Protein AF-0000000078828250 (afdb_homodimer)

Structure (mmCIF, N/CA/C/O backbone):
data_AF-0000000078828250-model_v1
#
loop_
_entity.id
_entity.type
_entity.pdbx_description
1 polymer 'non-specific serine/threonine protein kinase'
#
loop_
_atom_site.group_PDB
_atom_site.id
_atom_site.type_symbol
_atom_site.label_atom_id
_atom_site.label_alt_id
_atom_site.label_comp_id
_atom_site.label_asym_id
_atom_site.label_entity_id
_atom_site.label_seq_id
_atom_site.pdbx_PDB_ins_code
_atom_site.Cartn_x
_atom_site.Cartn_y
_atom_site.Cartn_z
_atom_site.occupancy
_atom_site.B_iso_or_equiv
_atom_site.auth_seq_id
_atom_site.auth_comp_id
_atom_site.auth_asym_id
_atom_site.auth_atom_id
_atom_site.pdbx_PDB_model_num
ATOM 1 N N . MET A 1 1 ? -16.688 -77.312 -31.391 1 23.36 1 MET A N 1
ATOM 2 C CA . MET A 1 1 ? -16.016 -76.312 -32.25 1 23.36 1 MET A CA 1
ATOM 3 C C . MET A 1 1 ? -16.297 -74.875 -31.797 1 23.36 1 MET A C 1
ATOM 5 O O . MET A 1 1 ? -17.266 -74.25 -32.219 1 23.36 1 MET A O 1
ATOM 9 N N . LEU A 1 2 ? -16.297 -74.688 -30.516 1 27.14 2 LEU A N 1
ATOM 10 C CA . LEU A 1 2 ? -16.844 -73.688 -29.594 1 27.14 2 LEU A CA 1
ATOM 11 C C . LEU A 1 2 ? -16.172 -72.312 -29.797 1 27.14 2 LEU A C 1
ATOM 13 O O . LEU A 1 2 ? -14.938 -72.25 -29.781 1 27.14 2 LEU A O 1
ATOM 17 N N . GLY A 1 3 ? -16.812 -71.438 -30.656 1 26.59 3 GLY A N 1
ATOM 18 C CA . GLY A 1 3 ? -16.312 -70.25 -31.328 1 26.59 3 GLY A CA 1
ATOM 19 C C . GLY A 1 3 ? -15.773 -69.188 -30.391 1 26.59 3 GLY A C 1
ATOM 20 O O . GLY A 1 3 ? -16.109 -69.188 -29.203 1 26.59 3 GLY A O 1
ATOM 21 N N . PRO A 1 4 ? -14.547 -68.625 -30.703 1 29.23 4 PRO A N 1
ATOM 22 C CA . PRO A 1 4 ? -13.641 -67.812 -29.922 1 29.23 4 PRO A CA 1
ATOM 23 C C . PRO A 1 4 ? -14.297 -66.5 -29.438 1 29.23 4 PRO A C 1
ATOM 25 O O . PRO A 1 4 ? -15.195 -66 -30.109 1 29.23 4 PRO A O 1
ATOM 28 N N . GLY A 1 5 ? -14.711 -66.375 -28.172 1 27.12 5 GLY A N 1
ATOM 29 C CA . GLY A 1 5 ? -15.477 -65.312 -27.516 1 27.12 5 GLY A CA 1
ATOM 30 C C . GLY A 1 5 ? -14.883 -63.969 -27.734 1 27.12 5 GLY A C 1
ATOM 31 O O . GLY A 1 5 ? -13.672 -63.812 -27.922 1 27.12 5 GLY A O 1
ATOM 32 N N . PRO A 1 6 ? -15.648 -63 -28.344 1 26.14 6 PRO A N 1
ATOM 33 C CA . PRO A 1 6 ? -15.219 -61.719 -28.906 1 26.14 6 PRO A CA 1
ATOM 34 C C . PRO A 1 6 ? -14.453 -60.844 -27.891 1 26.14 6 PRO A C 1
ATOM 36 O O . PRO A 1 6 ? -14.617 -61.031 -26.688 1 26.14 6 PRO A O 1
ATOM 39 N N . GLU A 1 7 ? -13.234 -60.375 -28.203 1 20.42 7 GLU A N 1
ATOM 40 C CA . GLU A 1 7 ? -12.195 -59.531 -27.578 1 20.42 7 GLU A CA 1
ATOM 41 C C . GLU A 1 7 ? -12.742 -58.188 -27.156 1 20.42 7 GLU A C 1
ATOM 43 O O . GLU A 1 7 ? -13.273 -57.438 -27.984 1 20.42 7 GLU A O 1
ATOM 48 N N . ALA A 1 8 ? -13.352 -58.094 -25.906 1 23.89 8 ALA A N 1
ATOM 49 C CA . ALA A 1 8 ? -13.953 -56.875 -25.344 1 23.89 8 ALA A CA 1
ATOM 50 C C . ALA A 1 8 ? -13.008 -55.688 -25.484 1 23.89 8 ALA A C 1
ATOM 52 O O . ALA A 1 8 ? -11.914 -55.688 -24.922 1 23.89 8 ALA A O 1
ATOM 53 N N . ARG A 1 9 ? -13.031 -54.875 -26.625 1 21.64 9 ARG A N 1
ATOM 54 C CA . ARG A 1 9 ? -12.273 -53.688 -26.969 1 21.64 9 ARG A CA 1
ATOM 55 C C . ARG A 1 9 ? -12.414 -52.625 -25.891 1 21.64 9 ARG A C 1
ATOM 57 O O . ARG A 1 9 ? -13.523 -52.281 -25.5 1 21.64 9 ARG A O 1
ATOM 64 N N . GLY A 1 10 ? -11.523 -52.625 -24.875 1 23.08 10 GLY A N 1
ATOM 65 C CA . GLY A 1 10 ? -11.438 -51.719 -23.766 1 23.08 10 GLY A CA 1
ATOM 66 C C . GLY A 1 10 ? -11.43 -50.25 -24.203 1 23.08 10 GLY A C 1
ATOM 67 O O . GLY A 1 10 ? -10.562 -49.844 -24.969 1 23.08 10 GLY A O 1
ATOM 68 N N . HIS A 1 11 ? -12.609 -49.625 -24.516 1 22.98 11 HIS A N 1
ATOM 69 C CA . HIS A 1 11 ? -12.789 -48.25 -24.953 1 22.98 11 HIS A CA 1
ATOM 70 C C . HIS A 1 11 ? -12.094 -47.281 -24 1 22.98 11 HIS A C 1
ATOM 72 O O . HIS A 1 11 ? -12.289 -47.375 -22.781 1 22.98 11 HIS A O 1
ATOM 78 N N . ILE A 1 12 ? -10.859 -46.812 -24.297 1 23.03 12 ILE A N 1
ATOM 79 C CA . ILE A 1 12 ? -9.969 -45.812 -23.719 1 23.03 12 ILE A CA 1
ATOM 80 C C . ILE A 1 12 ? -10.727 -44.5 -23.516 1 23.03 12 ILE A C 1
ATOM 82 O O . ILE A 1 12 ? -11.242 -43.906 -24.484 1 23.03 12 ILE A O 1
ATOM 86 N N . LEU A 1 13 ? -11.453 -44.344 -22.438 1 24.62 13 LEU A N 1
ATOM 87 C CA . LEU A 1 13 ? -12.211 -43.156 -22.141 1 24.62 13 LEU A CA 1
ATOM 88 C C . LEU A 1 13 ? -11.328 -41.906 -22.266 1 24.62 13 LEU A C 1
ATOM 90 O O . LEU A 1 13 ? -10.195 -41.875 -21.781 1 24.62 13 LEU A O 1
ATOM 94 N N . PRO A 1 14 ? -11.555 -41.031 -23.312 1 23.23 14 PRO A N 1
ATOM 95 C CA . PRO A 1 14 ? -10.82 -39.812 -23.641 1 23.23 14 PRO A CA 1
ATOM 96 C C . PRO A 1 14 ? -10.68 -38.844 -22.453 1 23.23 14 PRO A C 1
ATOM 98 O O . PRO A 1 14 ? -11.547 -38.844 -21.578 1 23.23 14 PRO A O 1
ATOM 101 N N . SER A 1 15 ? -9.438 -38.594 -21.984 1 23.83 15 SER A N 1
ATOM 102 C CA . SER A 1 15 ? -8.812 -37.75 -21 1 23.83 15 SER A CA 1
ATOM 103 C C . SER A 1 15 ? -9.211 -36.281 -21.188 1 23.83 15 SER A C 1
ATOM 105 O O . SER A 1 15 ? -8.445 -35.375 -20.859 1 23.83 15 SER A O 1
ATOM 107 N N . THR A 1 16 ? -10.43 -35.938 -21.719 1 23.61 16 THR A N 1
ATOM 108 C CA . THR A 1 16 ? -10.711 -34.562 -22.203 1 23.61 16 THR A CA 1
ATOM 109 C C . THR A 1 16 ? -10.758 -33.594 -21.047 1 23.61 16 THR A C 1
ATOM 111 O O . THR A 1 16 ? -10.891 -32.375 -21.25 1 23.61 16 THR A O 1
ATOM 114 N N . LEU A 1 17 ? -10.93 -34.031 -19.797 1 22.94 17 LEU A N 1
ATOM 115 C CA . LEU A 1 17 ? -11.555 -33.031 -18.938 1 22.94 17 LEU A CA 1
ATOM 116 C C . LEU A 1 17 ? -10.531 -31.984 -18.5 1 22.94 17 LEU A C 1
ATOM 118 O O . LEU A 1 17 ? -10.812 -31.172 -17.609 1 22.94 17 LEU A O 1
ATOM 122 N N . CYS A 1 18 ? -9.211 -32.125 -18.891 1 24.09 18 CYS A N 1
ATOM 123 C CA . CYS A 1 18 ? -8.219 -31.312 -18.219 1 24.09 18 CYS A CA 1
ATOM 124 C C . CYS A 1 18 ? -8.43 -29.828 -18.547 1 24.09 18 CYS A C 1
ATOM 126 O O . CYS A 1 18 ? -7.656 -28.984 -18.109 1 24.09 18 CYS A O 1
ATOM 128 N N . ALA A 1 19 ? -9.234 -29.469 -19.641 1 24.69 19 ALA A N 1
ATOM 129 C CA . ALA A 1 19 ? -9.086 -28.203 -20.344 1 24.69 19 ALA A CA 1
ATOM 130 C C . ALA A 1 19 ? -9.617 -27.047 -19.516 1 24.69 19 ALA A C 1
ATOM 132 O O . ALA A 1 19 ? -9.75 -25.922 -20.016 1 24.69 19 ALA A O 1
ATOM 133 N N . CYS A 1 20 ? -10.148 -27.344 -18.359 1 25.12 20 CYS A N 1
ATOM 134 C CA . CYS A 1 20 ? -11.148 -26.312 -18.094 1 25.12 20 CYS A CA 1
ATOM 135 C C . CYS A 1 20 ? -10.492 -24.953 -17.891 1 25.12 20 CYS A C 1
ATOM 137 O O . CYS A 1 20 ? -11.117 -23.906 -18.094 1 25.12 20 CYS A O 1
ATOM 139 N N . PHE A 1 21 ? -9.492 -24.953 -16.969 1 27.05 21 PHE A N 1
ATOM 140 C CA . PHE A 1 21 ? -9.266 -23.625 -16.453 1 27.05 21 PHE A CA 1
ATOM 141 C C . PHE A 1 21 ? -8.43 -22.797 -17.422 1 27.05 21 PHE A C 1
ATOM 143 O O . PHE A 1 21 ? -7.836 -21.781 -17.031 1 27.05 21 PHE A O 1
ATOM 150 N N . ASP A 1 22 ? -8.039 -23.391 -18.656 1 25.72 22 ASP A N 1
ATOM 151 C CA . ASP A 1 22 ? -7 -22.766 -19.469 1 25.72 22 ASP A CA 1
ATOM 152 C C . ASP A 1 22 ? -7.285 -21.281 -19.672 1 25.72 22 ASP A C 1
ATOM 154 O O . ASP A 1 22 ? -6.43 -20.438 -19.406 1 25.72 22 ASP A O 1
ATOM 158 N N . SER A 1 23 ? -7.801 -20.938 -21.031 1 27.33 23 SER A N 1
ATOM 159 C CA . SER A 1 23 ? -7.664 -19.812 -21.953 1 27.33 23 SER A CA 1
ATOM 160 C C . SER A 1 23 ? -8.609 -18.672 -21.578 1 27.33 23 SER A C 1
ATOM 162 O O . SER A 1 23 ? -9.812 -18.766 -21.812 1 27.33 23 SER A O 1
ATOM 164 N N . LEU A 1 24 ? -8.445 -18.031 -20.516 1 32.84 24 LEU A N 1
ATOM 165 C CA . LEU A 1 24 ? -9.156 -16.766 -20.562 1 32.84 24 LEU A CA 1
ATOM 166 C C . LEU A 1 24 ? -8.906 -16.062 -21.891 1 32.84 24 LEU A C 1
ATOM 168 O O . LEU A 1 24 ? -7.895 -15.375 -22.062 1 32.84 24 LEU A O 1
ATOM 172 N N . ARG A 1 25 ? -9.086 -16.719 -23.062 1 29 25 ARG A N 1
ATOM 173 C CA . ARG A 1 25 ? -9.016 -16.078 -24.359 1 29 25 ARG A CA 1
ATOM 174 C C . ARG A 1 25 ? -9.75 -14.742 -24.344 1 29 25 ARG A C 1
ATOM 176 O O . ARG A 1 25 ? -10.852 -14.633 -23.812 1 29 25 ARG A O 1
ATOM 183 N N . ALA A 1 26 ? -9 -13.625 -24.688 1 32 26 ALA A N 1
ATOM 184 C CA . ALA A 1 26 ? -9.586 -12.328 -25 1 32 26 ALA A CA 1
ATOM 185 C C . ALA A 1 26 ? -10.727 -12.469 -26 1 32 26 ALA A C 1
ATOM 187 O O . ALA A 1 26 ? -10.492 -12.68 -27.203 1 32 26 ALA A O 1
ATOM 188 N N . VAL A 1 27 ? -11.797 -13.203 -25.812 1 32.09 27 VAL A N 1
ATOM 189 C CA . VAL A 1 27 ? -12.906 -13.164 -26.75 1 32.09 27 VAL A CA 1
ATOM 190 C C . VAL A 1 27 ? -13.266 -11.711 -27.062 1 32.09 27 VAL A C 1
ATOM 192 O O . VAL A 1 27 ? -13.242 -10.852 -26.188 1 32.09 27 VAL A O 1
ATOM 195 N N . PRO A 1 28 ? -13.195 -11.344 -28.297 1 35.62 28 PRO A N 1
ATOM 196 C CA . PRO A 1 28 ? -13.703 -10 -28.625 1 35.62 28 PRO A CA 1
ATOM 197 C C . PRO A 1 28 ? -15 -9.672 -27.891 1 35.62 28 PRO A C 1
ATOM 199 O O . PRO A 1 28 ? -15.789 -10.562 -27.578 1 35.62 28 PRO A O 1
ATOM 202 N N . PRO A 1 29 ? -15.102 -8.578 -27.125 1 37.91 29 PRO A N 1
ATOM 203 C CA . PRO A 1 29 ? -16.266 -8.266 -26.297 1 37.91 29 PRO A CA 1
ATOM 204 C C . PRO A 1 29 ? -17.594 -8.547 -27.016 1 37.91 29 PRO A C 1
ATOM 206 O O . PRO A 1 29 ? -18.062 -7.719 -27.812 1 37.91 29 PRO A O 1
ATOM 209 N N . ALA A 1 30 ? -17.719 -9.539 -27.781 1 35.72 30 ALA A N 1
ATOM 210 C CA . ALA A 1 30 ? -19.156 -9.633 -28.031 1 35.72 30 ALA A CA 1
ATOM 211 C C . ALA A 1 30 ? -19.938 -9.516 -26.719 1 35.72 30 ALA A C 1
ATOM 213 O O . ALA A 1 30 ? -19.594 -10.156 -25.734 1 35.72 30 ALA A O 1
ATOM 214 N N . ALA A 1 31 ? -20.625 -8.414 -26.453 1 41.91 31 ALA A N 1
ATOM 215 C CA . ALA A 1 31 ? -21.391 -7.988 -25.297 1 41.91 31 ALA A CA 1
ATOM 216 C C . ALA A 1 31 ? -22.281 -9.117 -24.781 1 41.91 31 ALA A C 1
ATOM 218 O O . ALA A 1 31 ? -23.359 -9.359 -25.344 1 41.91 31 ALA A O 1
ATOM 219 N N . LYS A 1 32 ? -21.797 -10.266 -24.5 1 48.12 32 LYS A N 1
ATOM 220 C CA . LYS A 1 32 ? -22.75 -11.188 -23.875 1 48.12 32 LYS A CA 1
ATOM 221 C C . LYS A 1 32 ? -23.531 -10.492 -22.766 1 48.12 32 LYS A C 1
ATOM 223 O O . LYS A 1 32 ? -23.016 -9.594 -22.094 1 48.12 32 LYS A O 1
ATOM 228 N N . PRO A 1 33 ? -24.781 -10.562 -22.75 1 53.72 33 PRO A N 1
ATOM 229 C CA . PRO A 1 33 ? -25.672 -9.875 -21.812 1 53.72 33 PRO A CA 1
ATOM 230 C C . PRO A 1 33 ? -25.219 -10.008 -20.359 1 53.72 33 PRO A C 1
ATOM 232 O O . PRO A 1 33 ? -24.891 -11.109 -19.906 1 53.72 33 PRO A O 1
ATOM 235 N N . VAL A 1 34 ? -24.578 -8.984 -19.812 1 62.59 34 VAL A N 1
ATOM 236 C CA . VAL A 1 34 ? -24.141 -8.891 -18.422 1 62.59 34 VAL A CA 1
ATOM 237 C C . VAL A 1 34 ? -25.297 -9.266 -17.5 1 62.59 34 VAL A C 1
ATOM 239 O O . VAL A 1 34 ? -26.406 -8.727 -17.625 1 62.59 34 VAL A O 1
ATOM 242 N N . ARG A 1 35 ? -25.203 -10.422 -16.906 1 75.88 35 ARG A N 1
ATOM 243 C CA . ARG A 1 35 ? -26.219 -10.938 -15.977 1 75.88 35 ARG A CA 1
ATOM 244 C C . ARG A 1 35 ? -26.656 -9.859 -15 1 75.88 35 ARG A C 1
ATOM 246 O O . ARG A 1 35 ? -27.828 -9.812 -14.609 1 75.88 35 ARG A O 1
ATOM 253 N N . HIS A 1 36 ? -25.672 -8.914 -14.68 1 85.88 36 HIS A N 1
ATOM 254 C CA . HIS A 1 36 ? -25.984 -7.859 -13.727 1 85.88 36 HIS A CA 1
ATOM 255 C C . HIS A 1 36 ? -25.672 -6.48 -14.305 1 85.88 36 HIS A C 1
ATOM 257 O O . HIS A 1 36 ? -24.594 -6.277 -14.891 1 85.88 36 HIS A O 1
ATOM 263 N N . ARG A 1 37 ? -26.594 -5.645 -14.188 1 87.19 37 ARG A N 1
ATOM 264 C CA . ARG A 1 37 ? -26.328 -4.27 -14.609 1 87.19 37 ARG A CA 1
ATOM 265 C C . ARG A 1 37 ? -25.656 -3.479 -13.5 1 87.19 37 ARG A C 1
ATOM 267 O O . ARG A 1 37 ? -24.766 -2.668 -13.758 1 87.19 37 ARG A O 1
ATOM 274 N N . LYS A 1 38 ? -26.109 -3.762 -12.312 1 93.69 38 LYS A N 1
ATOM 275 C CA . LYS A 1 38 ? -25.578 -3.053 -11.148 1 93.69 38 LYS A CA 1
ATOM 276 C C . LYS A 1 38 ? -25.422 -3.992 -9.953 1 93.69 38 LYS A C 1
ATOM 278 O O . LYS A 1 38 ? -26.281 -4.848 -9.719 1 93.69 38 LYS A O 1
ATOM 283 N N . ILE A 1 39 ? -24.344 -3.836 -9.211 1 93.19 39 ILE A N 1
ATOM 284 C CA . ILE A 1 39 ? -24.062 -4.57 -7.98 1 93.19 39 ILE A CA 1
ATOM 285 C C . ILE A 1 39 ? -23.672 -3.59 -6.871 1 93.19 39 ILE A C 1
ATOM 287 O O . ILE A 1 39 ? -22.562 -3.055 -6.863 1 93.19 39 ILE A O 1
ATOM 291 N N . GLY A 1 40 ? -24.625 -3.375 -5.949 1 91.94 40 GLY A N 1
ATOM 292 C CA . GLY A 1 40 ? -24.344 -2.348 -4.953 1 91.94 40 GLY A CA 1
ATOM 293 C C . GLY A 1 40 ? -24.125 -0.975 -5.559 1 91.94 40 GLY A C 1
ATOM 294 O O . GLY A 1 40 ? -24.953 -0.497 -6.344 1 91.94 40 GLY A O 1
ATOM 295 N N . ALA A 1 41 ? -23.031 -0.367 -5.238 1 92.56 41 ALA A N 1
ATOM 296 C CA . ALA A 1 41 ? -22.688 0.965 -5.73 1 92.56 41 ALA A CA 1
ATOM 297 C C . ALA A 1 41 ? -21.953 0.885 -7.062 1 92.56 41 ALA A C 1
ATOM 299 O O . ALA A 1 41 ? -21.469 1.897 -7.574 1 92.56 41 ALA A O 1
ATOM 300 N N . TYR A 1 42 ? -21.938 -0.287 -7.707 1 96.06 42 TYR A N 1
ATOM 301 C CA . TYR A 1 42 ? -21.062 -0.507 -8.844 1 96.06 42 TYR A CA 1
ATOM 302 C C . TYR A 1 42 ? -21.859 -0.835 -10.102 1 96.06 42 TYR A C 1
ATOM 304 O O . TYR A 1 42 ? -22.641 -1.787 -10.117 1 96.06 42 TYR A O 1
ATOM 312 N N . ARG A 1 43 ? -21.609 -0.087 -11.109 1 97 43 ARG A N 1
ATOM 313 C CA . ARG A 1 43 ? -22.125 -0.419 -12.43 1 97 43 ARG A CA 1
ATOM 314 C C . ARG A 1 43 ? -21.25 -1.454 -13.125 1 97 43 ARG A C 1
ATOM 316 O O . ARG A 1 43 ? -20.031 -1.319 -13.148 1 97 43 ARG A O 1
ATOM 323 N N . VAL A 1 44 ? -21.859 -2.463 -13.664 1 96.44 44 VAL A N 1
ATOM 324 C CA . VAL A 1 44 ? -21.094 -3.516 -14.328 1 96.44 44 VAL A CA 1
ATOM 325 C C . VAL A 1 44 ? -20.781 -3.102 -15.766 1 96.44 44 VAL A C 1
ATOM 327 O O . VAL A 1 44 ? -21.688 -2.762 -16.531 1 96.44 44 VAL A O 1
ATOM 330 N N . LEU A 1 45 ? -19.562 -3.066 -16.047 1 95.19 45 LEU A N 1
ATOM 331 C CA . LEU A 1 45 ? -19.141 -2.623 -17.375 1 95.19 45 LEU A CA 1
ATOM 332 C C . LEU A 1 45 ? -18.953 -3.812 -18.312 1 95.19 45 LEU A C 1
ATOM 334 O O . LEU A 1 45 ? -19.062 -3.674 -19.531 1 95.19 45 LEU A O 1
ATOM 338 N N . GLY A 1 46 ? -18.578 -5.012 -17.75 1 93.81 46 GLY A N 1
ATOM 339 C CA . GLY A 1 46 ? -18.359 -6.211 -18.531 1 93.81 46 GLY A CA 1
ATOM 340 C C . GLY A 1 46 ? -17.688 -7.324 -17.766 1 93.81 46 GLY A C 1
ATOM 341 O O . GLY A 1 46 ? -17.406 -7.176 -16.578 1 93.81 46 GLY A O 1
ATOM 342 N N . GLU A 1 47 ? -17.438 -8.438 -18.531 1 92.25 47 GLU A N 1
ATOM 343 C CA . GLU A 1 47 ? -16.781 -9.594 -17.938 1 92.25 47 GLU A CA 1
ATOM 344 C C . GLU A 1 47 ? -15.273 -9.523 -18.125 1 92.25 47 GLU A C 1
ATOM 346 O O . GLU A 1 47 ? -14.789 -9.156 -19.203 1 92.25 47 GLU A O 1
ATOM 351 N N . LEU A 1 48 ? -14.555 -9.773 -17.062 1 89.88 48 LEU A N 1
ATOM 352 C CA . LEU A 1 48 ? -13.102 -9.805 -17.109 1 89.88 48 LEU A CA 1
ATOM 353 C C . LEU A 1 48 ? -12.594 -11.227 -17.281 1 89.88 48 LEU A C 1
ATOM 355 O O . LEU A 1 48 ? -11.562 -11.445 -17.922 1 89.88 48 LEU A O 1
ATOM 359 N N . GLY A 1 49 ? -13.211 -12.117 -16.641 1 85.94 49 GLY A N 1
ATOM 360 C CA . GLY A 1 49 ? -12.789 -13.5 -16.703 1 85.94 49 GLY A CA 1
ATOM 361 C C . GLY A 1 49 ? -13.766 -14.453 -16.047 1 85.94 49 GLY A C 1
ATOM 362 O O . GLY A 1 49 ? -14.594 -14.039 -15.234 1 85.94 49 GLY A O 1
ATOM 363 N N . ARG A 1 50 ? -13.594 -15.734 -16.484 1 81.94 50 ARG A N 1
ATOM 364 C CA . ARG A 1 50 ? -14.477 -16.766 -15.969 1 81.94 50 ARG A CA 1
ATOM 365 C C . ARG A 1 50 ? -13.695 -18.016 -15.594 1 81.94 50 ARG A C 1
ATOM 367 O O . ARG A 1 50 ? -12.812 -18.453 -16.344 1 81.94 50 ARG A O 1
ATOM 374 N N . GLY A 1 51 ? -13.883 -18.375 -14.398 1 73.94 51 GLY A N 1
ATOM 375 C CA . GLY A 1 51 ? -13.352 -19.672 -13.977 1 73.94 51 GLY A CA 1
ATOM 376 C C . GLY A 1 51 ? -14.438 -20.672 -13.625 1 73.94 51 GLY A C 1
ATOM 377 O O . GLY A 1 51 ? -15.617 -20.422 -13.852 1 73.94 51 GLY A O 1
ATOM 378 N N . GLY A 1 52 ? -14.016 -21.891 -13.18 1 66.12 52 GLY A N 1
ATOM 379 C CA . GLY A 1 52 ? -14.953 -22.953 -12.836 1 66.12 52 GLY A CA 1
ATOM 380 C C . GLY A 1 52 ? -15.852 -22.578 -11.664 1 66.12 52 GLY A C 1
ATOM 381 O O . GLY A 1 52 ? -17 -23.031 -11.594 1 66.12 52 GLY A O 1
ATOM 382 N N . MET A 1 53 ? -15.406 -21.734 -10.82 1 74.38 53 MET A N 1
ATOM 383 C CA . MET A 1 53 ? -16.156 -21.5 -9.586 1 74.38 53 MET A CA 1
ATOM 384 C C . MET A 1 53 ? -16.562 -20.047 -9.453 1 74.38 53 MET A C 1
ATOM 386 O O . MET A 1 53 ? -17.422 -19.703 -8.641 1 74.38 53 MET A O 1
ATOM 390 N N . ALA A 1 54 ? -15.992 -19.203 -10.297 1 84.06 54 ALA A N 1
ATOM 391 C CA . ALA A 1 54 ? -16.25 -17.781 -10.086 1 84.06 54 ALA A CA 1
ATOM 392 C C . ALA A 1 54 ? -16.203 -17.016 -11.398 1 84.06 54 ALA A C 1
ATOM 394 O O . ALA A 1 54 ? -15.57 -17.453 -12.359 1 84.06 54 ALA A O 1
ATOM 395 N N . LEU A 1 55 ? -16.906 -16.016 -11.406 1 89.56 55 LEU A N 1
ATOM 396 C CA . LEU A 1 55 ? -16.922 -15.031 -12.492 1 89.56 55 LEU A CA 1
ATOM 397 C C . LEU A 1 55 ? -16.453 -13.672 -12.008 1 89.56 55 LEU A C 1
ATOM 399 O O . LEU A 1 55 ? -16.812 -13.242 -10.906 1 89.56 55 LEU A O 1
ATOM 403 N N . VAL A 1 56 ? -15.617 -13.016 -12.836 1 93.19 56 VAL A N 1
ATOM 404 C CA . VAL A 1 56 ? -15.125 -11.703 -12.445 1 93.19 56 VAL A CA 1
ATOM 405 C C . VAL A 1 56 ? -15.594 -10.656 -13.453 1 93.19 56 VAL A C 1
ATOM 407 O O . VAL A 1 56 ? -15.453 -10.844 -14.664 1 93.19 56 VAL A O 1
ATOM 410 N N . TYR A 1 57 ? -16.156 -9.539 -12.914 1 95.19 57 TYR A N 1
ATOM 411 C CA . TYR A 1 57 ? -16.625 -8.422 -13.719 1 95.19 57 TYR A CA 1
ATOM 412 C C . TYR A 1 57 ? -15.734 -7.199 -13.539 1 95.19 57 TYR A C 1
ATOM 414 O O . TYR A 1 57 ? -15.109 -7.027 -12.492 1 95.19 57 TYR A O 1
ATOM 422 N N . ARG A 1 58 ? -15.703 -6.461 -14.617 1 96.62 58 ARG A N 1
ATOM 423 C CA . ARG A 1 58 ? -15.258 -5.078 -14.477 1 96.62 58 ARG A CA 1
ATOM 424 C C . ARG A 1 58 ? -16.391 -4.18 -14.016 1 96.62 58 ARG A C 1
ATOM 426 O O . ARG A 1 58 ? -17.5 -4.223 -14.57 1 96.62 58 ARG A O 1
ATOM 433 N N . GLY A 1 59 ? -16.203 -3.461 -12.977 1 96.81 59 GLY A N 1
ATOM 434 C CA . GLY A 1 59 ? -17.219 -2.561 -12.453 1 96.81 59 GLY A CA 1
ATOM 435 C C . GLY A 1 59 ? -16.719 -1.141 -12.266 1 96.81 59 GLY A C 1
ATOM 436 O O . GLY A 1 59 ? -15.508 -0.89 -12.32 1 96.81 59 GLY A O 1
ATOM 437 N N . LEU A 1 60 ? -17.641 -0.212 -12.188 1 96.44 60 LEU A N 1
ATOM 438 C CA . LEU A 1 60 ? -17.344 1.195 -11.938 1 96.44 60 LEU A CA 1
ATOM 439 C C . LEU A 1 60 ? -18.125 1.707 -10.727 1 96.44 60 LEU A C 1
ATOM 441 O O . LEU A 1 60 ? -19.344 1.632 -10.703 1 96.44 60 LEU A O 1
ATOM 445 N N . HIS A 1 61 ? -17.406 2.133 -9.711 1 95.06 61 HIS A N 1
ATOM 446 C CA . HIS A 1 61 ? -18.062 2.852 -8.633 1 95.06 61 HIS A CA 1
ATOM 447 C C . HIS A 1 61 ? -18.656 4.172 -9.133 1 95.06 61 HIS A C 1
ATOM 449 O O . HIS A 1 61 ? -17.906 5.102 -9.445 1 95.06 61 HIS A O 1
ATOM 455 N N . GLU A 1 62 ? -19.812 4.32 -9.078 1 92.06 62 GLU A N 1
ATOM 456 C CA . GLU A 1 62 ? -20.484 5.402 -9.789 1 92.06 62 GLU A CA 1
ATOM 457 C C . GLU A 1 62 ? -20.125 6.762 -9.188 1 92.06 62 GLU A C 1
ATOM 459 O O . GLU A 1 62 ? -19.922 7.734 -9.922 1 92.06 62 GLU A O 1
ATOM 464 N N . MET A 1 63 ? -20.031 6.879 -7.918 1 90.25 63 MET A N 1
ATOM 465 C CA . MET A 1 63 ? -19.75 8.164 -7.293 1 90.25 63 MET A CA 1
ATOM 466 C C . MET A 1 63 ? -18.25 8.477 -7.355 1 90.25 63 MET A C 1
ATOM 468 O O . MET A 1 63 ? -17.859 9.633 -7.547 1 90.25 63 MET A O 1
ATOM 472 N N . LEU A 1 64 ? -17.453 7.43 -7.211 1 92.62 64 LEU A N 1
ATOM 473 C CA . LEU A 1 64 ? -16 7.633 -7.121 1 92.62 64 LEU A CA 1
ATOM 474 C C . LEU A 1 64 ? -15.359 7.547 -8.492 1 92.62 64 LEU A C 1
ATOM 476 O O . LEU A 1 64 ? -14.18 7.887 -8.656 1 92.62 64 LEU A O 1
ATOM 480 N N . GLN A 1 65 ? -16.078 7.055 -9.461 1 92.38 65 GLN A N 1
ATOM 481 C CA . GLN A 1 65 ? -15.562 6.859 -10.805 1 92.38 65 GLN A CA 1
ATOM 482 C C . GLN A 1 65 ? -14.281 6.027 -10.789 1 92.38 65 GLN A C 1
ATOM 484 O O . GLN A 1 65 ? -13.312 6.363 -11.469 1 92.38 65 GLN A O 1
ATOM 489 N N . ARG A 1 66 ? -14.281 5.07 -9.922 1 93.56 66 ARG A N 1
ATOM 490 C CA . ARG A 1 66 ? -13.164 4.137 -9.805 1 93.56 66 ARG A CA 1
ATOM 491 C C . ARG A 1 66 ? -13.531 2.773 -10.375 1 93.56 66 ARG A C 1
ATOM 493 O O . ARG A 1 66 ? -14.555 2.189 -10 1 93.56 66 ARG A O 1
ATOM 500 N N . GLU A 1 67 ? -12.695 2.336 -11.258 1 95 67 GLU A N 1
ATOM 501 C CA . GLU A 1 67 ? -12.914 0.989 -11.773 1 95 67 GLU A CA 1
ATOM 502 C C . GLU A 1 67 ? -12.492 -0.068 -10.766 1 95 67 GLU A C 1
ATOM 504 O O . GLU A 1 67 ? -11.523 0.131 -10.023 1 95 67 GLU A O 1
ATOM 509 N N . VAL A 1 68 ? -13.297 -1.176 -10.742 1 96.62 68 VAL A N 1
ATOM 510 C CA . VAL A 1 68 ? -13.062 -2.246 -9.773 1 96.62 68 VAL A CA 1
ATOM 511 C C . VAL A 1 68 ? -13.25 -3.602 -10.453 1 96.62 68 VAL A C 1
ATOM 513 O O . VAL A 1 68 ? -13.773 -3.678 -11.57 1 96.62 68 VAL A O 1
ATOM 516 N N . ALA A 1 69 ? -12.688 -4.609 -9.836 1 96.5 69 ALA A N 1
ATOM 517 C CA . ALA A 1 69 ? -12.984 -5.996 -10.18 1 96.5 69 ALA A CA 1
ATOM 518 C C . ALA A 1 69 ? -14.008 -6.598 -9.219 1 96.5 69 ALA A C 1
ATOM 520 O O . ALA A 1 69 ? -13.867 -6.488 -8 1 96.5 69 ALA A O 1
ATOM 521 N N . ILE A 1 70 ? -15.039 -7.227 -9.797 1 96.69 70 ILE A N 1
ATOM 522 C CA . ILE A 1 70 ? -16.094 -7.824 -8.992 1 96.69 70 ILE A CA 1
ATOM 523 C C . ILE A 1 70 ? -16.125 -9.336 -9.227 1 96.69 70 ILE A C 1
ATOM 525 O O . ILE A 1 70 ? -16.469 -9.797 -10.312 1 96.69 70 ILE A O 1
ATOM 529 N N . LYS A 1 71 ? -15.805 -10.117 -8.148 1 93.5 71 LYS A N 1
ATOM 530 C CA . LYS A 1 71 ? -15.797 -11.578 -8.211 1 93.5 71 LYS A CA 1
ATOM 531 C C . LYS A 1 71 ? -17.109 -12.148 -7.691 1 93.5 71 LYS A C 1
ATOM 533 O O . LYS A 1 71 ? -17.531 -11.852 -6.566 1 93.5 71 LYS A O 1
ATOM 538 N N . GLU A 1 72 ? -17.734 -12.906 -8.531 1 92.5 72 GLU A N 1
ATOM 539 C CA . GLU A 1 72 ? -19 -13.547 -8.18 1 92.5 72 GLU A CA 1
ATOM 540 C C . GLU A 1 72 ? -18.828 -15.055 -8.039 1 92.5 72 GLU A C 1
ATOM 542 O O . GLU A 1 72 ? -18.25 -15.703 -8.906 1 92.5 72 GLU A O 1
ATOM 547 N N . LEU A 1 73 ? -19.312 -15.531 -6.914 1 85.25 73 LEU A N 1
ATOM 548 C CA . LEU A 1 73 ? -19.391 -16.984 -6.793 1 85.25 73 LEU A CA 1
ATOM 549 C C . LEU A 1 73 ? -20.562 -17.531 -7.605 1 85.25 73 LEU A C 1
ATOM 551 O O . LEU A 1 73 ? -21.703 -17.094 -7.426 1 85.25 73 LEU A O 1
ATOM 555 N N . LEU A 1 74 ? -20.328 -18.406 -8.508 1 78.94 74 LEU A N 1
ATOM 556 C CA . LEU A 1 74 ? -21.344 -18.984 -9.383 1 78.94 74 LEU A CA 1
ATOM 557 C C . LEU A 1 74 ? -22.297 -19.875 -8.594 1 78.94 74 LEU A C 1
ATOM 559 O O . LEU A 1 74 ? -21.953 -20.359 -7.512 1 78.94 74 LEU A O 1
ATOM 563 N N . PRO A 1 75 ? -23.469 -20 -9.141 1 74.69 75 PRO A N 1
ATOM 564 C CA . PRO A 1 75 ? -24.547 -20.688 -8.422 1 74.69 75 PRO A CA 1
ATOM 565 C C . PRO A 1 75 ? -24.125 -22.062 -7.895 1 74.69 75 PRO A C 1
ATOM 567 O O . PRO A 1 75 ? -24.484 -22.438 -6.777 1 74.69 75 PRO A O 1
ATOM 570 N N . ASP A 1 76 ? -23.453 -22.812 -8.711 1 72.06 76 ASP A N 1
ATOM 571 C CA . ASP A 1 76 ? -23.016 -24.125 -8.242 1 72.06 76 ASP A CA 1
ATOM 572 C C . ASP A 1 76 ? -22.125 -24 -7.012 1 72.06 76 ASP A C 1
ATOM 574 O O . ASP A 1 76 ? -22.203 -24.844 -6.105 1 72.06 76 ASP A O 1
ATOM 578 N N . GLY A 1 77 ? -21.438 -23 -6.949 1 67.25 77 GLY A N 1
ATOM 579 C CA . GLY A 1 77 ? -20.578 -22.734 -5.801 1 67.25 77 GLY A CA 1
ATOM 580 C C . GLY A 1 77 ? -21.344 -22.219 -4.598 1 67.25 77 GLY A C 1
ATOM 581 O O . GLY A 1 77 ? -20.984 -22.516 -3.455 1 67.25 77 GLY A O 1
ATOM 582 N N . GLN A 1 78 ? -22.469 -21.641 -4.879 1 74.88 78 GLN A N 1
ATOM 583 C CA . GLN A 1 78 ? -23.266 -21.047 -3.818 1 74.88 78 GLN A CA 1
ATOM 584 C C . GLN A 1 78 ? -24.047 -22.109 -3.053 1 74.88 78 GLN A C 1
ATOM 586 O O . GLN A 1 78 ? -24.375 -21.922 -1.878 1 74.88 78 GLN A O 1
ATOM 591 N N . ARG A 1 79 ? -24.203 -23.109 -3.791 1 75.5 79 ARG A N 1
ATOM 592 C CA . ARG A 1 79 ? -24.984 -24.188 -3.188 1 75.5 79 ARG A CA 1
ATOM 593 C C . ARG A 1 79 ? -24.109 -25.078 -2.318 1 75.5 79 ARG A C 1
ATOM 595 O O . ARG A 1 79 ? -24.609 -25.766 -1.431 1 75.5 79 ARG A O 1
ATOM 602 N N . ASP A 1 80 ? -22.875 -24.953 -2.641 1 78.38 80 ASP A N 1
ATOM 603 C CA . ASP A 1 80 ? -21.922 -25.719 -1.847 1 78.38 80 ASP A CA 1
ATOM 604 C C . ASP A 1 80 ? -21.453 -24.922 -0.625 1 78.38 80 ASP A C 1
ATOM 606 O O . ASP A 1 80 ? -20.766 -23.906 -0.761 1 78.38 80 ASP A O 1
ATOM 610 N N . ARG A 1 81 ? -21.859 -25.344 0.541 1 80.5 81 ARG A N 1
ATOM 611 C CA . ARG A 1 81 ? -21.578 -24.656 1.795 1 80.5 81 ARG A CA 1
ATOM 612 C C . ARG A 1 81 ? -20.078 -24.438 1.982 1 80.5 81 ARG A C 1
ATOM 614 O O . ARG A 1 81 ? -19.656 -23.391 2.479 1 80.5 81 ARG A O 1
ATOM 621 N N . GLU A 1 82 ? -19.359 -25.391 1.544 1 80.69 82 GLU A N 1
ATOM 622 C CA . GLU A 1 82 ? -17.922 -25.281 1.715 1 80.69 82 GLU A CA 1
ATOM 623 C C . GLU A 1 82 ? -17.328 -24.188 0.832 1 80.69 82 GLU A C 1
ATOM 625 O O . GLU A 1 82 ? -16.484 -23.422 1.275 1 80.69 82 GLU A O 1
ATOM 630 N N . THR A 1 83 ? -17.859 -24.172 -0.346 1 81.5 83 THR A N 1
ATOM 631 C CA . THR A 1 83 ? -17.375 -23.156 -1.283 1 81.5 83 THR A CA 1
ATOM 632 C C . THR A 1 83 ? -17.734 -21.75 -0.798 1 81.5 83 THR A C 1
ATOM 634 O O . THR A 1 83 ? -16.922 -20.828 -0.871 1 81.5 83 THR A O 1
ATOM 637 N N .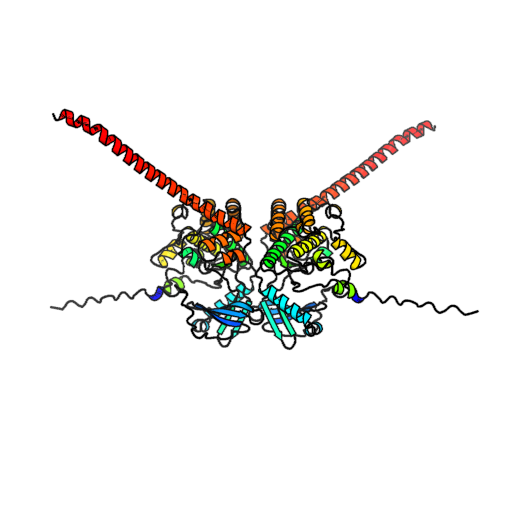 LEU A 1 84 ? -18.859 -21.641 -0.288 1 83.44 84 LEU A N 1
ATOM 638 C CA . LEU A 1 84 ? -19.312 -20.359 0.232 1 83.44 84 LEU A CA 1
ATOM 639 C C . LEU A 1 84 ? -18.484 -19.938 1.44 1 83.44 84 LEU A C 1
ATOM 641 O O . LEU A 1 84 ? -18.109 -18.781 1.56 1 83.44 84 LEU A O 1
ATOM 645 N N . SER A 1 85 ? -18.281 -20.859 2.23 1 85.75 85 SER A N 1
ATOM 646 C CA . SER A 1 85 ? -17.484 -20.594 3.416 1 85.75 85 SER A CA 1
ATOM 647 C C . SER A 1 85 ? -16.062 -20.141 3.039 1 85.75 85 SER A C 1
ATOM 649 O O . SER A 1 85 ? -15.523 -19.219 3.643 1 85.75 85 SER A O 1
ATOM 651 N N . ARG A 1 86 ? -15.523 -20.766 2.033 1 83.62 86 ARG A N 1
ATOM 652 C CA . ARG A 1 86 ? -14.195 -20.391 1.558 1 83.62 86 ARG A CA 1
ATOM 653 C C . ARG A 1 86 ? -14.188 -18.984 0.966 1 83.62 86 ARG A C 1
ATOM 655 O O . ARG A 1 86 ? -13.234 -18.234 1.169 1 83.62 86 ARG A O 1
ATOM 662 N N . PHE A 1 87 ? -15.234 -18.766 0.291 1 87.44 87 PHE A N 1
ATOM 663 C CA . PHE A 1 87 ? -15.375 -17.453 -0.325 1 87.44 87 PHE A CA 1
ATOM 664 C C . PHE A 1 87 ? -15.43 -16.359 0.736 1 87.44 87 PHE A C 1
ATOM 666 O O . PHE A 1 87 ? -14.766 -15.328 0.607 1 87.44 87 PHE A O 1
ATOM 673 N N . ARG A 1 88 ? -16.062 -16.625 1.784 1 87.94 88 ARG A N 1
ATOM 674 C CA . ARG A 1 88 ? -16.188 -15.672 2.887 1 87.94 88 ARG A CA 1
ATOM 675 C C . ARG A 1 88 ? -14.859 -15.531 3.631 1 87.94 88 ARG A C 1
ATOM 677 O O . ARG A 1 88 ? -14.453 -14.414 3.979 1 87.94 88 ARG A O 1
ATOM 684 N N . ARG A 1 89 ? -14.227 -16.562 3.793 1 87.06 89 ARG A N 1
ATOM 685 C CA . ARG A 1 89 ? -12.945 -16.531 4.496 1 87.06 89 ARG A CA 1
ATOM 686 C C . ARG A 1 89 ? -11.898 -15.773 3.695 1 87.06 89 ARG A C 1
ATOM 688 O O . ARG A 1 89 ? -11.07 -15.055 4.266 1 87.06 89 ARG A O 1
ATOM 695 N N . GLU A 1 90 ? -11.961 -15.992 2.449 1 88.38 90 GLU A N 1
ATOM 696 C CA . GLU A 1 90 ? -11.07 -15.227 1.583 1 88.38 90 GLU A CA 1
ATOM 697 C C . GLU A 1 90 ? -11.312 -13.727 1.726 1 88.38 90 GLU A C 1
ATOM 699 O O . GLU A 1 90 ? -10.359 -12.953 1.856 1 88.38 90 GLU A O 1
ATOM 704 N N . ALA A 1 91 ? -12.531 -13.352 1.717 1 90.62 91 ALA A N 1
ATOM 705 C CA . ALA A 1 91 ? -12.883 -11.938 1.848 1 90.62 91 ALA A CA 1
ATOM 706 C C . ALA A 1 91 ? -12.406 -11.383 3.186 1 90.62 91 ALA A C 1
ATOM 708 O O . ALA A 1 91 ? -11.859 -10.281 3.244 1 90.62 91 ALA A O 1
ATOM 709 N N . LEU A 1 92 ? -12.57 -12.164 4.156 1 88.62 92 LEU A N 1
ATOM 710 C CA . LEU A 1 92 ? -12.172 -11.727 5.488 1 88.62 92 LEU A CA 1
ATOM 711 C C . LEU A 1 92 ? -10.656 -11.578 5.582 1 88.62 92 LEU A C 1
ATOM 713 O O . LEU A 1 92 ? -10.164 -10.617 6.184 1 88.62 92 LEU A O 1
ATOM 717 N N . ALA A 1 93 ? -9.984 -12.492 5 1 87.06 93 ALA A N 1
ATOM 718 C CA . ALA A 1 93 ? -8.531 -12.398 4.969 1 87.06 93 ALA A CA 1
ATOM 719 C C . ALA A 1 93 ? -8.07 -11.141 4.238 1 87.06 93 ALA A C 1
ATOM 721 O O . ALA A 1 93 ? -7.27 -10.367 4.77 1 87.06 93 ALA A O 1
ATOM 722 N N . LEU A 1 94 ? -8.625 -10.906 3.121 1 89.81 94 LEU A N 1
ATOM 723 C CA . LEU A 1 94 ? -8.258 -9.742 2.318 1 89.81 94 LEU A CA 1
ATOM 724 C C . LEU A 1 94 ? -8.586 -8.445 3.051 1 89.81 94 LEU A C 1
ATOM 726 O O . LEU A 1 94 ? -7.844 -7.469 2.961 1 89.81 94 LEU A O 1
ATOM 730 N N . ALA A 1 95 ? -9.688 -8.5 3.721 1 89.69 95 ALA A N 1
ATOM 731 C CA . ALA A 1 95 ? -10.133 -7.312 4.445 1 89.69 95 ALA A CA 1
ATOM 732 C C . ALA A 1 95 ? -9.156 -6.941 5.551 1 89.69 95 ALA A C 1
ATOM 734 O O . ALA A 1 95 ? -9.094 -5.781 5.973 1 89.69 95 ALA A O 1
ATOM 735 N N . ALA A 1 96 ? -8.43 -7.914 5.918 1 84.69 96 ALA A N 1
ATOM 736 C CA . ALA A 1 96 ? -7.496 -7.703 7.027 1 84.69 96 ALA A CA 1
ATOM 737 C C . ALA A 1 96 ? -6.176 -7.125 6.527 1 84.69 96 ALA A C 1
ATOM 739 O O . ALA A 1 96 ? -5.367 -6.637 7.324 1 84.69 96 ALA A O 1
ATOM 740 N N . PHE A 1 97 ? -5.992 -7.148 5.246 1 84.88 97 PHE A N 1
ATOM 741 C CA . PHE A 1 97 ? -4.691 -6.766 4.711 1 84.88 97 PHE A CA 1
ATOM 742 C C . PHE A 1 97 ? -4.715 -5.328 4.207 1 84.88 97 PHE A C 1
ATOM 744 O O . PHE A 1 97 ? -5.699 -4.895 3.602 1 84.88 97 PHE A O 1
ATOM 751 N N . ARG A 1 98 ? -3.682 -4.613 4.574 1 83.19 98 ARG A N 1
ATOM 752 C CA . ARG A 1 98 ? -3.311 -3.354 3.941 1 83.19 98 ARG A CA 1
ATOM 753 C C . ARG A 1 98 ? -1.848 -3.363 3.516 1 83.19 98 ARG A C 1
ATOM 755 O O . ARG A 1 98 ? -0.963 -3.021 4.305 1 83.19 98 ARG A O 1
ATOM 762 N N . HIS A 1 99 ? -1.653 -3.82 2.406 1 87.88 99 HIS A N 1
ATOM 763 C CA . HIS A 1 99 ? -0.294 -3.984 1.903 1 87.88 99 HIS A CA 1
ATOM 764 C C . HIS A 1 99 ? -0.217 -3.672 0.413 1 87.88 99 HIS A C 1
ATOM 766 O O . HIS A 1 99 ? -1.116 -4.035 -0.349 1 87.88 99 HIS A O 1
ATOM 772 N N . GLN A 1 100 ? 0.806 -3.061 0.038 1 87.44 100 GLN A N 1
ATOM 773 C CA . GLN A 1 100 ? 0.962 -2.584 -1.332 1 87.44 100 GLN A CA 1
ATOM 774 C C . GLN A 1 100 ? 0.988 -3.748 -2.32 1 87.44 100 GLN A C 1
ATOM 776 O O . GLN A 1 100 ? 0.619 -3.588 -3.484 1 87.44 100 GLN A O 1
ATOM 781 N N . ASN A 1 101 ? 1.433 -4.914 -1.883 1 94.62 101 ASN A N 1
ATOM 782 C CA . ASN A 1 101 ? 1.607 -6.035 -2.799 1 94.62 101 ASN A CA 1
ATOM 783 C C . ASN A 1 101 ? 0.481 -7.055 -2.658 1 94.62 101 ASN A C 1
ATOM 785 O O . ASN A 1 101 ? 0.605 -8.188 -3.121 1 94.62 101 ASN A O 1
ATOM 789 N N . ILE A 1 102 ? -0.554 -6.703 -1.996 1 94.62 102 ILE A N 1
ATOM 790 C CA . ILE A 1 102 ? -1.762 -7.516 -1.902 1 94.62 102 ILE A CA 1
ATOM 791 C C . ILE A 1 102 ? -2.955 -6.73 -2.441 1 94.62 102 ILE A C 1
ATOM 793 O O . ILE A 1 102 ? -3.121 -5.551 -2.131 1 94.62 102 ILE A O 1
ATOM 797 N N . VAL A 1 103 ? -3.73 -7.348 -3.207 1 95.06 103 VAL A N 1
ATOM 798 C CA . VAL A 1 103 ? -4.891 -6.691 -3.801 1 95.06 103 VAL A CA 1
ATOM 799 C C . VAL A 1 103 ? -5.805 -6.164 -2.699 1 95.06 103 VAL A C 1
ATOM 801 O O . VAL A 1 103 ? -6.023 -6.836 -1.689 1 95.06 103 VAL A O 1
ATOM 804 N N . THR A 1 104 ? -6.363 -5.012 -2.951 1 93.12 104 THR A N 1
ATOM 805 C CA . THR A 1 104 ? -7.215 -4.371 -1.953 1 93.12 104 THR A CA 1
ATOM 806 C C . THR A 1 104 ? -8.664 -4.801 -2.125 1 93.12 104 THR A C 1
ATOM 808 O O . THR A 1 104 ? -9.18 -4.832 -3.246 1 93.12 104 THR A O 1
ATOM 811 N N . LEU A 1 105 ? -9.297 -5.188 -1.053 1 94.88 105 LEU A N 1
ATOM 812 C CA . LEU A 1 105 ? -10.734 -5.445 -1.03 1 94.88 105 LEU A CA 1
ATOM 813 C C . LEU A 1 105 ? -11.5 -4.191 -0.633 1 94.88 105 LEU A C 1
ATOM 815 O O . LEU A 1 105 ? -11.234 -3.598 0.415 1 94.88 105 LEU A O 1
ATOM 819 N N . TYR A 1 106 ? -12.422 -3.799 -1.437 1 93.81 106 TYR A N 1
ATOM 820 C CA . TYR A 1 106 ? -13.172 -2.582 -1.144 1 93.81 106 TYR A CA 1
ATOM 821 C C . TYR A 1 106 ? -14.477 -2.904 -0.423 1 93.81 106 TYR A C 1
ATOM 823 O O . TYR A 1 106 ? -14.883 -2.182 0.49 1 93.81 106 TYR A O 1
ATOM 831 N N . ASP A 1 107 ? -15.117 -4.035 -0.915 1 93.88 107 ASP A N 1
ATOM 832 C CA . ASP A 1 107 ? -16.484 -4.266 -0.452 1 93.88 107 ASP A CA 1
ATOM 833 C C . ASP A 1 107 ? -16.891 -5.727 -0.638 1 93.88 107 ASP A C 1
ATOM 835 O O . ASP A 1 107 ? -16.188 -6.48 -1.323 1 93.88 107 ASP A O 1
ATOM 839 N N . MET A 1 108 ? -17.812 -6.117 0.122 1 93.56 108 MET A N 1
ATOM 840 C CA . MET A 1 108 ? -18.547 -7.363 -0.078 1 93.56 108 MET A CA 1
ATOM 841 C C . MET A 1 108 ? -20.062 -7.102 -0.144 1 93.56 108 MET A C 1
ATOM 843 O O . MET A 1 108 ? -20.625 -6.469 0.749 1 93.56 108 MET A O 1
ATOM 847 N N . VAL A 1 109 ? -20.672 -7.559 -1.227 1 93.31 109 VAL A N 1
ATOM 848 C CA . VAL A 1 109 ? -22.062 -7.227 -1.489 1 93.31 109 VAL A CA 1
ATOM 849 C C . VAL A 1 109 ? -22.875 -8.508 -1.662 1 93.31 109 VAL A C 1
ATOM 851 O O . VAL A 1 109 ? -22.422 -9.445 -2.324 1 93.31 109 VAL A O 1
ATOM 854 N N . GLU A 1 110 ? -23.953 -8.547 -0.986 1 89.88 110 GLU A N 1
ATOM 855 C CA . GLU A 1 110 ? -24.938 -9.617 -1.205 1 89.88 110 GLU A CA 1
ATOM 856 C C . GLU A 1 110 ? -26.094 -9.141 -2.08 1 89.88 110 GLU A C 1
ATOM 858 O O . GLU A 1 110 ? -26.672 -8.078 -1.83 1 89.88 110 GLU A O 1
ATOM 863 N N . LYS A 1 111 ? -26.391 -9.797 -3.105 1 87.25 111 LYS A N 1
ATOM 864 C CA . LYS A 1 111 ? -27.516 -9.516 -3.994 1 87.25 111 LYS A CA 1
ATOM 865 C C . LYS A 1 111 ? -28.25 -10.797 -4.383 1 87.25 111 LYS A C 1
ATOM 867 O O . LYS A 1 111 ? -27.703 -11.625 -5.117 1 87.25 111 LYS A O 1
ATOM 872 N N . GLY A 1 112 ? -29.484 -10.844 -3.879 1 82.25 112 GLY A N 1
ATOM 873 C CA . GLY A 1 112 ? -30.188 -12.109 -4.082 1 82.25 112 GLY A CA 1
ATOM 874 C C . GLY A 1 112 ? -29.484 -13.281 -3.416 1 82.25 112 GLY A C 1
ATOM 875 O O . GLY A 1 112 ? -29.219 -13.25 -2.215 1 82.25 112 GLY A O 1
ATOM 876 N N . GLU A 1 113 ? -29.125 -14.273 -4.242 1 79.88 113 GLU A N 1
ATOM 877 C CA . GLU A 1 113 ? -28.469 -15.461 -3.711 1 79.88 113 GLU A CA 1
ATOM 878 C C . GLU A 1 113 ? -26.969 -15.445 -3.99 1 79.88 113 GLU A C 1
ATOM 880 O O . GLU A 1 113 ? -26.25 -16.391 -3.648 1 79.88 113 GLU A O 1
ATOM 885 N N . SER A 1 114 ? -26.656 -14.305 -4.461 1 86.25 114 SER A N 1
ATOM 886 C CA . SER A 1 114 ? -25.25 -14.266 -4.875 1 86.25 114 SER A CA 1
ATOM 887 C C . SER A 1 114 ? -24.422 -13.367 -3.953 1 86.25 114 SER A C 1
ATOM 889 O O . SER A 1 114 ? -24.953 -12.398 -3.398 1 86.25 114 SER A O 1
ATOM 891 N N . LEU A 1 115 ? -23.219 -13.805 -3.758 1 89.25 115 LEU A N 1
ATOM 892 C CA . LEU A 1 115 ? -22.234 -13.039 -2.998 1 89.25 115 LEU A CA 1
ATOM 893 C C . LEU A 1 115 ? -21.125 -12.523 -3.91 1 89.25 115 LEU A C 1
ATOM 895 O O . LEU A 1 115 ? -20.641 -13.25 -4.777 1 89.25 115 LEU A O 1
ATOM 899 N N . PHE A 1 116 ? -20.766 -11.227 -3.689 1 93.88 116 PHE A N 1
ATOM 900 C CA . PHE A 1 116 ? -19.797 -10.57 -4.551 1 93.88 116 PHE A CA 1
ATOM 901 C C . PHE A 1 116 ? -18.656 -9.969 -3.727 1 93.88 116 PHE A C 1
ATOM 903 O O . PHE A 1 116 ? -18.906 -9.344 -2.691 1 93.88 116 PHE A O 1
ATOM 910 N N . MET A 1 117 ? -17.469 -10.203 -4.152 1 94.88 117 MET A N 1
ATOM 911 C CA . MET A 1 117 ? -16.312 -9.477 -3.627 1 94.88 117 MET A CA 1
ATOM 912 C C . MET A 1 117 ? -15.906 -8.352 -4.57 1 94.88 117 MET A C 1
ATOM 914 O O . MET A 1 117 ? -15.68 -8.586 -5.758 1 94.88 117 MET A O 1
ATOM 918 N N . VAL A 1 118 ? -15.844 -7.133 -4.051 1 96.25 118 VAL A N 1
ATOM 919 C CA . VAL A 1 118 ? -15.406 -5.984 -4.836 1 96.25 118 VAL A CA 1
ATOM 920 C C . VAL A 1 118 ? -13.961 -5.633 -4.477 1 96.25 118 VAL A C 1
ATOM 922 O O . VAL A 1 118 ? -13.672 -5.262 -3.336 1 96.25 118 VAL A O 1
ATOM 925 N N . MET A 1 119 ? -13.078 -5.723 -5.484 1 95.75 119 MET A N 1
ATOM 926 C CA . MET A 1 119 ? -11.664 -5.547 -5.188 1 95.75 119 MET A CA 1
ATOM 927 C C . MET A 1 119 ? -11.008 -4.625 -6.211 1 95.75 119 MET A C 1
ATOM 929 O O . MET A 1 119 ? -11.633 -4.242 -7.199 1 95.75 119 MET A O 1
ATOM 933 N N . GLU A 1 120 ? -9.828 -4.273 -5.918 1 93.94 120 GLU A N 1
ATOM 934 C CA . GLU A 1 120 ? -9 -3.469 -6.805 1 93.94 120 GLU A CA 1
ATOM 935 C C . GLU A 1 120 ? -8.875 -4.117 -8.18 1 93.94 120 GLU A C 1
ATOM 937 O O . GLU A 1 120 ? -8.688 -5.332 -8.289 1 93.94 120 GLU A O 1
ATOM 942 N N . LEU A 1 121 ? -9.07 -3.297 -9.195 1 95.06 121 LEU A N 1
ATOM 943 C CA . LEU A 1 121 ? -8.781 -3.771 -10.547 1 95.06 121 LEU A CA 1
ATOM 944 C C . LEU A 1 121 ? -7.293 -3.646 -10.859 1 95.06 121 LEU A C 1
ATOM 946 O O . LEU A 1 121 ? -6.77 -2.535 -10.969 1 95.06 121 LEU A O 1
ATOM 950 N N . VAL A 1 122 ? -6.641 -4.73 -10.938 1 93.31 122 VAL A N 1
ATOM 951 C CA . VAL A 1 122 ? -5.219 -4.727 -11.266 1 93.31 122 VAL A CA 1
ATOM 952 C C . VAL A 1 122 ? -5.035 -4.66 -12.781 1 93.31 122 VAL A C 1
ATOM 954 O O . VAL A 1 122 ? -5.52 -5.527 -13.508 1 93.31 122 VAL A O 1
ATOM 957 N N . ASP A 1 123 ? -4.379 -3.58 -13.172 1 89.75 123 ASP A N 1
ATOM 958 C CA . ASP A 1 123 ? -4.188 -3.342 -14.602 1 89.75 123 ASP A CA 1
ATOM 959 C C . ASP A 1 123 ? -2.875 -3.953 -15.086 1 89.75 123 ASP A C 1
ATOM 961 O O . ASP A 1 123 ? -1.84 -3.285 -15.102 1 89.75 123 ASP A O 1
ATOM 965 N N . GLY A 1 124 ? -2.875 -5.164 -15.57 1 93 124 GLY A N 1
ATOM 966 C CA . GLY A 1 124 ? -1.676 -5.805 -16.078 1 93 124 GLY A CA 1
ATOM 967 C C . GLY A 1 124 ? -1.812 -7.309 -16.219 1 93 124 GLY A C 1
ATOM 968 O O . GLY A 1 124 ? -2.873 -7.867 -15.93 1 93 124 GLY A O 1
ATOM 969 N N . PRO A 1 125 ? -0.738 -7.914 -16.672 1 95.19 125 PRO A N 1
ATOM 970 C CA . PRO A 1 125 ? -0.766 -9.359 -16.906 1 95.19 125 PRO A CA 1
ATOM 971 C C . PRO A 1 125 ? -0.473 -10.164 -15.641 1 95.19 125 PRO A C 1
ATOM 973 O O . PRO A 1 125 ? 0.12 -9.648 -14.688 1 95.19 125 PRO A O 1
ATOM 976 N N . THR A 1 126 ? -0.926 -11.414 -15.664 1 95.38 126 THR A N 1
ATOM 977 C CA . THR A 1 126 ? -0.494 -12.359 -14.641 1 95.38 126 THR A CA 1
ATOM 978 C C . THR A 1 126 ? 0.923 -12.852 -14.922 1 95.38 126 THR A C 1
ATOM 980 O O . THR A 1 126 ? 1.39 -12.797 -16.062 1 95.38 126 THR A O 1
ATOM 983 N N . LEU A 1 127 ? 1.558 -13.273 -13.906 1 97 127 LEU A N 1
ATOM 984 C CA . LEU A 1 127 ? 2.861 -13.898 -14.102 1 97 127 LEU A CA 1
ATOM 985 C C . LEU A 1 127 ? 2.744 -15.141 -14.969 1 97 127 LEU A C 1
ATOM 987 O O . LEU A 1 127 ? 3.674 -15.477 -15.711 1 97 127 LEU A O 1
ATOM 991 N N . HIS A 1 128 ? 1.622 -15.82 -14.898 1 95.44 128 HIS A N 1
ATOM 992 C CA . HIS A 1 128 ? 1.387 -16.984 -15.742 1 95.44 128 HIS A CA 1
ATOM 993 C C . HIS A 1 128 ? 1.51 -16.625 -17.219 1 95.44 128 HIS A C 1
ATOM 995 O O . HIS A 1 128 ? 2.203 -17.312 -17.984 1 95.44 128 HIS A O 1
ATOM 1001 N N . THR A 1 129 ? 0.872 -15.531 -17.609 1 95.25 129 THR A N 1
ATOM 1002 C CA . THR A 1 129 ? 0.909 -15.062 -19 1 95.25 129 THR A CA 1
ATOM 1003 C C . THR A 1 129 ? 2.332 -14.695 -19.406 1 95.25 129 THR A C 1
ATOM 1005 O O . THR A 1 129 ? 2.777 -15.039 -20.5 1 95.25 129 THR A O 1
ATOM 1008 N N . LEU A 1 130 ? 3.041 -14.078 -18.547 1 96.94 130 LEU A N 1
ATOM 1009 C CA . LEU A 1 130 ? 4.395 -13.617 -18.844 1 96.94 130 LEU A CA 1
ATOM 1010 C C . LEU A 1 130 ? 5.352 -14.797 -18.984 1 96.94 130 LEU A C 1
ATOM 1012 O O . LEU A 1 130 ? 6.211 -14.812 -19.859 1 96.94 130 LEU A O 1
ATOM 1016 N N . ILE A 1 131 ? 5.215 -15.773 -18.125 1 96.62 131 ILE A N 1
ATOM 1017 C CA . ILE A 1 131 ? 6.086 -16.953 -18.141 1 96.62 131 ILE A CA 1
ATOM 1018 C C . ILE A 1 131 ? 5.828 -17.766 -19.391 1 96.62 131 ILE A C 1
ATOM 1020 O O . ILE A 1 131 ? 6.758 -18.328 -19.984 1 96.62 131 ILE A O 1
ATOM 1024 N N . LYS A 1 132 ? 4.559 -17.859 -19.766 1 95 132 LYS A N 1
ATOM 1025 C CA . LYS A 1 132 ? 4.191 -18.594 -20.969 1 95 132 LYS A CA 1
ATOM 1026 C C . LYS A 1 132 ? 4.895 -18.016 -22.203 1 95 132 LYS A C 1
ATOM 1028 O O . LYS A 1 132 ? 5.207 -18.75 -23.141 1 95 132 LYS A O 1
ATOM 1033 N N . GLU A 1 133 ? 5.184 -16.766 -22.141 1 95.44 133 GLU A N 1
ATOM 1034 C CA . GLU A 1 133 ? 5.863 -16.109 -23.25 1 95.44 133 GLU A CA 1
ATOM 1035 C C . GLU A 1 133 ? 7.367 -16.359 -23.203 1 95.44 133 GLU A C 1
ATOM 1037 O O . GLU A 1 133 ? 8.07 -16.141 -24.188 1 95.44 133 GLU A O 1
ATOM 1042 N N . GLY A 1 134 ? 7.844 -16.734 -22.062 1 95.25 134 GLY A N 1
ATOM 1043 C CA . GLY A 1 134 ? 9.25 -17.047 -21.891 1 95.25 134 GLY A CA 1
ATOM 1044 C C . GLY A 1 134 ? 9.75 -16.797 -20.484 1 95.25 134 GLY A C 1
ATOM 1045 O O . GLY A 1 134 ? 9.078 -16.141 -19.688 1 95.25 134 GLY A O 1
ATOM 1046 N N . PRO A 1 135 ? 10.906 -17.375 -20.266 1 96.44 135 PRO A N 1
ATOM 1047 C CA . PRO A 1 135 ? 11.484 -17.156 -18.938 1 96.44 135 PRO A CA 1
ATOM 1048 C C . PRO A 1 135 ? 11.734 -15.68 -18.641 1 96.44 135 PRO A C 1
ATOM 1050 O O . PRO A 1 135 ? 11.922 -14.883 -19.562 1 96.44 135 PRO A O 1
ATOM 1053 N N . LEU A 1 136 ? 11.711 -15.32 -17.406 1 97.31 136 LEU A N 1
ATOM 1054 C CA . LEU A 1 136 ? 11.953 -13.945 -16.984 1 97.31 136 LEU A CA 1
ATOM 1055 C C . LEU A 1 136 ? 13.422 -13.727 -16.656 1 97.31 136 LEU A C 1
ATOM 1057 O O . LEU A 1 136 ? 14.102 -14.648 -16.188 1 97.31 136 LEU A O 1
ATOM 1061 N N . PRO A 1 137 ? 13.875 -12.469 -16.859 1 95.94 137 PRO A N 1
ATOM 1062 C CA . PRO A 1 137 ? 15.234 -12.148 -16.422 1 95.94 137 PRO A CA 1
ATOM 1063 C C . PRO A 1 137 ? 15.422 -12.258 -14.914 1 95.94 137 PRO A C 1
ATOM 1065 O O . PRO A 1 137 ? 14.477 -12.008 -14.156 1 95.94 137 PRO A O 1
ATOM 1068 N N . ALA A 1 138 ? 16.641 -12.531 -14.547 1 96.69 138 ALA A N 1
ATOM 1069 C CA . ALA A 1 138 ? 16.953 -12.789 -13.141 1 96.69 138 ALA A CA 1
ATOM 1070 C C . ALA A 1 138 ? 16.656 -11.562 -12.281 1 96.69 138 ALA A C 1
ATOM 1072 O O . ALA A 1 138 ? 16.156 -11.695 -11.156 1 96.69 138 ALA A O 1
ATOM 1073 N N . ASP A 1 139 ? 16.984 -10.406 -12.758 1 95.12 139 ASP A N 1
ATOM 1074 C CA . ASP A 1 139 ? 16.766 -9.188 -11.992 1 95.12 139 ASP A CA 1
ATOM 1075 C C . ASP A 1 139 ? 15.281 -8.906 -11.805 1 95.12 139 ASP A C 1
ATOM 1077 O O . ASP A 1 139 ? 14.836 -8.617 -10.688 1 95.12 139 ASP A O 1
ATOM 1081 N N . VAL A 1 140 ? 14.531 -9.109 -12.859 1 96.38 140 VAL A N 1
ATOM 1082 C CA . VAL A 1 140 ? 13.078 -8.961 -12.805 1 96.38 140 VAL A CA 1
ATOM 1083 C C . VAL A 1 140 ? 12.484 -9.977 -11.828 1 96.38 140 VAL A C 1
ATOM 1085 O O . VAL A 1 140 ? 11.688 -9.617 -10.961 1 96.38 140 VAL A O 1
ATOM 1088 N N . THR A 1 141 ? 12.938 -11.172 -11.969 1 98.31 141 THR A N 1
ATOM 1089 C CA . THR A 1 141 ? 12.469 -12.242 -11.102 1 98.31 141 THR A CA 1
ATOM 1090 C C . THR A 1 141 ? 12.789 -11.945 -9.641 1 98.31 141 THR A C 1
ATOM 1092 O O . THR A 1 141 ? 11.961 -12.188 -8.758 1 98.31 141 THR A O 1
ATOM 1095 N N . GLY A 1 142 ? 13.977 -11.469 -9.43 1 97.75 142 GLY A N 1
ATOM 1096 C CA . GLY A 1 142 ? 14.375 -11.094 -8.078 1 97.75 142 GLY A CA 1
ATOM 1097 C C . GLY A 1 142 ? 13.477 -10.031 -7.465 1 97.75 142 GLY A C 1
ATOM 1098 O O . GLY A 1 142 ? 13.094 -10.133 -6.301 1 97.75 142 GLY A O 1
ATOM 1099 N N . VAL A 1 143 ? 13.125 -9.031 -8.242 1 95.88 143 VAL A N 1
ATOM 1100 C CA . VAL A 1 143 ? 12.266 -7.953 -7.77 1 95.88 143 VAL A CA 1
ATOM 1101 C C . VAL A 1 143 ? 10.883 -8.508 -7.434 1 95.88 143 VAL A C 1
ATOM 1103 O O . VAL A 1 143 ? 10.336 -8.219 -6.367 1 95.88 143 VAL A O 1
ATOM 1106 N N . ILE A 1 144 ? 10.367 -9.305 -8.297 1 98.25 144 ILE A N 1
ATOM 1107 C CA . ILE A 1 144 ? 9.062 -9.914 -8.086 1 98.25 144 ILE A CA 1
ATOM 1108 C C . ILE A 1 144 ? 9.078 -10.766 -6.824 1 98.25 144 ILE A C 1
ATOM 1110 O O . ILE A 1 144 ? 8.172 -10.672 -5.992 1 98.25 144 ILE A O 1
ATOM 1114 N N . ALA A 1 145 ? 10.109 -11.508 -6.656 1 98.56 145 ALA A N 1
ATOM 1115 C CA . ALA A 1 145 ? 10.266 -12.391 -5.508 1 98.56 145 ALA A CA 1
ATOM 1116 C C . ALA A 1 145 ? 10.258 -11.602 -4.203 1 98.56 145 ALA A C 1
ATOM 1118 O O . ALA A 1 145 ? 9.57 -11.977 -3.248 1 98.56 145 ALA A O 1
ATOM 1119 N N . ALA A 1 146 ? 11 -10.555 -4.223 1 96.62 146 ALA A N 1
ATOM 1120 C CA . ALA A 1 146 ? 11.102 -9.734 -3.02 1 96.62 146 ALA A CA 1
ATOM 1121 C C . ALA A 1 146 ? 9.75 -9.141 -2.646 1 96.62 146 ALA A C 1
ATOM 1123 O O . ALA A 1 146 ? 9.398 -9.07 -1.466 1 96.62 146 ALA A O 1
ATOM 1124 N N . ARG A 1 147 ? 9.016 -8.734 -3.623 1 96.12 147 ARG A N 1
ATOM 1125 C CA . ARG A 1 147 ? 7.699 -8.141 -3.379 1 96.12 147 ARG A CA 1
ATOM 1126 C C . ARG A 1 147 ? 6.715 -9.188 -2.875 1 96.12 147 ARG A C 1
ATOM 1128 O O . ARG A 1 147 ? 5.938 -8.922 -1.955 1 96.12 147 ARG A O 1
ATOM 1135 N N . ILE A 1 148 ? 6.785 -10.352 -3.424 1 98.19 148 ILE A N 1
ATOM 1136 C CA . ILE A 1 148 ? 5.922 -11.43 -2.957 1 98.19 148 ILE A CA 1
ATOM 1137 C C . ILE A 1 148 ? 6.293 -11.805 -1.525 1 98.19 148 ILE A C 1
ATOM 1139 O O . ILE A 1 148 ? 5.418 -11.984 -0.676 1 98.19 148 ILE A O 1
ATOM 1143 N N . ALA A 1 149 ? 7.578 -11.906 -1.287 1 97.62 149 ALA A N 1
ATOM 1144 C CA . ALA A 1 149 ? 8.039 -12.25 0.058 1 97.62 149 ALA A CA 1
ATOM 1145 C C . ALA A 1 149 ? 7.562 -11.211 1.076 1 97.62 149 ALA A C 1
ATOM 1147 O O . ALA A 1 149 ? 7.203 -11.562 2.201 1 97.62 149 ALA A O 1
ATOM 1148 N N . SER A 1 150 ? 7.535 -10.016 0.651 1 93.31 150 SER A N 1
ATOM 1149 C CA . SER A 1 150 ? 7.031 -8.953 1.516 1 93.31 150 SER A CA 1
ATOM 1150 C C . SER A 1 150 ? 5.547 -9.148 1.821 1 93.31 150 SER A C 1
ATOM 1152 O O . SER A 1 150 ? 5.125 -9.008 2.971 1 93.31 150 SER A O 1
ATOM 1154 N N . ALA A 1 151 ? 4.816 -9.422 0.878 1 95.31 151 ALA A N 1
ATOM 1155 C CA . ALA A 1 151 ? 3.389 -9.672 1.041 1 95.31 151 ALA A CA 1
ATOM 1156 C C . ALA A 1 151 ? 3.146 -10.883 1.944 1 95.31 151 ALA A C 1
ATOM 1158 O O . ALA A 1 151 ? 2.293 -10.836 2.834 1 95.31 151 ALA A O 1
ATOM 1159 N N . LEU A 1 152 ? 3.922 -11.922 1.714 1 96.25 152 LEU A N 1
ATOM 1160 C CA . LEU A 1 152 ? 3.775 -13.133 2.518 1 96.25 152 LEU A CA 1
ATOM 1161 C C . LEU A 1 152 ? 4.125 -12.859 3.977 1 96.25 152 LEU A C 1
ATOM 1163 O O . LEU A 1 152 ? 3.453 -13.352 4.883 1 96.25 152 LEU A O 1
ATOM 1167 N N . ASP A 1 153 ? 5.168 -12.148 4.152 1 92.38 153 ASP A N 1
ATOM 1168 C CA . ASP A 1 153 ? 5.555 -11.789 5.516 1 92.38 153 ASP A CA 1
ATOM 1169 C C . ASP A 1 153 ? 4.41 -11.086 6.242 1 92.38 153 ASP A C 1
ATOM 1171 O O . ASP A 1 153 ? 4.109 -11.406 7.391 1 92.38 153 ASP A O 1
ATOM 1175 N N . HIS A 1 154 ? 3.795 -10.18 5.543 1 88.56 154 HIS A N 1
ATOM 1176 C CA . HIS A 1 154 ? 2.658 -9.438 6.082 1 88.56 154 HIS A CA 1
ATOM 1177 C C . HIS A 1 154 ? 1.507 -10.383 6.426 1 88.56 154 HIS A C 1
ATOM 1179 O O . HIS A 1 154 ? 0.919 -10.281 7.504 1 88.56 154 HIS A O 1
ATOM 1185 N N . ALA A 1 155 ? 1.205 -11.258 5.621 1 92.62 155 ALA A N 1
ATOM 1186 C CA . ALA A 1 155 ? 0.117 -12.211 5.82 1 92.62 155 ALA A CA 1
ATOM 1187 C C . ALA A 1 155 ? 0.427 -13.156 6.977 1 92.62 155 ALA A C 1
ATOM 1189 O O . ALA A 1 155 ? -0.419 -13.391 7.844 1 92.62 155 ALA A O 1
ATOM 1190 N N . HIS A 1 156 ? 1.672 -13.656 6.992 1 92.38 156 HIS A N 1
ATOM 1191 C CA . HIS A 1 156 ? 2.072 -14.633 8 1 92.38 156 HIS A CA 1
ATOM 1192 C C . HIS A 1 156 ? 2.08 -14.016 9.391 1 92.38 156 HIS A C 1
ATOM 1194 O O . HIS A 1 156 ? 1.78 -14.695 10.383 1 92.38 156 HIS A O 1
ATOM 1200 N N . PHE A 1 157 ? 2.432 -12.867 9.422 1 82.94 157 PHE A N 1
ATOM 1201 C CA . PHE A 1 157 ? 2.422 -12.156 10.695 1 82.94 157 PHE A CA 1
ATOM 1202 C C . PHE A 1 157 ? 1.016 -12.117 11.281 1 82.94 157 PHE A C 1
ATOM 1204 O O . PHE A 1 157 ? 0.846 -12.109 12.508 1 82.94 157 PHE A O 1
ATOM 1211 N N . ARG A 1 158 ? 0.047 -12.117 10.445 1 83.38 158 ARG A N 1
ATOM 1212 C CA . ARG A 1 158 ? -1.352 -12.109 10.867 1 83.38 158 ARG A CA 1
ATOM 1213 C C . ARG A 1 158 ? -1.92 -13.523 10.906 1 83.38 158 ARG A C 1
ATOM 1215 O O . ARG A 1 158 ? -3.139 -13.703 10.938 1 83.38 158 ARG A O 1
ATOM 1222 N N . HIS A 1 159 ? -1.085 -14.438 10.727 1 88 159 HIS A N 1
ATOM 1223 C CA . HIS A 1 159 ? -1.385 -15.859 10.844 1 88 159 HIS A CA 1
ATOM 1224 C C . HIS A 1 159 ? -2.27 -16.328 9.695 1 88 159 HIS A C 1
ATOM 1226 O O . HIS A 1 159 ? -3.131 -17.203 9.891 1 88 159 HIS A O 1
ATOM 1232 N N . ILE A 1 160 ? -2.1 -15.773 8.633 1 90.5 160 ILE A N 1
ATOM 1233 C CA . ILE A 1 160 ? -2.789 -16.203 7.422 1 90.5 160 ILE A CA 1
ATOM 1234 C C . ILE A 1 160 ? -1.779 -16.781 6.43 1 90.5 160 ILE A C 1
ATOM 1236 O O . ILE A 1 160 ? -0.838 -16.094 6.027 1 90.5 160 ILE A O 1
ATOM 1240 N N . ILE A 1 161 ? -1.948 -18 6.129 1 93 161 ILE A N 1
ATOM 1241 C CA . ILE A 1 161 ? -1.105 -18.688 5.145 1 93 161 ILE A CA 1
ATOM 1242 C C . ILE A 1 161 ? -1.793 -18.672 3.781 1 93 161 ILE A C 1
ATOM 1244 O O . ILE A 1 161 ? -2.992 -18.938 3.682 1 93 161 ILE A O 1
ATOM 1248 N N . HIS A 1 162 ? -1.121 -18.266 2.721 1 92.88 162 HIS A N 1
ATOM 1249 C CA . HIS A 1 162 ? -1.71 -18.156 1.392 1 92.88 162 HIS A CA 1
ATOM 1250 C C . HIS A 1 162 ? -2.174 -19.5 0.868 1 92.88 162 HIS A C 1
ATOM 1252 O O . HIS A 1 162 ? -3.332 -19.656 0.475 1 92.88 162 HIS A O 1
ATOM 1258 N N . ARG A 1 163 ? -1.243 -20.547 0.796 1 90.19 163 ARG A N 1
ATOM 1259 C CA . ARG A 1 163 ? -1.458 -21.969 0.532 1 90.19 163 ARG A CA 1
ATOM 1260 C C . ARG A 1 163 ? -1.667 -22.219 -0.957 1 90.19 163 ARG A C 1
ATOM 1262 O O . ARG A 1 163 ? -1.714 -23.375 -1.395 1 90.19 163 ARG A O 1
ATOM 1269 N N . ASP A 1 164 ? -1.769 -21.203 -1.778 1 89.44 164 ASP A N 1
ATOM 1270 C CA . ASP A 1 164 ? -2.008 -21.391 -3.207 1 89.44 164 ASP A CA 1
ATOM 1271 C C . ASP A 1 164 ? -1.182 -20.406 -4.031 1 89.44 164 ASP A C 1
ATOM 1273 O O . ASP A 1 164 ? -1.695 -19.797 -4.965 1 89.44 164 ASP A O 1
ATOM 1277 N N . LEU A 1 165 ? 0.006 -20.219 -3.672 1 94.94 165 LEU A N 1
ATOM 1278 C CA . LEU A 1 165 ? 0.899 -19.328 -4.418 1 94.94 165 LEU A CA 1
ATOM 1279 C C . LEU A 1 165 ? 1.316 -19.969 -5.734 1 94.94 165 LEU A C 1
ATOM 1281 O O . LEU A 1 165 ? 1.876 -21.078 -5.746 1 94.94 165 LEU A O 1
ATOM 1285 N N . LYS A 1 166 ? 0.943 -19.359 -6.844 1 94.06 166 LYS A N 1
ATOM 1286 C CA . LYS A 1 166 ? 1.251 -19.766 -8.211 1 94.06 166 LYS A CA 1
ATOM 1287 C C . LYS A 1 166 ? 1.232 -18.578 -9.156 1 94.06 166 LYS A C 1
ATOM 1289 O O . LYS A 1 166 ? 0.705 -17.516 -8.82 1 94.06 166 LYS A O 1
ATOM 1294 N N . PRO A 1 167 ? 1.821 -18.688 -10.281 1 96.12 167 PRO A N 1
ATOM 1295 C CA . PRO A 1 167 ? 1.945 -17.547 -11.203 1 96.12 167 PRO A CA 1
ATOM 1296 C C . PRO A 1 167 ? 0.596 -16.938 -11.57 1 96.12 167 PRO A C 1
ATOM 1298 O O . PRO A 1 167 ? 0.497 -15.719 -11.766 1 96.12 167 PRO A O 1
ATOM 1301 N N . ALA A 1 168 ? -0.491 -17.734 -11.594 1 92.25 168 ALA A N 1
ATOM 1302 C CA . ALA A 1 168 ? -1.816 -17.25 -11.977 1 92.25 168 ALA A CA 1
ATOM 1303 C C . ALA A 1 168 ? -2.387 -16.312 -10.922 1 92.25 168 ALA A C 1
ATOM 1305 O O . ALA A 1 168 ? -3.326 -15.562 -11.188 1 92.25 168 ALA A O 1
ATOM 1306 N N . ASN A 1 169 ? -1.791 -16.328 -9.719 1 93.38 169 ASN A N 1
ATOM 1307 C CA . ASN A 1 169 ? -2.299 -15.523 -8.609 1 93.38 169 ASN A CA 1
ATOM 1308 C C . ASN A 1 169 ? -1.4 -14.32 -8.336 1 93.38 169 ASN A C 1
ATOM 1310 O O . ASN A 1 169 ? -1.481 -13.719 -7.262 1 93.38 169 ASN A O 1
ATOM 1314 N N . VAL A 1 170 ? -0.491 -14.039 -9.281 1 97.25 170 VAL A N 1
ATOM 1315 C CA . VAL A 1 170 ? 0.401 -12.891 -9.18 1 97.25 170 VAL A CA 1
ATOM 1316 C C . VAL A 1 170 ? 0.276 -12.039 -10.445 1 97.25 170 VAL A C 1
ATOM 1318 O O . VAL A 1 170 ? 0.382 -12.547 -11.562 1 97.25 170 VAL A O 1
ATOM 1321 N N . MET A 1 171 ? 0.061 -10.758 -10.234 1 97 171 MET A N 1
ATOM 1322 C CA . MET A 1 171 ? -0.069 -9.852 -11.375 1 97 171 MET A CA 1
ATOM 1323 C C . MET A 1 171 ? 0.94 -8.711 -11.281 1 97 171 MET A C 1
ATOM 1325 O O . MET A 1 171 ? 1.341 -8.32 -10.188 1 97 171 MET A O 1
ATOM 1329 N N . LEU A 1 172 ? 1.387 -8.25 -12.414 1 96.19 172 LEU A N 1
ATOM 1330 C CA . LEU A 1 172 ? 2.209 -7.051 -12.523 1 96.19 172 LEU A CA 1
ATOM 1331 C C . LEU A 1 172 ? 1.4 -5.891 -13.086 1 96.19 172 LEU A C 1
ATOM 1333 O O . LEU A 1 172 ? 0.86 -5.98 -14.188 1 96.19 172 LEU A O 1
ATOM 1337 N N . THR A 1 173 ? 1.346 -4.824 -12.328 1 93.62 173 THR A N 1
ATOM 1338 C CA . THR A 1 173 ? 0.62 -3.66 -12.82 1 93.62 173 THR A CA 1
ATOM 1339 C C . THR A 1 173 ? 1.441 -2.91 -13.859 1 93.62 173 THR A C 1
ATOM 1341 O O . THR A 1 173 ? 2.664 -3.053 -13.914 1 93.62 173 THR A O 1
ATOM 1344 N N . LYS A 1 174 ? 0.772 -2.102 -14.602 1 90.19 174 LYS A N 1
ATOM 1345 C CA . LYS A 1 174 ? 1.442 -1.292 -15.617 1 90.19 174 LYS A CA 1
ATOM 1346 C C . LYS A 1 174 ? 2.402 -0.294 -14.977 1 90.19 174 LYS A C 1
ATOM 1348 O O . LYS A 1 174 ? 3.375 0.131 -15.609 1 90.19 174 LYS A O 1
ATOM 1353 N N . SER A 1 175 ? 2.176 0.005 -13.758 1 86.19 175 SER A N 1
ATOM 1354 C CA . SER A 1 175 ? 3.027 0.964 -13.062 1 86.19 175 SER A CA 1
ATOM 1355 C C . SER A 1 175 ? 4.211 0.272 -12.398 1 86.19 175 SER A C 1
ATOM 1357 O O . SER A 1 175 ? 5 0.913 -11.703 1 86.19 175 SER A O 1
ATOM 1359 N N . GLY A 1 176 ? 4.27 -1.028 -12.531 1 89.06 176 GLY A N 1
ATOM 1360 C CA . GLY A 1 176 ? 5.434 -1.736 -12.023 1 89.06 176 GLY A CA 1
ATOM 1361 C C . GLY A 1 176 ? 5.258 -2.232 -10.602 1 89.06 176 GLY A C 1
ATOM 1362 O O . GLY A 1 176 ? 6.227 -2.303 -9.844 1 89.06 176 GLY A O 1
ATOM 1363 N N . GLU A 1 177 ? 4.105 -2.475 -10.203 1 91.31 177 GLU A N 1
ATOM 1364 C CA . GLU A 1 177 ? 3.826 -3.082 -8.906 1 91.31 177 GLU A CA 1
ATOM 1365 C C . GLU A 1 177 ? 3.486 -4.562 -9.055 1 91.31 177 GLU A C 1
ATOM 1367 O O . GLU A 1 177 ? 3.004 -4.996 -10.102 1 91.31 177 GLU A O 1
ATOM 1372 N N . VAL A 1 178 ? 3.793 -5.277 -7.988 1 96.56 178 VAL A N 1
ATOM 1373 C CA . VAL A 1 178 ? 3.445 -6.691 -7.922 1 96.56 178 VAL A CA 1
ATOM 1374 C C . VAL A 1 178 ? 2.248 -6.887 -6.992 1 96.56 178 VAL A C 1
ATOM 1376 O O . VAL A 1 178 ? 2.234 -6.375 -5.871 1 96.56 178 VAL A O 1
ATOM 1379 N N . LYS A 1 179 ? 1.246 -7.574 -7.457 1 96.69 179 LYS A N 1
ATOM 1380 C CA . LYS A 1 179 ? 0.039 -7.781 -6.66 1 96.69 179 LYS A CA 1
ATOM 1381 C C . LYS A 1 179 ? -0.267 -9.266 -6.496 1 96.69 179 LYS A C 1
ATOM 1383 O O . LYS A 1 179 ? -0.377 -9.992 -7.484 1 96.69 179 LYS A O 1
ATOM 1388 N N . LEU A 1 180 ? -0.363 -9.656 -5.258 1 95.94 180 LEU A N 1
ATOM 1389 C CA . LEU A 1 180 ? -0.814 -11.008 -4.93 1 95.94 180 LEU A CA 1
ATOM 1390 C C . LEU A 1 180 ? -2.334 -11.062 -4.828 1 95.94 180 LEU A C 1
ATOM 1392 O O . LEU A 1 180 ? -2.955 -10.172 -4.238 1 95.94 180 LEU A O 1
ATOM 1396 N N . MET A 1 181 ? -2.898 -12.062 -5.422 1 90.62 181 MET A N 1
ATOM 1397 C CA . MET A 1 181 ? -4.348 -12.25 -5.457 1 90.62 181 MET A CA 1
ATOM 1398 C C . MET A 1 181 ? -4.73 -13.625 -4.918 1 90.62 181 MET A C 1
ATOM 1400 O O . MET A 1 181 ? -3.869 -14.484 -4.73 1 90.62 181 MET A O 1
ATOM 1404 N N . ASP A 1 182 ? -6.027 -13.82 -4.633 1 85.56 182 ASP A N 1
ATOM 1405 C CA . ASP A 1 182 ? -6.703 -15.102 -4.41 1 85.56 182 ASP A CA 1
ATOM 1406 C C . ASP A 1 182 ? -6.07 -15.859 -3.252 1 85.56 182 ASP A C 1
ATOM 1408 O O . ASP A 1 182 ? -5.559 -16.969 -3.436 1 85.56 182 ASP A O 1
ATOM 1412 N N . PHE A 1 183 ? -6.184 -15.453 -2.139 1 83.06 183 PHE A N 1
ATOM 1413 C CA . PHE A 1 183 ? -5.723 -16.156 -0.947 1 83.06 183 PHE A CA 1
ATOM 1414 C C . PHE A 1 183 ? -6.559 -17.406 -0.701 1 83.06 183 PHE A C 1
ATOM 1416 O O . PHE A 1 183 ? -7.785 -17.328 -0.612 1 83.06 183 PHE A O 1
ATOM 1423 N N . GLY A 1 184 ? -6.098 -18.562 -0.997 1 71.19 184 GLY A N 1
ATOM 1424 C CA . GLY A 1 184 ? -6.699 -19.875 -0.924 1 71.19 184 GLY A CA 1
ATOM 1425 C C . GLY A 1 184 ? -6.996 -20.328 0.497 1 71.19 184 GLY A C 1
ATOM 1426 O O . GLY A 1 184 ? -6.527 -21.375 0.935 1 71.19 184 GLY A O 1
ATOM 1427 N N . ILE A 1 185 ? -7.809 -19.5 1.201 1 59.81 185 ILE A N 1
ATOM 1428 C CA . ILE A 1 185 ? -8.031 -19.75 2.623 1 59.81 185 ILE A CA 1
ATOM 1429 C C . ILE A 1 185 ? -8.82 -21.047 2.807 1 59.81 185 ILE A C 1
ATOM 1431 O O . ILE A 1 185 ? -9.836 -21.266 2.141 1 59.81 185 ILE A O 1
ATOM 1435 N N . ALA A 1 186 ? -8.258 -22.172 3.357 1 55.75 186 ALA A N 1
ATOM 1436 C CA . ALA A 1 186 ? -8.906 -23.391 3.83 1 55.75 186 ALA A CA 1
ATOM 1437 C C . ALA A 1 186 ? -8.625 -24.562 2.895 1 55.75 186 ALA A C 1
ATOM 1439 O O . ALA A 1 186 ? -9.375 -25.547 2.873 1 55.75 186 ALA A O 1
ATOM 1440 N N . LYS A 1 187 ? -7.738 -24.469 2.014 1 53.94 187 LYS A N 1
ATOM 1441 C CA . LYS A 1 187 ? -7.496 -25.672 1.236 1 53.94 187 LYS A CA 1
ATOM 1442 C C . LYS A 1 187 ? -6.91 -26.781 2.107 1 53.94 187 LYS A C 1
ATOM 1444 O O . LYS A 1 187 ? -5.762 -26.688 2.545 1 53.94 187 LYS A O 1
ATOM 1449 N N . ASP A 1 188 ? -7.648 -27.141 3.213 1 48.09 188 ASP A N 1
ATOM 1450 C CA . ASP A 1 188 ? -7.219 -28.391 3.855 1 48.09 188 ASP A CA 1
ATOM 1451 C C . ASP A 1 188 ? -7.262 -29.547 2.875 1 48.09 188 ASP A C 1
ATOM 1453 O O . ASP A 1 188 ? -8.32 -29.891 2.34 1 48.09 188 ASP A O 1
ATOM 1457 N N . VAL A 1 189 ? -6.289 -29.641 2.084 1 44.81 189 VAL A N 1
ATOM 1458 C CA . VAL A 1 189 ? -6.305 -30.766 1.14 1 44.81 189 VAL A CA 1
ATOM 1459 C C . VAL A 1 189 ? -6.207 -32.094 1.897 1 44.81 189 VAL A C 1
ATOM 1461 O O . VAL A 1 189 ? -5.203 -32.344 2.559 1 44.81 189 VAL A O 1
ATOM 1464 N N . GLY A 1 190 ? -7.168 -32.594 2.465 1 44.06 190 GLY A N 1
ATOM 1465 C CA . GLY A 1 190 ? -6.965 -34 2.75 1 44.06 190 GLY A CA 1
ATOM 1466 C C . GLY A 1 190 ? -6.441 -34.781 1.56 1 44.06 190 GLY A C 1
ATOM 1467 O O . GLY A 1 190 ? -6.855 -34.562 0.424 1 44.06 190 GLY A O 1
ATOM 1468 N N . MET A 1 191 ? -5.215 -35.375 1.707 1 44.25 191 MET A N 1
ATOM 1469 C CA . MET A 1 191 ? -4.504 -36.156 0.705 1 44.25 191 MET A CA 1
ATOM 1470 C C . MET A 1 191 ? -5.477 -37 -0.134 1 44.25 191 MET A C 1
ATOM 1472 O O . MET A 1 191 ? -5.309 -37.125 -1.349 1 44.25 191 MET A O 1
ATOM 1476 N N . GLU A 1 192 ? -6.223 -37.688 0.586 1 45.16 192 GLU A N 1
ATOM 1477 C CA . GLU A 1 192 ? -7.09 -38.688 -0.046 1 45.16 192 GLU A CA 1
ATOM 1478 C C . GLU A 1 192 ? -8 -38.031 -1.086 1 45.16 192 GLU A C 1
ATOM 1480 O O . GLU A 1 192 ? -8.258 -38.625 -2.141 1 45.16 192 GLU A O 1
ATOM 1485 N N . ALA A 1 193 ? -8.445 -36.969 -0.79 1 45.72 193 ALA A N 1
ATOM 1486 C CA . ALA A 1 193 ? -9.422 -36.344 -1.667 1 45.72 193 ALA A CA 1
ATOM 1487 C C . ALA A 1 193 ? -8.758 -35.812 -2.936 1 45.72 193 ALA A C 1
ATOM 1489 O O . ALA A 1 193 ? -9.352 -35.844 -4.016 1 45.72 193 ALA A O 1
ATOM 1490 N N . LEU A 1 194 ? -7.527 -35.406 -2.812 1 48.19 194 LEU A N 1
ATOM 1491 C CA . LEU A 1 194 ? -6.785 -34.875 -3.951 1 48.19 194 LEU A CA 1
ATOM 1492 C C . LEU A 1 194 ? -6.508 -35.969 -4.973 1 48.19 194 LEU A C 1
ATOM 1494 O O . LEU A 1 194 ? -6.59 -35.75 -6.184 1 48.19 194 LEU A O 1
ATOM 1498 N N . THR A 1 195 ? -6.125 -37.188 -4.441 1 46.19 195 THR A N 1
ATOM 1499 C CA . THR A 1 195 ? -5.816 -38.312 -5.324 1 46.19 195 THR A CA 1
ATOM 1500 C C . THR A 1 195 ? -7.09 -38.906 -5.922 1 46.19 195 THR A C 1
ATOM 1502 O O . THR A 1 195 ? -7.082 -39.406 -7.051 1 46.19 195 THR A O 1
ATOM 1505 N N . GLN A 1 196 ? -8.086 -38.969 -5.137 1 44.06 196 GLN A N 1
ATOM 1506 C CA . GLN A 1 196 ? -9.289 -39.656 -5.578 1 44.06 196 GLN A CA 1
ATOM 1507 C C . GLN A 1 196 ? -10.039 -38.844 -6.625 1 44.06 196 GLN A C 1
ATOM 1509 O O . GLN A 1 196 ? -10.703 -39.406 -7.504 1 44.06 196 GLN A O 1
ATOM 1514 N N . GLN A 1 197 ? -10.047 -37.5 -6.344 1 45.19 197 GLN A N 1
ATOM 1515 C CA . GLN A 1 197 ? -10.984 -36.812 -7.223 1 45.19 197 GLN A CA 1
ATOM 1516 C C . GLN A 1 197 ? -10.352 -36.531 -8.586 1 45.19 197 GLN A C 1
ATOM 1518 O O . GLN A 1 197 ? -11 -35.969 -9.469 1 45.19 197 GLN A O 1
ATOM 1523 N N . GLY A 1 198 ? -9.312 -37.25 -8.984 1 43.16 198 GLY A N 1
ATOM 1524 C CA . GLY A 1 198 ? -8.812 -37.031 -10.336 1 43.16 198 GLY A CA 1
ATOM 1525 C C . GLY A 1 198 ? -8.242 -35.625 -10.547 1 43.16 198 GLY A C 1
ATOM 1526 O O . GLY A 1 198 ? -8.438 -35.031 -11.602 1 43.16 198 GLY A O 1
ATOM 1527 N N . MET A 1 199 ? -7.715 -35.062 -9.5 1 47.38 199 MET A N 1
ATOM 1528 C CA . MET A 1 199 ? -7.23 -33.719 -9.711 1 47.38 199 MET A CA 1
ATOM 1529 C C . MET A 1 199 ? -6.258 -33.656 -10.883 1 47.38 199 MET A C 1
ATOM 1531 O O . MET A 1 199 ? -5.406 -34.531 -11.031 1 47.38 199 MET A O 1
ATOM 1535 N N . ALA A 1 200 ? -6.59 -32.875 -11.844 1 44.81 200 ALA A N 1
ATOM 1536 C CA . ALA A 1 200 ? -5.723 -32.625 -12.992 1 44.81 200 ALA A CA 1
ATOM 1537 C C . ALA A 1 200 ? -4.285 -32.344 -12.547 1 44.81 200 ALA A C 1
ATOM 1539 O O . ALA A 1 200 ? -4.055 -31.797 -11.469 1 44.81 200 ALA A O 1
ATOM 1540 N N . VAL A 1 201 ? -3.285 -33.125 -13.078 1 42.03 201 VAL A N 1
ATOM 1541 C CA . VAL A 1 201 ? -1.837 -33.094 -12.898 1 42.03 201 VAL A CA 1
ATOM 1542 C C . VAL A 1 201 ? -1.394 -31.672 -12.594 1 42.03 201 VAL A C 1
ATOM 1544 O O . VAL A 1 201 ? -0.443 -31.453 -11.844 1 42.03 201 VAL A O 1
ATOM 1547 N N . GLY A 1 202 ? -1.98 -30.562 -13.039 1 50.66 202 GLY A N 1
ATOM 1548 C CA . GLY A 1 202 ? -1.449 -29.203 -12.992 1 50.66 202 GLY A CA 1
ATOM 1549 C C . GLY A 1 202 ? -1.645 -28.531 -11.641 1 50.66 202 GLY A C 1
ATOM 1550 O O . GLY A 1 202 ? -0.906 -27.609 -11.281 1 50.66 202 GLY A O 1
ATOM 1551 N N . THR A 1 203 ? -2.539 -29.047 -10.812 1 57.88 203 THR A N 1
ATOM 1552 C CA . THR A 1 203 ? -2.994 -28.312 -9.641 1 57.88 203 THR A CA 1
ATOM 1553 C C . THR A 1 203 ? -1.988 -28.422 -8.5 1 57.88 203 THR A C 1
ATOM 1555 O O . THR A 1 203 ? -1.625 -27.438 -7.875 1 57.88 203 THR A O 1
ATOM 1558 N N . PRO A 1 204 ? -1.271 -29.531 -8.445 1 69.31 204 PRO A N 1
ATOM 1559 C CA . PRO A 1 204 ? -0.475 -29.719 -7.234 1 69.31 204 PRO A CA 1
ATOM 1560 C C . PRO A 1 204 ? 0.962 -29.234 -7.387 1 69.31 204 PRO A C 1
ATOM 1562 O O . PRO A 1 204 ? 1.729 -29.25 -6.422 1 69.31 204 PRO A O 1
ATOM 1565 N N . SER A 1 205 ? 1.25 -28.594 -8.492 1 87.06 205 SER A N 1
ATOM 1566 C CA . SER A 1 205 ? 2.66 -28.453 -8.852 1 87.06 205 SER A CA 1
ATOM 1567 C C . SER A 1 205 ? 3.357 -27.422 -7.969 1 87.06 205 SER A C 1
ATOM 1569 O O . SER A 1 205 ? 4.586 -27.391 -7.895 1 87.06 205 SER A O 1
ATOM 1571 N N . TYR A 1 206 ? 2.592 -26.688 -7.27 1 93.31 206 TYR A N 1
ATOM 1572 C CA . TYR A 1 206 ? 3.219 -25.641 -6.469 1 93.31 206 TYR A CA 1
ATOM 1573 C C . TYR A 1 206 ? 3.088 -25.953 -4.98 1 93.31 206 TYR A C 1
ATOM 1575 O O . TYR A 1 206 ? 3.588 -25.188 -4.145 1 93.31 206 TYR A O 1
ATOM 1583 N N . MET A 1 207 ? 2.469 -27.047 -4.691 1 92.75 207 MET A N 1
ATOM 1584 C CA . MET A 1 207 ? 2.244 -27.406 -3.295 1 92.75 207 MET A CA 1
ATOM 1585 C C . MET A 1 207 ? 3.551 -27.828 -2.623 1 92.75 207 MET A C 1
ATOM 1587 O O . MET A 1 207 ? 4.43 -28.406 -3.264 1 92.75 207 MET A O 1
ATOM 1591 N N . SER A 1 208 ? 3.559 -27.609 -1.35 1 95.31 208 SER A N 1
ATOM 1592 C CA . SER A 1 208 ? 4.723 -28.016 -0.568 1 95.31 208 SER A CA 1
ATOM 1593 C C . SER A 1 208 ? 4.652 -29.484 -0.179 1 95.31 208 SER A C 1
ATOM 1595 O O . SER A 1 208 ? 3.592 -30.109 -0.269 1 95.31 208 SER A O 1
ATOM 1597 N N . PRO A 1 209 ? 5.824 -30.031 0.182 1 95.75 209 PRO A N 1
ATOM 1598 C CA . PRO A 1 209 ? 5.828 -31.406 0.651 1 95.75 209 PRO A CA 1
ATOM 1599 C C . PRO A 1 209 ? 4.871 -31.641 1.818 1 95.75 209 PRO A C 1
ATOM 1601 O O . PRO A 1 209 ? 4.18 -32.656 1.862 1 95.75 209 PRO A O 1
ATOM 1604 N N . GLU A 1 210 ? 4.824 -30.719 2.801 1 94.81 210 GLU A N 1
ATOM 1605 C CA . GLU A 1 210 ? 3.91 -30.875 3.928 1 94.81 210 GLU A CA 1
ATOM 1606 C C . GLU A 1 210 ? 2.455 -30.797 3.473 1 94.81 210 GLU A C 1
ATOM 1608 O O . GLU A 1 210 ? 1.579 -31.438 4.062 1 94.81 210 GLU A O 1
ATOM 1613 N N . GLN A 1 211 ? 2.146 -30.047 2.463 1 91.56 211 GLN A N 1
ATOM 1614 C CA . GLN A 1 211 ? 0.797 -30 1.908 1 91.56 211 GLN A CA 1
ATOM 1615 C C . GLN A 1 211 ? 0.43 -31.328 1.249 1 91.56 211 GLN A C 1
ATOM 1617 O O . GLN A 1 211 ? -0.662 -31.859 1.47 1 91.56 211 GLN A O 1
ATOM 1622 N N . VAL A 1 212 ? 1.319 -31.875 0.458 1 89.25 212 VAL A N 1
ATOM 1623 C CA . VAL A 1 212 ? 1.026 -33.094 -0.304 1 89.25 212 VAL A CA 1
ATOM 1624 C C . VAL A 1 212 ? 0.923 -34.281 0.642 1 89.25 212 VAL A C 1
ATOM 1626 O O . VAL A 1 212 ? 0.203 -35.25 0.361 1 89.25 212 VAL A O 1
ATOM 1629 N N . THR A 1 213 ? 1.631 -34.188 1.76 1 90.12 213 THR A N 1
ATOM 1630 C CA . THR A 1 213 ? 1.626 -35.312 2.707 1 90.12 213 THR A CA 1
ATOM 1631 C C . THR A 1 213 ? 0.558 -35.094 3.777 1 90.12 213 THR A C 1
ATOM 1633 O O . THR A 1 213 ? 0.308 -36 4.594 1 90.12 213 THR A O 1
ATOM 1636 N N . GLY A 1 214 ? -0.027 -33.938 3.865 1 87.88 214 GLY A N 1
ATOM 1637 C CA . GLY A 1 214 ? -1.135 -33.656 4.77 1 87.88 214 GLY A CA 1
ATOM 1638 C C . GLY A 1 214 ? -0.688 -33.344 6.18 1 87.88 214 GLY A C 1
ATOM 1639 O O . GLY A 1 214 ? -1.447 -33.531 7.137 1 87.88 214 GLY A O 1
ATOM 1640 N N . VAL A 1 215 ? 0.498 -33 6.305 1 88.69 215 VAL A N 1
ATOM 1641 C CA . VAL A 1 215 ? 0.978 -32.594 7.625 1 88.69 215 VAL A CA 1
ATOM 1642 C C . VAL A 1 215 ? 0.685 -31.109 7.859 1 88.69 215 VAL A C 1
ATOM 1644 O O . VAL A 1 215 ? 0.484 -30.359 6.906 1 88.69 215 VAL A O 1
ATOM 1647 N N . PRO A 1 216 ? 0.551 -30.719 9.086 1 90 216 PRO A N 1
ATOM 1648 C CA . PRO A 1 216 ? 0.243 -29.312 9.383 1 90 216 PRO A CA 1
ATOM 1649 C C . PRO A 1 216 ? 1.197 -28.344 8.695 1 90 216 PRO A C 1
ATOM 1651 O O . PRO A 1 216 ? 2.395 -28.609 8.578 1 90 216 PRO A O 1
ATOM 1654 N N . VAL A 1 217 ? 0.629 -27.266 8.289 1 92.56 217 VAL A N 1
ATOM 1655 C CA . VAL A 1 217 ? 1.405 -26.312 7.508 1 92.56 217 VAL A CA 1
ATOM 1656 C C . VAL A 1 217 ? 1.586 -25.016 8.305 1 92.56 217 VAL A C 1
ATOM 1658 O O . VAL A 1 217 ? 0.777 -24.703 9.18 1 92.56 217 VAL A O 1
ATOM 1661 N N . ASP A 1 218 ? 2.688 -24.344 8.062 1 94.62 218 ASP A N 1
ATOM 1662 C CA . ASP A 1 218 ? 2.908 -22.984 8.516 1 94.62 218 ASP A CA 1
ATOM 1663 C C . ASP A 1 218 ? 3.414 -22.094 7.379 1 94.62 218 ASP A C 1
ATOM 1665 O O . ASP A 1 218 ? 3.344 -22.484 6.211 1 94.62 218 ASP A O 1
ATOM 1669 N N . GLY A 1 219 ? 3.814 -20.906 7.641 1 95.75 219 GLY A N 1
ATOM 1670 C CA . GLY A 1 219 ? 4.184 -19.938 6.621 1 95.75 219 GLY A CA 1
ATOM 1671 C C . GLY A 1 219 ? 5.25 -20.453 5.672 1 95.75 219 GLY A C 1
ATOM 1672 O O . GLY A 1 219 ? 5.348 -19.984 4.535 1 95.75 219 GLY A O 1
ATOM 1673 N N . ARG A 1 220 ? 6.051 -21.438 6.121 1 97.75 220 ARG A N 1
ATOM 1674 C CA . ARG A 1 220 ? 7.148 -21.969 5.316 1 97.75 220 ARG A CA 1
ATOM 1675 C C . ARG A 1 220 ? 6.621 -22.75 4.121 1 97.75 220 ARG A C 1
ATOM 1677 O O . ARG A 1 220 ? 7.355 -23 3.158 1 97.75 220 ARG A O 1
ATOM 1684 N N . THR A 1 221 ? 5.371 -23.125 4.137 1 96.5 221 THR A N 1
ATOM 1685 C CA . THR A 1 221 ? 4.723 -23.734 2.98 1 96.5 221 THR A CA 1
ATOM 1686 C C . THR A 1 221 ? 4.684 -22.766 1.805 1 96.5 221 THR A C 1
ATOM 1688 O O . THR A 1 221 ? 4.949 -23.141 0.664 1 96.5 221 THR A O 1
ATOM 1691 N N . ASP A 1 222 ? 4.383 -21.531 2.129 1 97.19 222 ASP A N 1
ATOM 1692 C CA . ASP A 1 222 ? 4.332 -20.516 1.092 1 97.19 222 ASP A CA 1
ATOM 1693 C C . ASP A 1 222 ? 5.73 -20.203 0.554 1 97.19 222 ASP A C 1
ATOM 1695 O O . ASP A 1 222 ? 5.887 -19.875 -0.624 1 97.19 222 ASP A O 1
ATOM 1699 N N . ILE A 1 223 ? 6.707 -20.328 1.377 1 98.56 223 ILE A N 1
ATOM 1700 C CA . ILE A 1 223 ? 8.086 -20.109 0.964 1 98.56 223 ILE A CA 1
ATOM 1701 C C . ILE A 1 223 ? 8.5 -21.156 -0.065 1 98.56 223 ILE A C 1
ATOM 1703 O O . ILE A 1 223 ? 9.133 -20.844 -1.072 1 98.56 223 ILE A O 1
ATOM 1707 N N . PHE A 1 224 ? 8.102 -22.359 0.197 1 98.31 224 PHE A N 1
ATOM 1708 C CA . PHE A 1 224 ? 8.352 -23.438 -0.766 1 98.31 224 PHE A CA 1
ATOM 1709 C C . PHE A 1 224 ? 7.688 -23.125 -2.104 1 98.31 224 PHE A C 1
ATOM 1711 O O . PHE A 1 224 ? 8.336 -23.172 -3.15 1 98.31 224 PHE A O 1
ATOM 1718 N N . SER A 1 225 ? 6.406 -22.766 -2.043 1 97.5 225 SER A N 1
ATOM 1719 C CA . SER A 1 225 ? 5.66 -22.469 -3.26 1 97.5 225 SER A CA 1
ATOM 1720 C C . SER A 1 225 ? 6.289 -21.297 -4.016 1 97.5 225 SER A C 1
ATOM 1722 O O . SER A 1 225 ? 6.297 -21.281 -5.25 1 97.5 225 SER A O 1
ATOM 1724 N N . LEU A 1 226 ? 6.789 -20.344 -3.275 1 98.56 226 LEU A N 1
ATOM 1725 C CA . LEU A 1 226 ? 7.477 -19.219 -3.906 1 98.56 226 LEU A CA 1
ATOM 1726 C C . LEU A 1 226 ? 8.734 -19.688 -4.633 1 98.56 226 LEU A C 1
ATOM 1728 O O . LEU A 1 226 ? 9.008 -19.234 -5.75 1 98.56 226 LEU A O 1
ATOM 1732 N N . GLY A 1 227 ? 9.469 -20.594 -3.992 1 98.69 227 GLY A N 1
ATOM 1733 C CA . GLY A 1 227 ? 10.617 -21.172 -4.664 1 98.69 227 GLY A CA 1
ATOM 1734 C C . GLY A 1 227 ? 10.266 -21.844 -5.98 1 98.69 227 GLY A C 1
ATOM 1735 O O . GLY A 1 227 ? 10.938 -21.625 -6.992 1 98.69 227 GLY A O 1
ATOM 1736 N N . VAL A 1 228 ? 9.227 -22.609 -5.965 1 98.31 228 VAL A N 1
ATOM 1737 C CA . VAL A 1 228 ? 8.773 -23.312 -7.16 1 98.31 228 VAL A CA 1
ATOM 1738 C C . VAL A 1 228 ? 8.383 -22.312 -8.234 1 98.31 228 VAL A C 1
ATOM 1740 O O . VAL A 1 228 ? 8.758 -22.453 -9.406 1 98.31 228 VAL A O 1
ATOM 1743 N N . LEU A 1 229 ? 7.641 -21.312 -7.836 1 98 229 LEU A N 1
ATOM 1744 C CA . LEU A 1 229 ? 7.215 -20.266 -8.75 1 98 229 LEU A CA 1
ATOM 1745 C C . LEU A 1 229 ? 8.414 -19.578 -9.391 1 98 229 LEU A C 1
ATOM 1747 O O . LEU A 1 229 ? 8.43 -19.375 -10.609 1 98 229 LEU A O 1
ATOM 1751 N N . LEU A 1 230 ? 9.406 -19.281 -8.625 1 98.62 230 LEU A N 1
ATOM 1752 C CA . LEU A 1 230 ? 10.578 -18.578 -9.125 1 98.62 230 LEU A CA 1
ATOM 1753 C C . LEU A 1 230 ? 11.406 -19.484 -10.031 1 98.62 230 LEU A C 1
ATOM 1755 O O . LEU A 1 230 ? 11.969 -19.031 -11.031 1 98.62 230 LEU A O 1
ATOM 1759 N N . TYR A 1 231 ? 11.484 -20.766 -9.664 1 98.5 231 TYR A N 1
ATOM 1760 C CA . TYR A 1 231 ? 12.109 -21.75 -10.531 1 98.5 231 TYR A CA 1
ATOM 1761 C C . TYR A 1 231 ? 11.477 -21.719 -11.922 1 98.5 231 TYR A C 1
ATOM 1763 O O . TYR A 1 231 ? 12.18 -21.656 -12.93 1 98.5 231 TYR A O 1
ATOM 1771 N N . GLU A 1 232 ? 10.234 -21.734 -11.945 1 97.88 232 GLU A N 1
ATOM 1772 C CA . GLU A 1 232 ? 9.5 -21.734 -13.211 1 97.88 232 GLU A CA 1
ATOM 1773 C C . GLU A 1 232 ? 9.719 -20.422 -13.961 1 97.88 232 GLU A C 1
ATOM 1775 O O . GLU A 1 232 ? 9.891 -20.422 -15.18 1 97.88 232 GLU A O 1
ATOM 1780 N N . ALA A 1 233 ? 9.688 -19.328 -13.273 1 98.31 233 ALA A N 1
ATOM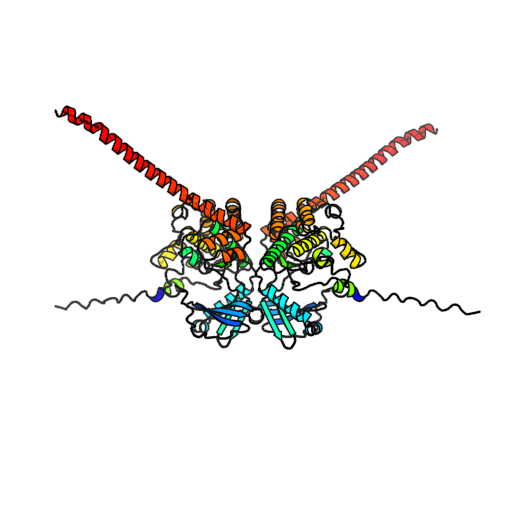 1781 C CA . ALA A 1 233 ? 9.844 -18.016 -13.891 1 98.31 233 ALA A CA 1
ATOM 1782 C C . ALA A 1 233 ? 11.188 -17.906 -14.602 1 98.31 233 ALA A C 1
ATOM 1784 O O . ALA A 1 233 ? 11.289 -17.297 -15.672 1 98.31 233 ALA A O 1
ATOM 1785 N N . LEU A 1 234 ? 12.188 -18.5 -14.008 1 98.31 234 LEU A N 1
ATOM 1786 C CA . LEU A 1 234 ? 13.555 -18.359 -14.5 1 98.31 234 LEU A CA 1
ATOM 1787 C C . LEU A 1 234 ? 13.852 -19.391 -15.578 1 98.31 234 LEU A C 1
ATOM 1789 O O . LEU A 1 234 ? 14.664 -19.141 -16.484 1 98.31 234 LEU A O 1
ATOM 1793 N N . SER A 1 235 ? 13.203 -20.547 -15.508 1 97.38 235 SER A N 1
ATOM 1794 C CA . SER A 1 235 ? 13.555 -21.641 -16.406 1 97.38 235 SER A CA 1
ATOM 1795 C C . SER A 1 235 ? 12.492 -21.828 -17.484 1 97.38 235 SER A C 1
ATOM 1797 O O . SER A 1 235 ? 12.758 -22.453 -18.516 1 97.38 235 SER A O 1
ATOM 1799 N N . GLY A 1 236 ? 11.305 -21.391 -17.172 1 95.62 236 GLY A N 1
ATOM 1800 C CA . GLY A 1 236 ? 10.203 -21.578 -18.094 1 95.62 236 GLY A CA 1
ATOM 1801 C C . GLY A 1 236 ? 9.461 -22.891 -17.875 1 95.62 236 GLY A C 1
ATOM 1802 O O . GLY A 1 236 ? 8.453 -23.156 -18.531 1 95.62 236 GLY A O 1
ATOM 1803 N N . ALA A 1 237 ? 9.938 -23.641 -16.922 1 94.38 237 ALA A N 1
ATOM 1804 C CA . ALA A 1 237 ? 9.297 -24.922 -16.641 1 94.38 237 ALA A CA 1
ATOM 1805 C C . ALA A 1 237 ? 9.227 -25.188 -15.141 1 94.38 237 ALA A C 1
ATOM 1807 O O . ALA A 1 237 ? 10.125 -24.812 -14.391 1 94.38 237 ALA A O 1
ATOM 1808 N N . ARG A 1 238 ? 8.234 -25.922 -14.789 1 95.38 238 ARG A N 1
ATOM 1809 C CA . ARG A 1 238 ? 8.102 -26.312 -13.391 1 95.38 238 ARG A CA 1
ATOM 1810 C C . ARG A 1 238 ? 9.148 -27.344 -13.016 1 95.38 238 ARG A C 1
ATOM 1812 O O . ARG A 1 238 ? 9.547 -28.172 -13.844 1 95.38 238 ARG A O 1
ATOM 1819 N N . PRO A 1 239 ? 9.555 -27.344 -11.773 1 96.88 239 PRO A N 1
ATOM 1820 C CA . PRO A 1 239 ? 10.586 -28.297 -11.367 1 96.88 239 PRO A CA 1
ATOM 1821 C C . PRO A 1 239 ? 10.047 -29.719 -11.234 1 96.88 239 PRO A C 1
ATOM 1823 O O . PRO A 1 239 ? 10.773 -30.688 -11.508 1 96.88 239 PRO A O 1
ATOM 1826 N N . PHE A 1 240 ? 8.812 -29.828 -10.828 1 95.75 240 PHE A N 1
ATOM 1827 C CA . PHE A 1 240 ? 8.25 -31.156 -10.594 1 95.75 240 PHE A CA 1
ATOM 1828 C C . PHE A 1 240 ? 7.277 -31.531 -11.703 1 95.75 240 PHE A C 1
ATOM 1830 O O . PHE A 1 240 ? 6.203 -30.938 -11.82 1 95.75 240 PHE A O 1
ATOM 1837 N N . HIS A 1 241 ? 7.711 -32.469 -12.484 1 88.5 241 HIS A N 1
ATOM 1838 C CA . HIS A 1 241 ? 6.914 -32.938 -13.609 1 88.5 241 HIS A CA 1
ATOM 1839 C C . HIS A 1 241 ? 6.598 -34.438 -13.477 1 88.5 241 HIS A C 1
ATOM 1841 O O . HIS A 1 241 ? 7.352 -35.188 -12.844 1 88.5 241 HIS A O 1
ATOM 1847 N N . GLY A 1 242 ? 5.426 -34.688 -13.977 1 86.75 242 GLY A N 1
ATOM 1848 C CA . GLY A 1 242 ? 5.039 -36.094 -14.016 1 86.75 242 GLY A CA 1
ATOM 1849 C C . GLY A 1 242 ? 3.871 -36.375 -14.938 1 86.75 242 GLY A C 1
ATOM 1850 O O . GLY A 1 242 ? 3.178 -35.438 -15.359 1 86.75 242 GLY A O 1
ATOM 1851 N N . LYS A 1 243 ? 3.688 -37.625 -15.273 1 84.94 243 LYS A N 1
ATOM 1852 C CA . LYS A 1 243 ? 2.6 -38.031 -16.156 1 84.94 243 LYS A CA 1
ATOM 1853 C C . LYS A 1 243 ? 1.272 -38.094 -15.406 1 84.94 243 LYS A C 1
ATOM 1855 O O . LYS A 1 243 ? 0.208 -37.906 -16 1 84.94 243 LYS A O 1
ATOM 1860 N N . THR A 1 244 ? 1.416 -38.344 -14.117 1 84.19 244 THR A N 1
ATOM 1861 C CA . THR A 1 244 ? 0.238 -38.406 -13.258 1 84.19 244 THR A CA 1
ATOM 1862 C C . THR A 1 244 ? 0.415 -37.5 -12.031 1 84.19 244 THR A C 1
ATOM 1864 O O . THR A 1 244 ? 1.536 -37.125 -11.688 1 84.19 244 THR A O 1
ATOM 1867 N N . ALA A 1 245 ? -0.683 -37.188 -11.391 1 83.31 245 ALA A N 1
ATOM 1868 C CA . ALA A 1 245 ? -0.642 -36.406 -10.156 1 83.31 245 ALA A CA 1
ATOM 1869 C C . ALA A 1 245 ? 0.184 -37.125 -9.094 1 83.31 245 ALA A C 1
ATOM 1871 O O . ALA A 1 245 ? 0.929 -36.469 -8.344 1 83.31 245 ALA A O 1
ATOM 1872 N N . GLY A 1 246 ? -0.01 -38.406 -9.086 1 84.38 246 GLY A N 1
ATOM 1873 C CA . GLY A 1 246 ? 0.731 -39.188 -8.109 1 84.38 246 GLY A CA 1
ATOM 1874 C C . GLY A 1 246 ? 2.234 -39.094 -8.266 1 84.38 246 GLY A C 1
ATOM 1875 O O . GLY A 1 246 ? 2.963 -39 -7.281 1 84.38 246 GLY A O 1
ATOM 1876 N N . GLU A 1 247 ? 2.639 -39.094 -9.523 1 88.5 247 GLU A N 1
ATOM 1877 C CA . GLU A 1 247 ? 4.066 -38.969 -9.797 1 88.5 247 GLU A CA 1
ATOM 1878 C C . GLU A 1 247 ? 4.586 -37.594 -9.359 1 88.5 247 GLU A C 1
ATOM 1880 O O . GLU A 1 247 ? 5.676 -37.5 -8.797 1 88.5 247 GLU A O 1
ATOM 1885 N N . VAL A 1 248 ? 3.812 -36.594 -9.609 1 91.75 248 VAL A N 1
ATOM 1886 C CA . VAL A 1 248 ? 4.195 -35.25 -9.227 1 91.75 248 VAL A CA 1
ATOM 1887 C C . VAL A 1 248 ? 4.273 -35.156 -7.703 1 91.75 248 VAL A C 1
ATOM 1889 O O . VAL A 1 248 ? 5.234 -34.594 -7.16 1 91.75 248 VAL A O 1
ATOM 1892 N N . PHE A 1 249 ? 3.375 -35.688 -6.977 1 90.62 249 PHE A N 1
ATOM 1893 C CA . PHE A 1 249 ? 3.361 -35.688 -5.516 1 90.62 249 PHE A CA 1
ATOM 1894 C C . PHE A 1 249 ? 4.613 -36.344 -4.961 1 90.62 249 PHE A C 1
ATOM 1896 O O . PHE A 1 249 ? 5.23 -35.844 -4.023 1 90.62 249 PHE A O 1
ATOM 1903 N N . ALA A 1 250 ? 4.895 -37.469 -5.605 1 92.5 250 ALA A N 1
ATOM 1904 C CA . ALA A 1 250 ? 6.062 -38.219 -5.145 1 92.5 250 ALA A CA 1
ATOM 1905 C C . ALA A 1 250 ? 7.34 -37.406 -5.316 1 92.5 250 ALA A C 1
ATOM 1907 O O . ALA A 1 250 ? 8.195 -37.375 -4.426 1 92.5 250 ALA A O 1
ATOM 1908 N N . LYS A 1 251 ? 7.418 -36.75 -6.434 1 95 251 LYS A N 1
ATOM 1909 C CA . LYS A 1 251 ? 8.602 -35.938 -6.707 1 95 251 LYS A CA 1
ATOM 1910 C C . LYS A 1 251 ? 8.695 -34.75 -5.738 1 95 251 LYS A C 1
ATOM 1912 O O . LYS A 1 251 ? 9.789 -34.406 -5.285 1 95 251 LYS A O 1
ATOM 1917 N N . ILE A 1 252 ? 7.586 -34.156 -5.41 1 96.12 252 ILE A N 1
ATOM 1918 C CA . ILE A 1 252 ? 7.551 -33.062 -4.453 1 96.12 252 ILE A CA 1
ATOM 1919 C C . ILE A 1 252 ? 7.961 -33.562 -3.07 1 96.12 252 ILE A C 1
ATOM 1921 O O . ILE A 1 252 ? 8.828 -32.969 -2.42 1 96.12 252 ILE A O 1
ATOM 1925 N N . ARG A 1 253 ? 7.379 -34.656 -2.65 1 94.31 253 ARG A N 1
ATOM 1926 C CA . ARG A 1 253 ? 7.641 -35.25 -1.346 1 94.31 253 ARG A CA 1
ATOM 1927 C C . ARG A 1 253 ? 9.125 -35.562 -1.183 1 94.31 253 ARG A C 1
ATOM 1929 O O . ARG A 1 253 ? 9.695 -35.344 -0.111 1 94.31 253 ARG A O 1
ATOM 1936 N N . ASP A 1 254 ? 9.688 -36.031 -2.312 1 95.88 254 ASP A N 1
ATOM 1937 C CA . ASP A 1 254 ? 11.047 -36.531 -2.238 1 95.88 254 ASP A CA 1
ATOM 1938 C C . ASP A 1 254 ? 12.07 -35.438 -2.602 1 95.88 254 ASP A C 1
ATOM 1940 O O . ASP A 1 254 ? 13.273 -35.656 -2.455 1 95.88 254 ASP A O 1
ATOM 1944 N N . GLY A 1 255 ? 11.602 -34.375 -3.057 1 95.94 255 GLY A N 1
ATOM 1945 C CA . GLY A 1 255 ? 12.492 -33.312 -3.471 1 95.94 255 GLY A CA 1
ATOM 1946 C C . GLY A 1 255 ? 13.281 -33.625 -4.723 1 95.94 255 GLY A C 1
ATOM 1947 O O . GLY A 1 255 ? 14.469 -33.312 -4.82 1 95.94 255 GLY A O 1
ATOM 1948 N N . LYS A 1 256 ? 12.648 -34.344 -5.637 1 96.44 256 LYS A N 1
ATOM 1949 C CA . LYS A 1 256 ? 13.328 -34.781 -6.855 1 96.44 256 LYS A CA 1
ATOM 1950 C C . LYS A 1 256 ? 13.016 -33.844 -8.023 1 96.44 256 LYS A C 1
ATOM 1952 O O . LYS A 1 256 ? 11.945 -33.938 -8.617 1 96.44 256 LYS A O 1
ATOM 1957 N N . TYR A 1 257 ? 13.914 -33.031 -8.367 1 97.12 257 TYR A N 1
ATOM 1958 C CA . TYR A 1 257 ? 13.82 -32.125 -9.508 1 97.12 257 TYR A CA 1
ATOM 1959 C C . TYR A 1 257 ? 15.203 -31.781 -10.055 1 97.12 257 TYR A C 1
ATOM 1961 O O . TYR A 1 257 ? 16.219 -32.031 -9.398 1 97.12 257 TYR A O 1
ATOM 1969 N N . THR A 1 258 ? 15.289 -31.281 -11.297 1 97.44 258 THR A N 1
ATOM 1970 C CA . THR A 1 258 ? 16.547 -30.844 -11.875 1 97.44 258 THR A CA 1
ATOM 1971 C C . THR A 1 258 ? 16.969 -29.5 -11.273 1 97.44 258 THR A C 1
ATOM 1973 O O . THR A 1 258 ? 16.188 -28.547 -11.234 1 97.44 258 THR A O 1
ATOM 1976 N N . PRO A 1 259 ? 18.188 -29.422 -10.797 1 97.5 259 PRO A N 1
ATOM 1977 C CA . PRO A 1 259 ? 18.641 -28.141 -10.219 1 97.5 259 PRO A CA 1
ATOM 1978 C C . PRO A 1 259 ? 18.547 -26.984 -11.203 1 97.5 259 PRO A C 1
ATOM 1980 O O . PRO A 1 259 ? 18.797 -27.156 -12.398 1 97.5 259 PRO A O 1
ATOM 1983 N N . LEU A 1 260 ? 18.203 -25.844 -10.672 1 98 260 LEU A N 1
ATOM 1984 C CA . LEU A 1 260 ? 17.984 -24.656 -11.492 1 98 260 LEU A CA 1
ATOM 1985 C C . LEU A 1 260 ? 19.25 -24.297 -12.266 1 98 260 LEU A C 1
ATOM 1987 O O . LEU A 1 260 ? 19.172 -23.875 -13.422 1 98 260 LEU A O 1
ATOM 1991 N N . SER A 1 261 ? 20.406 -24.453 -11.648 1 96.94 261 SER A N 1
ATOM 1992 C CA . SER A 1 261 ? 21.672 -24.109 -12.266 1 96.94 261 SER A CA 1
ATOM 1993 C C . SER A 1 261 ? 21.906 -24.922 -13.539 1 96.94 261 SER A C 1
ATOM 1995 O O . SER A 1 261 ? 22.656 -24.484 -14.43 1 96.94 261 SER A O 1
ATOM 1997 N N . LYS A 1 262 ? 21.297 -26.062 -13.641 1 96.75 262 LYS A N 1
ATOM 1998 C CA . LYS A 1 262 ? 21.453 -26.922 -14.812 1 96.75 262 LYS A CA 1
ATOM 1999 C C . LYS A 1 262 ? 20.484 -26.531 -15.922 1 96.75 262 LYS A C 1
ATOM 2001 O O . LYS A 1 262 ? 20.828 -26.562 -17.094 1 96.75 262 LYS A O 1
ATOM 2006 N N . VAL A 1 263 ? 19.328 -26.156 -15.547 1 96.44 263 VAL A N 1
ATOM 2007 C CA . VAL A 1 263 ? 18.281 -25.859 -16.531 1 96.44 263 VAL A CA 1
ATOM 2008 C C . VAL A 1 263 ? 18.422 -24.422 -17.016 1 96.44 263 VAL A C 1
ATOM 2010 O O . VAL A 1 263 ? 18.047 -24.094 -18.141 1 96.44 263 VAL A O 1
ATOM 2013 N N . ALA A 1 264 ? 18.891 -23.562 -16.188 1 96.25 264 ALA A N 1
ATOM 2014 C CA . ALA A 1 264 ? 19.094 -22.156 -16.484 1 96.25 264 ALA A CA 1
ATOM 2015 C C . ALA A 1 264 ? 20.453 -21.672 -15.992 1 96.25 264 ALA A C 1
ATOM 2017 O O . ALA A 1 264 ? 20.547 -20.922 -15.023 1 96.25 264 ALA A O 1
ATOM 2018 N N . PRO A 1 265 ? 21.469 -21.938 -16.734 1 94.56 265 PRO A N 1
ATOM 2019 C CA . PRO A 1 265 ? 22.828 -21.688 -16.266 1 94.56 265 PRO A CA 1
ATOM 2020 C C . PRO A 1 265 ? 23.156 -20.203 -16.188 1 94.56 265 PRO A C 1
ATOM 2022 O O . PRO A 1 265 ? 24.141 -19.828 -15.523 1 94.56 265 PRO A O 1
ATOM 2025 N N . ASN A 1 266 ? 22.422 -19.328 -16.781 1 93.69 266 ASN A N 1
ATOM 2026 C CA . ASN A 1 266 ? 22.703 -17.906 -16.797 1 93.69 266 ASN A CA 1
ATOM 2027 C C . ASN A 1 266 ? 22.172 -17.219 -15.539 1 93.69 266 ASN A C 1
ATOM 2029 O O . ASN A 1 266 ? 22.453 -16.031 -15.305 1 93.69 266 ASN A O 1
ATOM 2033 N N . VAL A 1 267 ? 21.484 -17.922 -14.758 1 96.81 267 VAL A N 1
ATOM 2034 C CA . VAL A 1 267 ? 20.969 -17.344 -13.523 1 96.81 267 VAL A CA 1
ATOM 2035 C C . VAL A 1 267 ? 22.094 -17.172 -12.516 1 96.81 267 VAL A C 1
ATOM 2037 O O . VAL A 1 267 ? 22.859 -18.109 -12.258 1 96.81 267 VAL A O 1
ATOM 2040 N N . PRO A 1 268 ? 22.234 -15.938 -11.992 1 97.06 268 PRO A N 1
ATOM 2041 C CA . PRO A 1 268 ? 23.297 -15.695 -11.008 1 97.06 268 PRO A CA 1
ATOM 2042 C C . PRO A 1 268 ? 23.234 -16.656 -9.82 1 97.06 268 PRO A C 1
ATOM 2044 O O . PRO A 1 268 ? 22.156 -16.938 -9.32 1 97.06 268 PRO A O 1
ATOM 2047 N N . ALA A 1 269 ? 24.328 -17.047 -9.289 1 97 269 ALA A N 1
ATOM 2048 C CA . ALA A 1 269 ? 24.469 -18.078 -8.266 1 97 269 ALA A CA 1
ATOM 2049 C C . ALA A 1 269 ? 23.734 -17.688 -6.992 1 97 269 ALA A C 1
ATOM 2051 O O . ALA A 1 269 ? 23.078 -18.531 -6.363 1 97 269 ALA A O 1
ATOM 2052 N N . PRO A 1 270 ? 23.812 -16.453 -6.582 1 97.12 270 PRO A N 1
ATOM 2053 C CA . PRO A 1 270 ? 23.109 -16.094 -5.352 1 97.12 270 PRO A CA 1
ATOM 2054 C C . PRO A 1 270 ? 21.609 -16.344 -5.441 1 97.12 270 PRO A C 1
ATOM 2056 O O . PRO A 1 270 ? 20.984 -16.797 -4.473 1 97.12 270 PRO A O 1
ATOM 2059 N N . LEU A 1 271 ? 21.047 -16.047 -6.586 1 98 271 LEU A N 1
ATOM 2060 C CA . LEU A 1 271 ? 19.609 -16.25 -6.762 1 98 271 LEU A CA 1
ATOM 2061 C C . LEU A 1 271 ? 19.281 -17.75 -6.809 1 98 271 LEU A C 1
ATOM 2063 O O . LEU A 1 271 ? 18.281 -18.172 -6.238 1 98 271 LEU A O 1
ATOM 2067 N N . VAL A 1 272 ? 20.141 -18.5 -7.402 1 98.44 272 VAL A N 1
ATOM 2068 C CA . VAL A 1 272 ? 19.984 -19.953 -7.441 1 98.44 272 VAL A CA 1
ATOM 2069 C C . VAL A 1 272 ? 19.969 -20.516 -6.02 1 98.44 272 VAL A C 1
ATOM 2071 O O . VAL A 1 272 ? 19.109 -21.328 -5.684 1 98.44 272 VAL A O 1
ATOM 2074 N N . ARG A 1 273 ? 20.844 -20.062 -5.199 1 98.31 273 ARG A N 1
ATOM 2075 C CA . ARG A 1 273 ? 20.953 -20.547 -3.83 1 98.31 273 ARG A CA 1
ATOM 2076 C C . ARG A 1 273 ? 19.703 -20.203 -3.021 1 98.31 273 ARG A C 1
ATOM 2078 O O . ARG A 1 273 ? 19.234 -21 -2.217 1 98.31 273 ARG A O 1
ATOM 2085 N N . ILE A 1 274 ? 19.219 -19.016 -3.252 1 98.62 274 ILE A N 1
ATOM 2086 C CA . ILE A 1 274 ? 18.016 -18.594 -2.547 1 98.62 274 ILE A CA 1
ATOM 2087 C C . ILE A 1 274 ? 16.844 -19.5 -2.908 1 98.62 274 ILE A C 1
ATOM 2089 O O . ILE A 1 274 ? 16.125 -19.969 -2.027 1 98.62 274 ILE A O 1
ATOM 2093 N N . ILE A 1 275 ? 16.672 -19.766 -4.16 1 98.81 275 ILE A N 1
ATOM 2094 C CA . ILE A 1 275 ? 15.562 -20.562 -4.648 1 98.81 275 ILE A CA 1
ATOM 2095 C C . ILE A 1 275 ? 15.719 -22.016 -4.164 1 98.81 275 ILE A C 1
ATOM 2097 O O . ILE A 1 275 ? 14.75 -22.625 -3.723 1 98.81 275 ILE A O 1
ATOM 2101 N N . GLN A 1 276 ? 16.922 -22.484 -4.18 1 98.5 276 GLN A N 1
ATOM 2102 C CA . GLN A 1 276 ? 17.188 -23.844 -3.705 1 98.5 276 GLN A CA 1
ATOM 2103 C C . GLN A 1 276 ? 16.844 -23.984 -2.225 1 98.5 276 GLN A C 1
ATOM 2105 O O . GLN A 1 276 ? 16.219 -24.969 -1.819 1 98.5 276 GLN A O 1
ATOM 2110 N N . ARG A 1 277 ? 17.188 -23 -1.479 1 98.69 277 ARG A N 1
ATOM 2111 C CA . ARG A 1 277 ? 16.891 -23.047 -0.051 1 98.69 277 ARG A CA 1
ATOM 2112 C C . ARG A 1 277 ? 15.391 -22.969 0.197 1 98.69 277 ARG A C 1
ATOM 2114 O O . ARG A 1 277 ? 14.875 -23.672 1.071 1 98.69 277 ARG A O 1
ATOM 2121 N N . ALA A 1 278 ? 14.719 -22.188 -0.526 1 98.81 278 ALA A N 1
ATOM 2122 C CA . ALA A 1 278 ? 13.273 -22.062 -0.394 1 98.81 278 ALA A CA 1
ATOM 2123 C C . ALA A 1 278 ? 12.578 -23.391 -0.691 1 98.81 278 ALA A C 1
ATOM 2125 O O . ALA A 1 278 ? 11.539 -23.703 -0.109 1 98.81 278 ALA A O 1
ATOM 2126 N N . MET A 1 279 ? 13.18 -24.234 -1.504 1 98.5 279 MET A N 1
ATOM 2127 C CA . MET A 1 279 ? 12.523 -25.453 -2 1 98.5 279 MET A CA 1
ATOM 2128 C C . MET A 1 279 ? 13.023 -26.672 -1.256 1 98.5 279 MET A C 1
ATOM 2130 O O . MET A 1 279 ? 12.844 -27.812 -1.72 1 98.5 279 MET A O 1
ATOM 2134 N N . GLU A 1 280 ? 13.641 -26.438 -0.181 1 98.56 280 GLU A N 1
ATOM 2135 C CA . GLU A 1 280 ? 14.023 -27.594 0.633 1 98.56 280 GLU A CA 1
ATOM 2136 C C . GLU A 1 280 ? 12.805 -28.375 1.095 1 98.56 280 GLU A C 1
ATOM 2138 O O . GLU A 1 280 ? 11.773 -27.797 1.441 1 98.56 280 GLU A O 1
ATOM 2143 N N . VAL A 1 281 ? 12.938 -29.656 1.174 1 98 281 VAL A N 1
ATOM 2144 C CA . VAL A 1 281 ? 11.82 -30.547 1.486 1 98 281 VAL A CA 1
ATOM 2145 C C . VAL A 1 281 ? 11.367 -30.312 2.926 1 98 281 VAL A C 1
ATOM 2147 O O . VAL A 1 281 ? 10.18 -30.125 3.184 1 98 281 VAL A O 1
ATOM 2150 N N . LYS A 1 282 ? 12.297 -30.312 3.852 1 97.62 282 LYS A N 1
ATOM 2151 C CA . LYS A 1 282 ? 11.977 -30.078 5.258 1 97.62 282 LYS A CA 1
ATOM 2152 C C . LYS A 1 282 ? 11.797 -28.594 5.547 1 97.62 282 LYS A C 1
ATOM 2154 O O . LYS A 1 282 ? 12.688 -27.781 5.254 1 97.62 282 LYS A O 1
ATOM 2159 N N . PRO A 1 283 ? 10.734 -28.234 6.125 1 97.69 283 PRO A N 1
ATOM 2160 C CA . PRO A 1 283 ? 10.5 -26.812 6.41 1 97.69 283 PRO A CA 1
ATOM 2161 C C . PRO A 1 283 ? 11.625 -26.188 7.234 1 97.69 283 PRO A C 1
ATOM 2163 O O . PRO A 1 283 ? 11.953 -25.016 7.035 1 97.69 283 PRO A O 1
ATOM 2166 N N . GLU A 1 284 ? 12.281 -26.953 8.133 1 96.88 284 GLU A N 1
ATOM 2167 C CA . GLU A 1 284 ? 13.32 -26.422 9.016 1 96.88 284 GLU A CA 1
ATOM 2168 C C . GLU A 1 284 ? 14.57 -26.047 8.234 1 96.88 284 GLU A C 1
ATOM 2170 O O . GLU A 1 284 ? 15.414 -25.281 8.734 1 96.88 284 GLU A O 1
ATOM 2175 N N . ASP A 1 285 ? 14.672 -26.578 7.027 1 98.06 285 ASP A N 1
ATOM 2176 C CA . ASP A 1 285 ? 15.852 -26.312 6.207 1 98.06 285 ASP A CA 1
ATOM 2177 C C . ASP A 1 285 ? 15.617 -25.109 5.285 1 98.06 285 ASP A C 1
ATOM 2179 O O . ASP A 1 285 ? 16.547 -24.656 4.605 1 98.06 285 ASP A O 1
ATOM 2183 N N . ARG A 1 286 ? 14.422 -24.594 5.312 1 98.5 286 ARG A N 1
ATOM 2184 C CA . ARG A 1 286 ? 14.094 -23.422 4.516 1 98.5 286 ARG A CA 1
ATOM 2185 C C . ARG A 1 286 ? 14.375 -22.141 5.293 1 98.5 286 ARG A C 1
ATOM 2187 O O . ARG A 1 286 ? 15.078 -22.172 6.309 1 98.5 286 ARG A O 1
ATOM 2194 N N . PHE A 1 287 ? 14.016 -21.031 4.695 1 97.5 287 PHE A N 1
ATOM 2195 C CA . PHE A 1 287 ? 14.047 -19.797 5.461 1 97.5 287 PHE A CA 1
ATOM 2196 C C . PHE A 1 287 ? 13.062 -19.859 6.621 1 97.5 287 PHE A C 1
ATOM 2198 O O . PHE A 1 287 ? 11.953 -20.375 6.477 1 97.5 287 PHE A O 1
ATOM 2205 N N . PRO A 1 288 ? 13.43 -19.406 7.766 1 94.5 288 PRO A N 1
ATOM 2206 C CA . PRO A 1 288 ? 12.516 -19.484 8.914 1 94.5 288 PRO A CA 1
ATOM 2207 C C . PRO A 1 288 ? 11.234 -18.688 8.695 1 94.5 288 PRO A C 1
ATOM 2209 O O . PRO A 1 288 ? 10.203 -19 9.289 1 94.5 288 PRO A O 1
ATOM 2212 N N . ASP A 1 289 ? 11.289 -17.641 7.895 1 94.12 289 ASP A N 1
ATOM 2213 C CA . ASP A 1 289 ? 10.125 -16.828 7.551 1 94.12 289 ASP A CA 1
ATOM 2214 C C . ASP A 1 289 ? 10.352 -16.062 6.25 1 94.12 289 ASP A C 1
ATOM 2216 O O . ASP A 1 289 ? 11.453 -16.078 5.699 1 94.12 289 ASP A O 1
ATOM 2220 N N . ALA A 1 290 ? 9.312 -15.5 5.785 1 96.25 290 ALA A N 1
ATOM 2221 C CA . ALA A 1 290 ? 9.375 -14.797 4.508 1 96.25 290 ALA A CA 1
ATOM 2222 C C . ALA A 1 290 ? 10.289 -13.578 4.598 1 96.25 290 ALA A C 1
ATOM 2224 O O . ALA A 1 290 ? 10.93 -13.203 3.617 1 96.25 290 ALA A O 1
ATOM 2225 N N . ALA A 1 291 ? 10.398 -13.008 5.738 1 90.38 291 ALA A N 1
ATOM 2226 C CA . ALA A 1 291 ? 11.273 -11.852 5.938 1 90.38 291 ALA A CA 1
ATOM 2227 C C . ALA A 1 291 ? 12.734 -12.242 5.723 1 90.38 291 ALA A C 1
ATOM 2229 O O . ALA A 1 291 ? 13.508 -11.469 5.148 1 90.38 291 ALA A O 1
ATOM 2230 N N . ALA A 1 292 ? 13.094 -13.336 6.238 1 92.12 292 ALA A N 1
ATOM 2231 C CA . ALA A 1 292 ? 14.469 -13.812 6.062 1 92.12 292 ALA A CA 1
ATOM 2232 C C . ALA A 1 292 ? 14.789 -14.016 4.586 1 92.12 292 ALA A C 1
ATOM 2234 O O . ALA A 1 292 ? 15.875 -13.648 4.125 1 92.12 292 ALA A O 1
ATOM 2235 N N . MET A 1 293 ? 13.867 -14.57 3.863 1 96.19 293 MET A N 1
ATOM 2236 C CA . MET A 1 293 ? 14.062 -14.75 2.426 1 96.19 293 MET A CA 1
ATOM 2237 C C . MET A 1 293 ? 14.172 -13.398 1.725 1 96.19 293 MET A C 1
ATOM 2239 O O . MET A 1 293 ? 15.031 -13.203 0.866 1 96.19 293 MET A O 1
ATOM 2243 N N . ARG A 1 294 ? 13.344 -12.5 2.092 1 93.94 294 ARG A N 1
ATOM 2244 C CA . ARG A 1 294 ? 13.344 -11.164 1.501 1 93.94 294 ARG A CA 1
ATOM 2245 C C . ARG A 1 294 ? 14.688 -10.469 1.72 1 93.94 294 ARG A C 1
ATOM 2247 O O . ARG A 1 294 ? 15.195 -9.797 0.823 1 93.94 294 ARG A O 1
ATOM 2254 N N . ARG A 1 295 ? 15.234 -10.641 2.881 1 88.62 295 ARG A N 1
ATOM 2255 C CA . ARG A 1 295 ? 16.516 -10.016 3.186 1 88.62 295 ARG A CA 1
ATOM 2256 C C . ARG A 1 295 ? 17.609 -10.492 2.23 1 88.62 295 ARG A C 1
ATOM 2258 O O . ARG A 1 295 ? 18.391 -9.695 1.724 1 88.62 295 ARG A O 1
ATOM 2265 N N . GLU A 1 296 ? 17.609 -11.727 2.008 1 93.56 296 GLU A N 1
ATOM 2266 C CA . GLU A 1 296 ? 18.594 -12.266 1.08 1 93.56 296 GLU A CA 1
ATOM 2267 C C . GLU A 1 296 ? 18.344 -11.789 -0.344 1 93.56 296 GLU A C 1
ATOM 2269 O O . GLU A 1 296 ? 19.281 -11.5 -1.092 1 93.56 296 GLU A O 1
ATOM 2274 N N . LEU A 1 297 ? 17.125 -11.68 -0.689 1 95.81 297 LEU A N 1
ATOM 2275 C CA . LEU A 1 297 ? 16.766 -11.164 -2.006 1 95.81 297 LEU A CA 1
ATOM 2276 C C . LEU A 1 297 ? 17.188 -9.703 -2.152 1 95.81 297 LEU A C 1
ATOM 2278 O O . LEU A 1 297 ? 17.688 -9.305 -3.207 1 95.81 297 LEU A O 1
ATOM 2282 N N . ASP A 1 298 ? 17.016 -8.992 -1.116 1 88.5 298 ASP A N 1
ATOM 2283 C CA . ASP A 1 298 ? 17.406 -7.586 -1.129 1 88.5 298 ASP A CA 1
ATOM 2284 C C . ASP A 1 298 ? 18.922 -7.434 -1.312 1 88.5 298 ASP A C 1
ATOM 2286 O O . ASP A 1 298 ? 19.375 -6.531 -2.016 1 88.5 298 ASP A O 1
ATOM 2290 N N . VAL A 1 299 ? 19.656 -8.281 -0.661 1 86.62 299 VAL A N 1
ATOM 2291 C CA . VAL A 1 299 ? 21.109 -8.273 -0.819 1 86.62 299 VAL A CA 1
ATOM 2292 C C . VAL A 1 299 ? 21.469 -8.57 -2.273 1 86.62 299 VAL A C 1
ATOM 2294 O O . VAL A 1 299 ? 22.297 -7.871 -2.867 1 86.62 299 VAL A O 1
ATOM 2297 N N . PHE A 1 300 ? 20.844 -9.5 -2.861 1 93.25 300 PHE A N 1
ATOM 2298 C CA . PHE A 1 300 ? 21.062 -9.844 -4.262 1 93.25 300 PHE A CA 1
ATOM 2299 C C . PHE A 1 300 ? 20.734 -8.664 -5.164 1 93.25 300 PHE A C 1
ATOM 2301 O O . PHE A 1 300 ? 21.531 -8.305 -6.043 1 93.25 300 PHE A O 1
ATOM 2308 N N . LEU A 1 301 ? 19.578 -8.023 -4.922 1 89.62 301 LEU A N 1
ATOM 2309 C CA . LEU A 1 301 ? 19.094 -6.949 -5.781 1 89.62 301 LEU A CA 1
ATOM 2310 C C . LEU A 1 301 ? 19.984 -5.711 -5.656 1 89.62 301 LEU A C 1
ATOM 2312 O O . LEU A 1 301 ? 20.172 -4.977 -6.625 1 89.62 301 LEU A O 1
ATOM 2316 N N . ALA A 1 302 ? 20.469 -5.492 -4.477 1 81.19 302 ALA A N 1
ATOM 2317 C CA . ALA A 1 302 ? 21.344 -4.344 -4.254 1 81.19 302 ALA A CA 1
ATOM 2318 C C . ALA A 1 302 ? 22.594 -4.43 -5.133 1 81.19 302 ALA A C 1
ATOM 2320 O O . ALA A 1 302 ? 23.125 -3.402 -5.559 1 81.19 302 ALA A O 1
ATOM 2321 N N . GLN A 1 303 ? 22.969 -5.582 -5.445 1 82.38 303 GLN A N 1
ATOM 2322 C CA . GLN A 1 303 ? 24.172 -5.801 -6.246 1 82.38 303 GLN A CA 1
ATOM 2323 C C . GLN A 1 303 ? 23.844 -5.797 -7.738 1 82.38 303 GLN A C 1
ATOM 2325 O O . GLN A 1 303 ? 24.641 -5.359 -8.555 1 82.38 303 GLN A O 1
ATOM 2330 N N . GLU A 1 304 ? 22.625 -6.176 -8.016 1 84.44 304 GLU A N 1
ATOM 2331 C CA . GLU A 1 304 ? 22.328 -6.484 -9.414 1 84.44 304 GLU A CA 1
ATOM 2332 C C . GLU A 1 304 ? 21.516 -5.363 -10.062 1 84.44 304 GLU A C 1
ATOM 2334 O O . GLU A 1 304 ? 21.5 -5.234 -11.289 1 84.44 304 GLU A O 1
ATOM 2339 N N . VAL A 1 305 ? 20.812 -4.637 -9.273 1 78.69 305 VAL A N 1
ATOM 2340 C CA . VAL A 1 305 ? 19.859 -3.676 -9.828 1 78.69 305 VAL A CA 1
ATOM 2341 C C . VAL A 1 305 ? 20.25 -2.264 -9.383 1 78.69 305 VAL A C 1
ATOM 2343 O O . VAL A 1 305 ? 20.203 -1.948 -8.188 1 78.69 305 VAL A O 1
ATOM 2346 N N . GLN A 1 306 ? 20.438 -1.419 -10.375 1 73.44 306 GLN A N 1
ATOM 2347 C CA . GLN A 1 306 ? 20.875 -0.062 -10.07 1 73.44 306 GLN A CA 1
ATOM 2348 C C . GLN A 1 306 ? 19.781 0.957 -10.383 1 73.44 306 GLN A C 1
ATOM 2350 O O . GLN A 1 306 ? 20.031 2.166 -10.352 1 73.44 306 GLN A O 1
ATOM 2355 N N . VAL A 1 307 ? 18.656 0.483 -10.797 1 72.56 307 VAL A N 1
ATOM 2356 C CA . VAL A 1 307 ? 17.531 1.346 -11.102 1 72.56 307 VAL A CA 1
ATOM 2357 C C . VAL A 1 307 ? 16.375 1.046 -10.133 1 72.56 307 VAL A C 1
ATOM 2359 O O . VAL A 1 307 ? 16.453 0.1 -9.344 1 72.56 307 VAL A O 1
ATOM 2362 N N . SER A 1 308 ? 15.406 1.937 -10.211 1 79.25 308 SER A N 1
ATOM 2363 C CA . SER A 1 308 ? 14.234 1.661 -9.383 1 79.25 308 SER A CA 1
ATOM 2364 C C . SER A 1 308 ? 13.562 0.353 -9.789 1 79.25 308 SER A C 1
ATOM 2366 O O . SER A 1 308 ? 13.484 0.033 -10.977 1 79.25 308 SER A O 1
ATOM 2368 N N . HIS A 1 309 ? 13.156 -0.363 -8.766 1 84.75 309 HIS A N 1
ATOM 2369 C CA . HIS A 1 309 ? 12.492 -1.64 -9.016 1 84.75 309 HIS A CA 1
ATOM 2370 C C . HIS A 1 309 ? 11.258 -1.46 -9.891 1 84.75 309 HIS A C 1
ATOM 2372 O O . HIS A 1 309 ? 11.031 -2.24 -10.82 1 84.75 309 HIS A O 1
ATOM 2378 N N . ALA A 1 310 ? 10.523 -0.469 -9.648 1 84.94 310 ALA A N 1
ATOM 2379 C CA . ALA A 1 310 ? 9.336 -0.194 -10.445 1 84.94 310 ALA A CA 1
ATOM 2380 C C . ALA A 1 310 ? 9.695 0.109 -11.898 1 84.94 310 ALA A C 1
ATOM 2382 O O . ALA A 1 310 ? 9.055 -0.385 -12.82 1 84.94 310 ALA A O 1
ATOM 2383 N N . ALA A 1 311 ? 10.695 0.865 -12.086 1 84.75 311 ALA A N 1
ATOM 2384 C CA . ALA A 1 311 ? 11.133 1.217 -13.43 1 84.75 311 ALA A CA 1
ATOM 2385 C C . ALA A 1 311 ? 11.594 -0.019 -14.203 1 84.75 311 ALA A C 1
ATOM 2387 O O . ALA A 1 311 ? 11.328 -0.147 -15.398 1 84.75 311 ALA A O 1
ATOM 2388 N N . LEU A 1 312 ? 12.281 -0.842 -13.5 1 88.94 312 LEU A N 1
ATOM 2389 C CA . LEU A 1 312 ? 12.734 -2.084 -14.117 1 88.94 312 LEU A CA 1
ATOM 2390 C C . LEU A 1 312 ? 11.547 -2.914 -14.602 1 88.94 312 LEU A C 1
ATOM 2392 O O . LEU A 1 312 ? 11.562 -3.436 -15.719 1 88.94 312 LEU A O 1
ATOM 2396 N N . LEU A 1 313 ? 10.508 -3.035 -13.789 1 92.75 313 LEU A N 1
ATOM 2397 C CA . LEU A 1 313 ? 9.344 -3.832 -14.148 1 92.75 313 LEU A CA 1
ATOM 2398 C C . LEU A 1 313 ? 8.562 -3.18 -15.289 1 92.75 313 LEU A C 1
ATOM 2400 O O . LEU A 1 313 ? 8.039 -3.871 -16.156 1 92.75 313 LEU A O 1
ATOM 2404 N N . VAL A 1 314 ? 8.516 -1.896 -15.312 1 90.25 314 VAL A N 1
ATOM 2405 C CA . VAL A 1 314 ? 7.848 -1.179 -16.391 1 90.25 314 VAL A CA 1
ATOM 2406 C C . VAL A 1 314 ? 8.594 -1.402 -17.703 1 90.25 314 VAL A C 1
ATOM 2408 O O . VAL A 1 314 ? 7.98 -1.671 -18.734 1 90.25 314 VAL A O 1
ATOM 2411 N N . ALA A 1 315 ? 9.891 -1.269 -17.594 1 89.12 315 ALA A N 1
ATOM 2412 C CA . ALA A 1 315 ? 10.711 -1.511 -18.766 1 89.12 315 ALA A CA 1
ATOM 2413 C C . ALA A 1 315 ? 10.523 -2.934 -19.297 1 89.12 315 ALA A C 1
ATOM 2415 O O . ALA A 1 315 ? 10.43 -3.152 -20.5 1 89.12 315 ALA A O 1
ATOM 2416 N N . PHE A 1 316 ? 10.469 -3.848 -18.375 1 93 316 PHE A N 1
ATOM 2417 C CA . PHE A 1 316 ? 10.258 -5.246 -18.734 1 93 316 PHE A CA 1
ATOM 2418 C C . PHE A 1 316 ? 8.914 -5.422 -19.438 1 93 316 PHE A C 1
ATOM 2420 O O . PHE A 1 316 ? 8.828 -6.078 -20.484 1 93 316 PHE A O 1
ATOM 2427 N N . LEU A 1 317 ? 7.855 -4.848 -18.891 1 93.81 317 LEU A N 1
ATOM 2428 C CA . LEU A 1 317 ? 6.523 -4.961 -19.469 1 93.81 317 LEU A CA 1
ATOM 2429 C C . LEU A 1 317 ? 6.484 -4.332 -20.859 1 93.81 317 LEU A C 1
ATOM 2431 O O . LEU A 1 317 ? 5.805 -4.836 -21.75 1 93.81 317 LEU A O 1
ATOM 2435 N N . ARG A 1 318 ? 7.164 -3.266 -21.016 1 90.12 318 ARG A N 1
ATOM 2436 C CA . ARG A 1 318 ? 7.27 -2.646 -22.328 1 90.12 318 ARG A CA 1
ATOM 2437 C C . ARG A 1 318 ? 7.949 -3.58 -23.328 1 90.12 318 ARG A C 1
ATOM 2439 O O . ARG A 1 318 ? 7.488 -3.74 -24.453 1 90.12 318 ARG A O 1
ATOM 2446 N N . HIS A 1 319 ? 8.992 -4.145 -22.844 1 89.94 319 HIS A N 1
ATOM 2447 C CA . HIS A 1 319 ? 9.734 -5.074 -23.688 1 89.94 319 HIS A CA 1
ATOM 2448 C C . HIS A 1 319 ? 8.859 -6.246 -24.109 1 89.94 319 HIS A C 1
ATOM 2450 O O . HIS A 1 319 ? 8.977 -6.746 -25.234 1 89.94 319 HIS A O 1
ATOM 2456 N N . ARG A 1 320 ? 8.023 -6.711 -23.219 1 93.56 320 ARG A N 1
ATOM 2457 C CA . ARG A 1 320 ? 7.129 -7.832 -23.5 1 93.56 320 ARG A CA 1
ATOM 2458 C C . ARG A 1 320 ? 5.859 -7.359 -24.203 1 93.56 320 ARG A C 1
ATOM 2460 O O . ARG A 1 320 ? 4.883 -8.102 -24.297 1 93.56 320 ARG A O 1
ATOM 2467 N N . GLN A 1 321 ? 5.766 -6.07 -24.531 1 91.62 321 GLN A N 1
ATOM 2468 C CA . GLN A 1 321 ? 4.691 -5.461 -25.312 1 91.62 321 GLN A CA 1
ATOM 2469 C C . GLN A 1 321 ? 3.371 -5.492 -24.547 1 91.62 321 GLN A C 1
ATOM 2471 O O . GLN A 1 321 ? 2.309 -5.691 -25.141 1 91.62 321 GLN A O 1
ATOM 2476 N N . LYS A 1 322 ? 3.467 -5.465 -23.266 1 92.88 322 LYS A N 1
ATOM 2477 C CA . LYS A 1 322 ? 2.27 -5.367 -22.438 1 92.88 322 LYS A CA 1
ATOM 2478 C C . LYS A 1 322 ? 1.945 -3.914 -22.109 1 92.88 322 LYS A C 1
ATOM 2480 O O . LYS A 1 322 ? 0.894 -3.623 -21.531 1 92.88 322 LYS A O 1
ATOM 2485 N N . LEU A 1 323 ? 2.875 -3.084 -22.453 1 88.5 323 LEU A N 1
ATOM 2486 C CA . LEU A 1 323 ? 2.773 -1.644 -22.234 1 88.5 323 LEU A CA 1
ATOM 2487 C C . LEU A 1 323 ? 3.316 -0.883 -23.438 1 88.5 323 LEU A C 1
ATOM 2489 O O . LEU A 1 323 ? 4.391 -1.207 -23.953 1 88.5 323 LEU A O 1
ATOM 2493 N N . THR A 1 324 ? 2.562 0.124 -23.875 1 85.94 324 THR A N 1
ATOM 2494 C CA . THR A 1 324 ? 3.057 0.958 -24.969 1 85.94 324 THR A CA 1
ATOM 2495 C C . THR A 1 324 ? 4.051 1.993 -24.453 1 85.94 324 THR A C 1
ATOM 2497 O O . THR A 1 324 ? 4.129 2.236 -23.25 1 85.94 324 THR A O 1
ATOM 2500 N N . GLU A 1 325 ? 4.73 2.537 -25.375 1 81.62 325 GLU A N 1
ATOM 2501 C CA . GLU A 1 325 ? 5.68 3.588 -25.016 1 81.62 325 GLU A CA 1
ATOM 2502 C C . GLU A 1 325 ? 4.961 4.785 -24.406 1 81.62 325 GLU A C 1
ATOM 2504 O O . GLU A 1 325 ? 5.438 5.363 -23.422 1 81.62 325 GLU A O 1
ATOM 2509 N N . THR A 1 326 ? 3.898 5.047 -24.953 1 82.75 326 THR A N 1
ATOM 2510 C CA . THR A 1 326 ? 3.125 6.188 -24.469 1 82.75 326 THR A CA 1
ATOM 2511 C C . THR A 1 326 ? 2.607 5.938 -23.062 1 82.75 326 THR A C 1
ATOM 2513 O O . THR A 1 326 ? 2.662 6.824 -22.203 1 82.75 326 THR A O 1
ATOM 2516 N N . GLU A 1 327 ? 2.199 4.746 -22.828 1 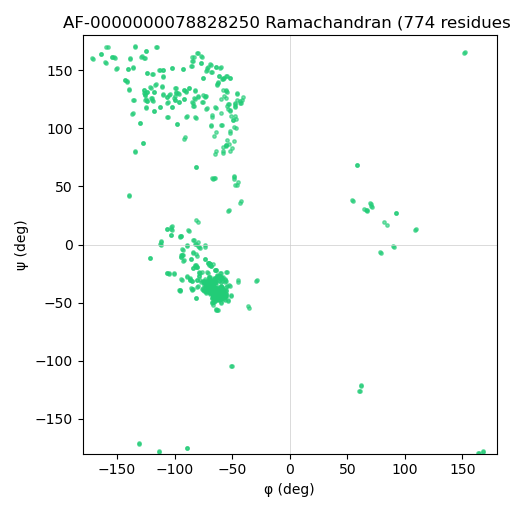83.88 327 GLU A N 1
ATOM 2517 C CA . GLU A 1 327 ? 1.719 4.391 -21.5 1 83.88 327 GLU A CA 1
ATOM 2518 C C . GLU A 1 327 ? 2.846 4.449 -20.469 1 83.88 327 GLU A C 1
ATOM 2520 O O . GLU A 1 327 ? 2.66 4.965 -19.359 1 83.88 327 GLU A O 1
ATOM 2525 N N . ALA A 1 328 ? 3.939 3.99 -20.906 1 82.31 328 ALA A N 1
ATOM 2526 C CA . ALA A 1 328 ? 5.086 3.957 -20 1 82.31 328 ALA A CA 1
ATOM 2527 C C . ALA A 1 328 ? 5.52 5.367 -19.609 1 82.31 328 ALA A C 1
ATOM 2529 O O . ALA A 1 328 ? 5.859 5.621 -18.453 1 82.31 328 ALA A O 1
ATOM 2530 N N . GLN A 1 329 ? 5.438 6.246 -20.562 1 77.19 329 GLN A N 1
ATOM 2531 C CA . GLN A 1 329 ? 5.852 7.625 -20.328 1 77.19 329 GLN A CA 1
ATOM 2532 C C . GLN A 1 329 ? 4.875 8.344 -19.406 1 77.19 329 GLN A C 1
ATOM 2534 O O . GLN A 1 329 ? 5.246 9.305 -18.719 1 77.19 329 GLN A O 1
ATOM 2539 N N . GLN A 1 330 ? 3.691 7.824 -19.422 1 76.44 330 GLN A N 1
ATOM 2540 C CA . GLN A 1 330 ? 2.686 8.414 -18.562 1 76.44 330 GLN A CA 1
ATOM 2541 C C . GLN A 1 330 ? 2.838 7.918 -17.125 1 76.44 330 GLN A C 1
ATOM 2543 O O . GLN A 1 330 ? 2.391 8.57 -16.172 1 76.44 330 GLN A O 1
ATOM 2548 N N . LEU A 1 331 ? 3.518 6.836 -17.062 1 74.31 331 LEU A N 1
ATOM 2549 C CA . LEU A 1 331 ? 3.564 6.168 -15.773 1 74.31 331 LEU A CA 1
ATOM 2550 C C . LEU A 1 331 ? 4.879 6.469 -15.055 1 74.31 331 LEU A C 1
ATOM 2552 O O . LEU A 1 331 ? 4.965 6.336 -13.836 1 74.31 331 LEU A O 1
ATOM 2556 N N . MET A 1 332 ? 5.852 6.781 -15.891 1 75.75 332 MET A N 1
ATOM 2557 C CA . MET A 1 332 ? 7.18 6.996 -15.32 1 75.75 332 MET A CA 1
ATOM 2558 C C . MET A 1 332 ? 7.836 8.234 -15.93 1 75.75 332 MET A C 1
ATOM 2560 O O . MET A 1 332 ? 7.574 8.578 -17.078 1 75.75 332 MET A O 1
ATOM 2564 N N . ARG A 1 333 ? 8.695 8.781 -15.109 1 74.44 333 ARG A N 1
ATOM 2565 C CA . ARG A 1 333 ? 9.477 9.906 -15.633 1 74.44 333 ARG A CA 1
ATOM 2566 C C . ARG A 1 333 ? 10.461 9.438 -16.703 1 74.44 333 ARG A C 1
ATOM 2568 O O . ARG A 1 333 ? 11 8.328 -16.625 1 74.44 333 ARG A O 1
ATOM 2575 N N . PRO A 1 334 ? 10.688 10.312 -17.594 1 73.06 334 PRO A N 1
ATOM 2576 C CA . PRO A 1 334 ? 11.523 9.914 -18.734 1 73.06 334 PRO A CA 1
ATOM 2577 C C . PRO A 1 334 ? 12.914 9.445 -18.312 1 73.06 334 PRO A C 1
ATOM 2579 O O . PRO A 1 334 ? 13.414 8.438 -18.828 1 73.06 334 PRO A O 1
ATOM 2582 N N . HIS A 1 335 ? 13.453 10.086 -17.312 1 73.38 335 HIS A N 1
ATOM 2583 C CA . HIS A 1 335 ? 14.812 9.734 -16.938 1 73.38 335 HIS A CA 1
ATOM 2584 C C . HIS A 1 335 ? 14.859 8.359 -16.281 1 73.38 335 HIS A C 1
ATOM 2586 O O . HIS A 1 335 ? 15.812 7.598 -16.484 1 73.38 335 HIS A O 1
ATOM 2592 N N . GLU A 1 336 ? 13.828 8.031 -15.602 1 75.5 336 GLU A N 1
ATOM 2593 C CA . GLU A 1 336 ? 13.75 6.727 -14.953 1 75.5 336 GLU A CA 1
ATOM 2594 C C . GLU A 1 336 ? 13.539 5.613 -15.977 1 75.5 336 GLU A C 1
ATOM 2596 O O . GLU A 1 336 ? 14.172 4.562 -15.898 1 75.5 336 GLU A O 1
ATOM 2601 N N . LEU A 1 337 ? 12.711 5.953 -16.875 1 77.19 337 LEU A N 1
ATOM 2602 C CA . LEU A 1 337 ? 12.406 4.969 -17.906 1 77.19 337 LEU A CA 1
ATOM 2603 C C . LEU A 1 337 ? 13.617 4.73 -18.797 1 77.19 337 LEU A C 1
ATOM 2605 O O . LEU A 1 337 ? 13.945 3.588 -19.125 1 77.19 337 LEU A O 1
ATOM 2609 N N . ASP A 1 338 ? 14.289 5.773 -19.094 1 75.94 338 ASP A N 1
ATOM 2610 C CA . ASP A 1 338 ? 15.461 5.672 -19.953 1 75.94 338 ASP A CA 1
ATOM 2611 C C . ASP A 1 338 ? 16.562 4.836 -19.297 1 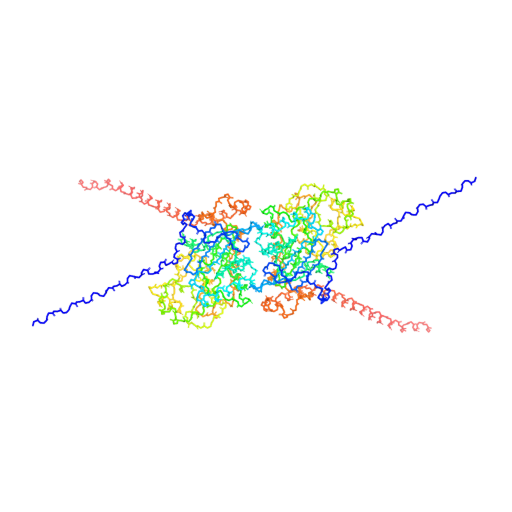75.94 338 ASP A C 1
ATOM 2613 O O . ASP A 1 338 ? 17.172 3.982 -19.953 1 75.94 338 ASP A O 1
ATOM 2617 N N . ALA A 1 339 ? 16.719 5.055 -18.109 1 72.62 339 ALA A N 1
ATOM 2618 C CA . ALA A 1 339 ? 17.734 4.297 -17.375 1 72.62 339 ALA A CA 1
ATOM 2619 C C . ALA A 1 339 ? 17.375 2.814 -17.328 1 72.62 339 ALA A C 1
ATOM 2621 O O . ALA A 1 339 ? 18.234 1.955 -17.531 1 72.62 339 ALA A O 1
ATOM 2622 N N . ALA A 1 340 ? 16.125 2.574 -17.156 1 76.5 340 ALA A N 1
ATOM 2623 C CA . ALA A 1 340 ? 15.68 1.191 -17.031 1 76.5 340 ALA A CA 1
ATOM 2624 C C . ALA A 1 340 ? 15.727 0.473 -18.375 1 76.5 340 ALA A C 1
ATOM 2626 O O . ALA A 1 340 ? 16.109 -0.697 -18.453 1 76.5 340 ALA A O 1
ATOM 2627 N N . VAL A 1 341 ? 15.406 1.188 -19.297 1 74.56 341 VAL A N 1
ATOM 2628 C CA . VAL A 1 341 ? 15.406 0.612 -20.641 1 74.56 341 VAL A CA 1
ATOM 2629 C C . VAL A 1 341 ? 16.844 0.323 -21.078 1 74.56 341 VAL A C 1
ATOM 2631 O O . VAL A 1 341 ? 17.109 -0.711 -21.688 1 74.56 341 VAL A O 1
ATOM 2634 N N . GLU A 1 342 ? 17.703 1.182 -20.734 1 72.12 342 GLU A N 1
ATOM 2635 C CA . GLU A 1 342 ? 19.109 0.983 -21.062 1 72.12 342 GLU A CA 1
ATOM 2636 C C . GLU A 1 342 ? 19.672 -0.261 -20.359 1 72.12 342 GLU A C 1
ATOM 2638 O O . GLU A 1 342 ? 20.344 -1.073 -21 1 72.12 342 GLU A O 1
ATOM 2643 N N . VAL A 1 343 ? 19.344 -0.366 -19.219 1 69.12 343 VAL A N 1
ATOM 2644 C CA . VAL A 1 343 ? 19.812 -1.504 -18.438 1 69.12 343 VAL A CA 1
ATOM 2645 C C . VAL A 1 343 ? 19.219 -2.795 -18.984 1 69.12 343 VAL A C 1
ATOM 2647 O O . VAL A 1 343 ? 19.906 -3.807 -19.109 1 69.12 343 VAL A O 1
ATOM 2650 N N . PHE A 1 344 ? 17.984 -2.666 -19.266 1 72.06 344 PHE A N 1
ATOM 2651 C CA . PHE A 1 344 ? 17.281 -3.846 -19.766 1 72.06 344 PHE A CA 1
ATOM 2652 C C . PHE A 1 344 ? 17.797 -4.262 -21.125 1 72.06 344 PHE A C 1
ATOM 2654 O O . PHE A 1 344 ? 18 -5.449 -21.391 1 72.06 344 PHE A O 1
ATOM 2661 N N . ASP A 1 345 ? 18.047 -3.281 -21.906 1 66.94 345 ASP A N 1
ATOM 2662 C CA . ASP A 1 345 ? 18.469 -3.574 -23.281 1 66.94 345 ASP A CA 1
ATOM 2663 C C . ASP A 1 345 ? 19.953 -3.9 -23.344 1 66.94 345 ASP A C 1
ATOM 2665 O O . ASP A 1 345 ? 20.375 -4.777 -24.109 1 66.94 345 ASP A O 1
ATOM 2669 N N . THR A 1 346 ? 20.797 -3.072 -22.656 1 59.78 346 THR A N 1
ATOM 2670 C CA . THR A 1 346 ? 22.25 -3.268 -22.703 1 59.78 346 THR A CA 1
ATOM 2671 C C . THR A 1 346 ? 22.625 -4.605 -22.078 1 59.78 346 THR A C 1
ATOM 2673 O O . THR A 1 346 ? 23.531 -5.293 -22.578 1 59.78 346 THR A O 1
ATOM 2676 N N . GLY A 1 347 ? 22.203 -4.777 -20.859 1 53.25 347 GLY A N 1
ATOM 2677 C CA . GLY A 1 347 ? 22.562 -6.027 -20.219 1 53.25 347 GLY A CA 1
ATOM 2678 C C . GLY A 1 347 ? 22.203 -7.25 -21.031 1 53.25 347 GLY A C 1
ATOM 2679 O O . GLY A 1 347 ? 22.906 -8.266 -21 1 53.25 347 GLY A O 1
ATOM 2680 N N . ARG A 1 348 ? 21.109 -7.156 -21.719 1 58.12 348 ARG A N 1
ATOM 2681 C CA . ARG A 1 348 ? 20.578 -8.312 -22.438 1 58.12 348 ARG A CA 1
ATOM 2682 C C . ARG A 1 348 ? 21.203 -8.406 -23.828 1 58.12 348 ARG A C 1
ATOM 2684 O O . ARG A 1 348 ? 21.328 -9.5 -24.391 1 58.12 348 ARG A O 1
ATOM 2691 N N . SER A 1 349 ? 21.547 -7.219 -24.391 1 48.47 349 SER A N 1
ATOM 2692 C CA . SER A 1 349 ? 22.312 -7.309 -25.625 1 48.47 349 SER A CA 1
ATOM 2693 C C . SER A 1 349 ? 23.703 -7.887 -25.391 1 48.47 349 SER A C 1
ATOM 2695 O O . SER A 1 349 ? 24.266 -8.539 -26.266 1 48.47 349 SER A O 1
ATOM 2697 N N . ARG A 1 350 ? 24.25 -7.613 -24.328 1 44.78 350 ARG A N 1
ATOM 2698 C CA . ARG A 1 350 ? 25.609 -8.141 -24.109 1 44.78 350 ARG A CA 1
ATOM 2699 C C . ARG A 1 350 ? 25.594 -9.664 -24.047 1 44.78 350 ARG A C 1
ATOM 2701 O O . ARG A 1 350 ? 26.594 -10.305 -24.344 1 44.78 350 ARG A O 1
ATOM 2708 N N . GLN A 1 351 ? 24.516 -10.07 -23.531 1 44.34 351 GLN A N 1
ATOM 2709 C CA . GLN A 1 351 ? 24.484 -11.531 -23.547 1 44.34 351 GLN A CA 1
ATOM 2710 C C . GLN A 1 351 ? 24.359 -12.07 -24.969 1 44.34 351 GLN A C 1
ATOM 2712 O O . GLN A 1 351 ? 24.922 -13.117 -25.297 1 44.34 351 GLN A O 1
ATOM 2717 N N . GLY A 1 352 ? 23.641 -11.297 -25.828 1 43.47 352 GLY A N 1
ATOM 2718 C CA . GLY A 1 352 ? 23.531 -11.711 -27.219 1 43.47 352 GLY A CA 1
ATOM 2719 C C . GLY A 1 352 ? 24.797 -11.422 -28.016 1 43.47 352 GLY A C 1
ATOM 2720 O O . GLY A 1 352 ? 24.969 -11.938 -29.125 1 43.47 352 GLY A O 1
ATOM 2721 N N . GLY A 1 353 ? 25.438 -10.375 -27.625 1 44.19 353 GLY A N 1
ATOM 2722 C CA . GLY A 1 353 ? 26.609 -10.023 -28.406 1 44.19 353 GLY A CA 1
ATOM 2723 C C . GLY A 1 353 ? 27.719 -11.055 -28.312 1 44.19 353 GLY A C 1
ATOM 2724 O O . GLY A 1 353 ? 28.562 -11.141 -29.203 1 44.19 353 GLY A O 1
ATOM 2725 N N . LYS A 1 354 ? 27.812 -11.727 -27.219 1 44.41 354 LYS A N 1
ATOM 2726 C CA . LYS A 1 354 ? 28.859 -12.734 -27.188 1 44.41 354 LYS A CA 1
ATOM 2727 C C . LYS A 1 354 ? 28.578 -13.852 -28.188 1 44.41 354 LYS A C 1
ATOM 2729 O O . LYS A 1 354 ? 29.5 -14.383 -28.812 1 44.41 354 LYS A O 1
ATOM 2734 N N . LEU A 1 355 ? 27.203 -14.055 -28.406 1 45.94 355 LEU A N 1
ATOM 2735 C CA . LEU A 1 355 ? 26.875 -15.07 -29.391 1 45.94 355 LEU A CA 1
ATOM 2736 C C . LEU A 1 355 ? 27.156 -14.562 -30.797 1 45.94 355 LEU A C 1
ATOM 2738 O O . LEU A 1 355 ? 27.641 -15.312 -31.656 1 45.94 355 LEU A O 1
ATOM 2742 N N . ARG A 1 356 ? 26.969 -13.25 -31.031 1 47.75 356 ARG A N 1
ATOM 2743 C CA . ARG A 1 356 ? 27.219 -12.68 -32.344 1 47.75 356 ARG A CA 1
ATOM 2744 C C . ARG A 1 356 ? 28.719 -12.602 -32.656 1 47.75 356 ARG A C 1
ATOM 2746 O O . ARG A 1 356 ? 29.156 -12.859 -33.75 1 47.75 356 ARG A O 1
ATOM 2753 N N . TRP A 1 357 ? 29.391 -12.336 -31.609 1 49.84 357 TRP A N 1
ATOM 2754 C CA . TRP A 1 357 ? 30.844 -12.297 -31.797 1 49.84 357 TRP A CA 1
ATOM 2755 C C . TRP A 1 357 ? 31.406 -13.711 -31.922 1 49.84 357 TRP A C 1
ATOM 2757 O O . TRP A 1 357 ? 32.312 -13.953 -32.719 1 49.84 357 TRP A O 1
ATOM 2767 N N . ALA A 1 358 ? 30.75 -14.656 -31.234 1 51.38 358 ALA A N 1
ATOM 2768 C CA . ALA A 1 358 ? 31.125 -16.062 -31.406 1 51.38 358 ALA A CA 1
ATOM 2769 C C . ALA A 1 358 ? 30.75 -16.578 -32.781 1 51.38 358 ALA A C 1
ATOM 2771 O O . ALA A 1 358 ? 31.547 -17.266 -33.438 1 51.38 358 ALA A O 1
ATOM 2772 N N . LEU A 1 359 ? 29.594 -16.062 -33.312 1 53.03 359 LEU A N 1
ATOM 2773 C CA . LEU A 1 359 ? 29.188 -16.422 -34.656 1 53.03 359 LEU A CA 1
ATOM 2774 C C . LEU A 1 359 ? 30.031 -15.688 -35.688 1 53.03 359 LEU A C 1
ATOM 2776 O O . LEU A 1 359 ? 30.438 -16.281 -36.688 1 53.03 359 LEU A O 1
ATOM 2780 N N . ALA A 1 360 ? 30.312 -14.43 -35.375 1 55.84 360 ALA A N 1
ATOM 2781 C CA . ALA A 1 360 ? 31.203 -13.672 -36.281 1 55.84 360 ALA A CA 1
ATOM 2782 C C . ALA A 1 360 ? 32.594 -14.25 -36.281 1 55.84 360 ALA A C 1
ATOM 2784 O O . ALA A 1 360 ? 33.219 -14.367 -37.344 1 55.84 360 ALA A O 1
ATOM 2785 N N . ALA A 1 361 ? 32.969 -14.703 -35.094 1 55.97 361 ALA A N 1
ATOM 2786 C CA . ALA A 1 361 ? 34.281 -15.359 -34.969 1 55.97 361 ALA A CA 1
ATOM 2787 C C . ALA A 1 361 ? 34.25 -16.734 -35.656 1 55.97 361 ALA A C 1
ATOM 2789 O O . ALA A 1 361 ? 35.188 -17.094 -36.344 1 55.97 361 ALA A O 1
ATOM 2790 N N . ALA A 1 362 ? 33.094 -17.422 -35.531 1 56.66 362 ALA A N 1
ATOM 2791 C CA . ALA A 1 362 ? 32.906 -18.703 -36.188 1 56.66 362 ALA A CA 1
ATOM 2792 C C . ALA A 1 362 ? 32.875 -18.547 -37.719 1 56.66 362 ALA A C 1
ATOM 2794 O O . ALA A 1 362 ? 33.5 -19.312 -38.438 1 56.66 362 ALA A O 1
ATOM 2795 N N . ILE A 1 363 ? 32.188 -17.469 -38.125 1 58.22 363 ILE A N 1
ATOM 2796 C CA . ILE A 1 363 ? 32.125 -17.172 -39.562 1 58.22 363 ILE A CA 1
ATOM 2797 C C . ILE A 1 363 ? 33.5 -16.734 -40.062 1 58.22 363 ILE A C 1
ATOM 2799 O O . ILE A 1 363 ? 33.938 -17.172 -41.125 1 58.22 363 ILE A O 1
ATOM 2803 N N . ALA A 1 364 ? 34.125 -15.969 -39.188 1 57.44 364 ALA A N 1
ATOM 2804 C CA . ALA A 1 364 ? 35.469 -15.508 -39.562 1 57.44 364 ALA A CA 1
ATOM 2805 C C . ALA A 1 364 ? 36.469 -16.688 -39.625 1 57.44 364 ALA A C 1
ATOM 2807 O O . ALA A 1 364 ? 37.281 -16.766 -40.531 1 57.44 364 ALA A O 1
ATOM 2808 N N . LEU A 1 365 ? 36.219 -17.578 -38.688 1 55.53 365 LEU A N 1
ATOM 2809 C CA . LEU A 1 365 ? 37.031 -18.781 -38.656 1 55.53 365 LEU A CA 1
ATOM 2810 C C . LEU A 1 365 ? 36.688 -19.688 -39.844 1 55.53 365 LEU A C 1
ATOM 2812 O O . LEU A 1 365 ? 37.594 -20.266 -40.469 1 55.53 365 LEU A O 1
ATOM 2816 N N . MET A 1 366 ? 35.438 -19.719 -40.125 1 55.81 366 MET A N 1
ATOM 2817 C CA . MET A 1 366 ? 34.969 -20.516 -41.281 1 55.81 366 MET A CA 1
ATOM 2818 C C . MET A 1 366 ? 35.469 -19.906 -42.594 1 55.81 366 MET A C 1
ATOM 2820 O O . MET A 1 366 ? 35.875 -20.641 -43.5 1 55.81 366 MET A O 1
ATOM 2824 N N . THR A 1 367 ? 35.375 -18.594 -42.562 1 54.47 367 THR A N 1
ATOM 2825 C CA . THR A 1 367 ? 35.844 -17.906 -43.75 1 54.47 367 THR A CA 1
ATOM 2826 C C . THR A 1 367 ? 37.375 -18.016 -43.875 1 54.47 367 THR A C 1
ATOM 2828 O O . THR A 1 367 ? 37.906 -18.188 -44.969 1 54.47 367 THR A O 1
ATOM 2831 N N . ALA A 1 368 ? 37.969 -17.938 -42.688 1 52.47 368 ALA A N 1
ATOM 2832 C CA . ALA A 1 368 ? 39.438 -18.078 -42.656 1 52.47 368 ALA A CA 1
ATOM 2833 C C . ALA A 1 368 ? 39.844 -19.516 -43.031 1 52.47 368 ALA A C 1
ATOM 2835 O O . ALA A 1 368 ? 40.812 -19.719 -43.75 1 52.47 368 ALA A O 1
ATOM 2836 N N . ALA A 1 369 ? 39.031 -20.422 -42.5 1 52.47 369 ALA A N 1
ATOM 2837 C CA . ALA A 1 369 ? 39.281 -21.828 -42.844 1 52.47 369 ALA A CA 1
ATOM 2838 C C . ALA A 1 369 ? 39 -22.078 -44.312 1 52.47 369 ALA A C 1
ATOM 2840 O O . ALA A 1 369 ? 39.719 -22.844 -44.969 1 52.47 369 ALA A O 1
ATOM 2841 N N . GLY A 1 370 ? 38 -21.328 -44.812 1 49.59 370 GLY A N 1
ATOM 2842 C CA . GLY A 1 370 ? 37.656 -21.406 -46.219 1 49.59 370 GLY A CA 1
ATOM 2843 C C . GLY A 1 370 ? 38.75 -20.812 -47.125 1 49.59 370 GLY A C 1
ATOM 2844 O O . GLY A 1 370 ? 39.062 -21.375 -48.156 1 49.59 370 GLY A O 1
ATOM 2845 N N . THR A 1 371 ? 39.188 -19.688 -46.594 1 49.81 371 THR A N 1
ATOM 2846 C CA . THR A 1 371 ? 40.25 -19 -47.375 1 49.81 371 THR A CA 1
ATOM 2847 C C . THR A 1 371 ? 41.562 -19.75 -47.25 1 49.81 371 THR A C 1
ATOM 2849 O O . THR A 1 371 ? 42.344 -19.797 -48.219 1 49.81 371 THR A O 1
ATOM 2852 N N . GLY A 1 372 ? 41.844 -20.344 -46.125 1 45.53 372 GLY A N 1
ATOM 2853 C CA . GLY A 1 372 ? 43.031 -21.156 -45.969 1 45.53 372 GLY A CA 1
ATOM 2854 C C . GLY A 1 372 ? 43.031 -22.406 -46.812 1 45.53 372 GLY A C 1
ATOM 2855 O O . GLY A 1 372 ? 44.062 -22.781 -47.375 1 45.53 372 GLY A O 1
ATOM 2856 N N . LEU A 1 373 ? 41.844 -23.031 -46.875 1 46.53 373 LEU A N 1
ATOM 2857 C CA . LEU A 1 373 ? 41.719 -24.219 -47.75 1 46.53 373 LEU A CA 1
ATOM 2858 C C . LEU A 1 373 ? 41.875 -23.844 -49.219 1 46.53 373 LEU A C 1
ATOM 2860 O O . LEU A 1 373 ? 42.406 -24.609 -50 1 46.53 373 LEU A O 1
ATOM 2864 N N . TYR A 1 374 ? 41.344 -22.672 -49.562 1 43.72 374 TYR A N 1
ATOM 2865 C CA . TYR A 1 374 ? 41.469 -22.234 -50.938 1 43.72 374 TYR A CA 1
ATOM 2866 C C . TYR A 1 374 ? 42.906 -21.984 -51.344 1 43.72 374 TYR A C 1
ATOM 2868 O O . TYR A 1 374 ? 43.344 -22.312 -52.438 1 43.72 374 TYR A O 1
ATOM 2876 N N . PHE A 1 375 ? 43.656 -21.375 -50.406 1 44.34 375 PHE A N 1
ATOM 2877 C CA . PHE A 1 375 ? 45.031 -21.047 -50.75 1 44.34 375 PHE A CA 1
ATOM 2878 C C . PHE A 1 375 ? 45.875 -22.312 -50.781 1 44.34 375 PHE A C 1
ATOM 2880 O O . PHE A 1 375 ? 46.875 -22.375 -51.5 1 44.34 375 PHE A O 1
ATOM 2887 N N . THR A 1 376 ? 45.531 -23.297 -49.906 1 43.25 376 THR A N 1
ATOM 2888 C CA . THR A 1 376 ? 46.344 -24.5 -49.875 1 43.25 376 THR A CA 1
ATOM 2889 C C . THR A 1 376 ? 46.125 -25.344 -51.125 1 43.25 376 THR A C 1
ATOM 2891 O O . THR A 1 376 ? 47 -26.094 -51.562 1 43.25 376 THR A O 1
ATOM 2894 N N . GLN A 1 377 ? 44.906 -25.328 -51.625 1 43.16 377 GLN A N 1
ATOM 2895 C CA . GLN A 1 377 ? 44.656 -26.188 -52.75 1 43.16 377 GLN A CA 1
ATOM 2896 C C . GLN A 1 377 ? 45.344 -25.656 -54.031 1 43.16 377 GLN A C 1
ATOM 2898 O O . GLN A 1 377 ? 45.656 -26.422 -54.938 1 43.16 377 GLN A O 1
ATOM 2903 N N . ALA A 1 378 ? 45.438 -24.375 -54.094 1 41.47 378 ALA A N 1
ATOM 2904 C CA . ALA A 1 378 ? 45.938 -23.844 -55.375 1 41.47 378 ALA A CA 1
ATOM 2905 C C . ALA A 1 378 ? 47.406 -24.156 -55.562 1 41.47 378 ALA A C 1
ATOM 2907 O O . ALA A 1 378 ? 47.938 -24.094 -56.656 1 41.47 378 ALA A O 1
ATOM 2908 N N . GLN A 1 379 ? 48.094 -24.094 -54.406 1 40.97 379 GLN A N 1
ATOM 2909 C CA . GLN A 1 379 ? 49.531 -24.219 -54.594 1 40.97 379 GLN A CA 1
ATOM 2910 C C . GLN A 1 379 ? 49.906 -25.625 -55.031 1 40.97 379 GLN A C 1
ATOM 2912 O O . GLN A 1 379 ? 51.031 -25.844 -55.531 1 40.97 379 GLN A O 1
ATOM 2917 N N . TRP A 1 380 ? 49.125 -26.578 -54.594 1 39.69 380 TRP A N 1
ATOM 2918 C CA . TRP A 1 380 ? 49.594 -27.938 -54.781 1 39.69 380 TRP A CA 1
ATOM 2919 C C . TRP A 1 380 ? 49.312 -28.422 -56.188 1 39.69 380 TRP A C 1
ATOM 2921 O O . TRP A 1 380 ? 49.656 -29.562 -56.562 1 39.69 380 TRP A O 1
ATOM 2931 N N . ALA A 1 381 ? 48.562 -27.641 -56.938 1 41.66 381 ALA A N 1
ATOM 2932 C CA . ALA A 1 381 ? 48.156 -28.156 -58.25 1 41.66 381 ALA A CA 1
ATOM 2933 C C . ALA A 1 381 ? 49.344 -28.312 -59.188 1 41.66 381 ALA A C 1
ATOM 2935 O O . ALA A 1 381 ? 49.406 -29.281 -59.938 1 41.66 381 ALA A O 1
ATOM 2936 N N . PRO A 1 382 ? 50.188 -27.25 -59.156 1 43.5 382 PRO A N 1
ATOM 2937 C CA . PRO A 1 382 ? 51.188 -27.344 -60.219 1 43.5 382 PRO A CA 1
ATOM 2938 C C . PRO A 1 382 ? 52.125 -28.547 -60.062 1 43.5 382 PRO A C 1
ATOM 2940 O O . PRO A 1 382 ? 52.688 -29.047 -61.031 1 43.5 382 PRO A O 1
ATOM 2943 N N . LEU A 1 383 ? 52.375 -28.906 -58.781 1 40.19 383 LEU A N 1
ATOM 2944 C CA . LEU A 1 383 ? 53.438 -29.891 -58.562 1 40.19 383 LEU A CA 1
ATOM 2945 C C . LEU A 1 383 ? 53 -31.266 -59.094 1 40.19 383 LEU A C 1
ATOM 2947 O O . LEU A 1 383 ? 53.812 -32 -59.656 1 40.19 383 LEU A O 1
ATOM 2951 N N . VAL A 1 384 ? 51.688 -31.516 -58.969 1 43.16 384 VAL A N 1
ATOM 2952 C CA . VAL A 1 384 ? 51.219 -32.844 -59.312 1 43.16 384 VAL A CA 1
ATOM 2953 C C . VAL A 1 384 ? 51.312 -33.031 -60.844 1 43.16 384 VAL A C 1
ATOM 2955 O O . VAL A 1 384 ? 51.5 -34.156 -61.312 1 43.16 384 VAL A O 1
ATOM 2958 N N . GLU A 1 385 ? 51.188 -31.953 -61.531 1 44.97 385 GLU A N 1
ATOM 2959 C CA . GLU A 1 385 ? 51.156 -32.125 -62.969 1 44.97 385 GLU A CA 1
ATOM 2960 C C . GLU A 1 385 ? 52.5 -32.531 -63.5 1 44.97 385 GLU A C 1
ATOM 2962 O O . GLU A 1 385 ? 52.594 -33.156 -64.562 1 44.97 385 GLU A O 1
ATOM 2967 N N . GLN A 1 386 ? 53.562 -32.062 -62.781 1 45.12 386 GLN A N 1
ATOM 2968 C CA . GLN A 1 386 ? 54.875 -32.344 -63.344 1 45.12 386 GLN A CA 1
ATOM 2969 C C . GLN A 1 386 ? 55.188 -33.844 -63.281 1 45.12 386 GLN A C 1
ATOM 2971 O O . GLN A 1 386 ? 56.031 -34.344 -64 1 45.12 386 GLN A O 1
ATOM 2976 N N . LEU A 1 387 ? 54.656 -34.469 -62.156 1 40.62 387 LEU A N 1
ATOM 2977 C CA . LEU A 1 387 ? 55.125 -35.844 -61.938 1 40.62 387 LEU A CA 1
ATOM 2978 C C . LEU A 1 387 ? 54.5 -36.781 -63 1 40.62 387 LEU A C 1
ATOM 2980 O O . LEU A 1 387 ? 54.969 -37.906 -63.188 1 40.62 387 LEU A O 1
ATOM 2984 N N . THR A 1 388 ? 53.25 -36.406 -63.375 1 41.72 388 THR A N 1
ATOM 2985 C CA . THR A 1 388 ? 52.625 -37.375 -64.25 1 41.72 388 THR A CA 1
ATOM 2986 C C . THR A 1 388 ? 53.125 -37.219 -65.688 1 41.72 388 THR A C 1
ATOM 2988 O O . THR A 1 388 ? 52.688 -37.938 -66.625 1 41.72 388 THR A O 1
ATOM 2991 N N . ARG A 1 389 ? 54 -36.25 -65.938 1 32.28 389 ARG A N 1
ATOM 2992 C CA . ARG A 1 389 ? 54.594 -36.375 -67.25 1 32.28 389 ARG A CA 1
ATOM 2993 C C . ARG A 1 389 ? 55.812 -37.312 -67.25 1 32.28 389 ARG A C 1
ATOM 2995 O O . ARG A 1 389 ? 56.625 -37.25 -66.312 1 32.28 389 ARG A O 1
ATOM 3002 N N . MET B 1 1 ? -16.484 78.562 26.844 1 24.22 1 MET B N 1
ATOM 3003 C CA . MET B 1 1 ? -15.695 77.562 27.625 1 24.22 1 MET B CA 1
ATOM 3004 C C . MET B 1 1 ? -16.094 76.125 27.281 1 24.22 1 MET B C 1
ATOM 3006 O O . MET B 1 1 ? -17.062 75.625 27.844 1 24.22 1 MET B O 1
ATOM 3010 N N . LEU B 1 2 ? -16.156 75.812 26.016 1 27.22 2 LEU B N 1
ATOM 3011 C CA . LEU B 1 2 ? -16.781 74.75 25.234 1 27.22 2 LEU B CA 1
ATOM 3012 C C . LEU B 1 2 ? -16.188 73.375 25.594 1 27.22 2 LEU B C 1
ATOM 3014 O O . LEU B 1 2 ? -14.961 73.25 25.609 1 27.22 2 LEU B O 1
ATOM 3018 N N . GLY B 1 3 ? -16.844 72.625 26.484 1 27.83 3 GLY B N 1
ATOM 3019 C CA . GLY B 1 3 ? -16.469 71.438 27.234 1 27.83 3 GLY B CA 1
ATOM 3020 C C . GLY B 1 3 ? -16.016 70.25 26.359 1 27.83 3 GLY B C 1
ATOM 3021 O O . GLY B 1 3 ? -16.422 70.188 25.188 1 27.83 3 GLY B O 1
ATOM 3022 N N . PRO B 1 4 ? -14.789 69.625 26.625 1 30.41 4 PRO B N 1
ATOM 3023 C CA . PRO B 1 4 ? -14.016 68.688 25.812 1 30.41 4 PRO B CA 1
ATOM 3024 C C . PRO B 1 4 ? -14.781 67.375 25.484 1 30.41 4 PRO B C 1
ATOM 3026 O O . PRO B 1 4 ? -15.688 67 26.234 1 30.41 4 PRO B O 1
ATOM 3029 N N . GLY B 1 5 ? -15.164 67.062 24.219 1 27.78 5 GLY B N 1
ATOM 3030 C CA . GLY B 1 5 ? -15.977 66 23.625 1 27.78 5 GLY B CA 1
ATOM 3031 C C . GLY B 1 5 ? -15.508 64.625 24 1 27.78 5 GLY B C 1
ATOM 3032 O O . GLY B 1 5 ? -14.336 64.438 24.328 1 27.78 5 GLY B O 1
ATOM 3033 N N . PRO B 1 6 ? -16.406 63.656 24.469 1 28.25 6 PRO B N 1
ATOM 3034 C CA . PRO B 1 6 ? -16.188 62.375 25.141 1 28.25 6 PRO B CA 1
ATOM 3035 C C . PRO B 1 6 ? -15.352 61.406 24.312 1 28.25 6 PRO B C 1
ATOM 3037 O O . PRO B 1 6 ? -15.297 61.531 23.078 1 28.25 6 PRO B O 1
ATOM 3040 N N . GLU B 1 7 ? -14.211 60.844 24.844 1 25.3 7 GLU B N 1
ATOM 3041 C CA . GLU B 1 7 ? -13.156 59.938 24.391 1 25.3 7 GLU B CA 1
ATOM 3042 C C . GLU B 1 7 ? -13.734 58.594 23.953 1 25.3 7 GLU B C 1
ATOM 3044 O O . GLU B 1 7 ? -14.508 57.969 24.672 1 25.3 7 GLU B O 1
ATOM 3049 N N . ALA B 1 8 ? -13.875 58.312 22.594 1 26.17 8 ALA B N 1
ATOM 3050 C CA . ALA B 1 8 ? -14.398 57.156 21.906 1 26.17 8 ALA B CA 1
ATOM 3051 C C . ALA B 1 8 ? -13.672 55.875 22.344 1 26.17 8 ALA B C 1
ATOM 3053 O O . ALA B 1 8 ? -12.461 55.75 22.156 1 26.17 8 ALA B O 1
ATOM 3054 N N . ARG B 1 9 ? -14.039 55.188 23.438 1 24.81 9 ARG B N 1
ATOM 3055 C CA . ARG B 1 9 ? -13.477 53.938 23.984 1 24.81 9 ARG B CA 1
ATOM 3056 C C . ARG B 1 9 ? -13.547 52.812 22.969 1 24.81 9 ARG B C 1
ATOM 3058 O O . ARG B 1 9 ? -14.633 52.469 22.484 1 24.81 9 ARG B O 1
ATOM 3065 N N . GLY B 1 10 ? -12.547 52.719 22.047 1 23.22 10 GLY B N 1
ATOM 3066 C CA . GLY B 1 10 ? -12.445 51.688 21.016 1 23.22 10 GLY B CA 1
ATOM 3067 C C . GLY B 1 10 ? -12.531 50.281 21.562 1 23.22 10 GLY B C 1
ATOM 3068 O O . GLY B 1 10 ? -11.758 49.906 22.438 1 23.22 10 GLY B O 1
ATOM 3069 N N . HIS B 1 11 ? -13.734 49.688 21.75 1 23.09 11 HIS B N 1
ATOM 3070 C CA . HIS B 1 11 ? -14.016 48.344 22.234 1 23.09 11 HIS B CA 1
ATOM 3071 C C . HIS B 1 11 ? -13.242 47.312 21.453 1 23.09 11 HIS B C 1
ATOM 3073 O O . HIS B 1 11 ? -13.312 47.281 20.219 1 23.09 11 HIS B O 1
ATOM 3079 N N . ILE B 1 12 ? -12.062 46.844 21.938 1 23.22 12 ILE B N 1
ATOM 3080 C CA . ILE B 1 12 ? -11.156 45.781 21.469 1 23.22 12 ILE B CA 1
ATOM 3081 C C . ILE B 1 12 ? -11.914 44.469 21.344 1 23.22 12 ILE B C 1
ATOM 3083 O O . ILE B 1 12 ? -12.484 43.969 22.312 1 23.22 12 ILE B O 1
ATOM 3087 N N . LEU B 1 13 ? -12.555 44.25 20.203 1 24.7 13 LEU B N 1
ATOM 3088 C CA . LEU B 1 13 ? -13.297 43 19.969 1 24.7 13 LEU B CA 1
ATOM 3089 C C . LEU B 1 13 ? -12.43 41.781 20.25 1 24.7 13 LEU B C 1
ATOM 3091 O O . LEU B 1 13 ? -11.258 41.75 19.875 1 24.7 13 LEU B O 1
ATOM 3095 N N . PRO B 1 14 ? -12.766 40.969 21.281 1 23.19 14 PRO B N 1
ATOM 3096 C CA . PRO B 1 14 ? -12.062 39.781 21.781 1 23.19 14 PRO B CA 1
ATOM 3097 C C . PRO B 1 14 ? -11.789 38.75 20.672 1 23.19 14 PRO B C 1
ATOM 3099 O O . PRO B 1 14 ? -12.547 38.656 19.703 1 23.19 14 PRO B O 1
ATOM 3102 N N . SER B 1 15 ? -10.5 38.5 20.391 1 23.92 15 SER B N 1
ATOM 3103 C CA . SER B 1 15 ? -9.766 37.594 19.516 1 23.92 15 SER B CA 1
ATOM 3104 C C . SER B 1 15 ? -10.18 36.125 19.75 1 23.92 15 SER B C 1
ATOM 3106 O O . SER B 1 15 ? -9.375 35.219 19.562 1 23.92 15 SER B O 1
ATOM 3108 N N . THR B 1 16 ? -11.438 35.781 20.188 1 23.8 16 THR B N 1
ATOM 3109 C CA . THR B 1 16 ? -11.734 34.438 20.688 1 23.8 16 THR B CA 1
ATOM 3110 C C . THR B 1 16 ? -11.68 33.438 19.562 1 23.8 16 THR B C 1
ATOM 3112 O O . THR B 1 16 ? -11.828 32.219 19.797 1 23.8 16 THR B O 1
ATOM 3115 N N . LEU B 1 17 ? -11.734 33.844 18.281 1 23.11 17 LEU B N 1
ATOM 3116 C CA . LEU B 1 17 ? -12.258 32.781 17.406 1 23.11 17 LEU B CA 1
ATOM 3117 C C . LEU B 1 17 ? -11.195 31.75 17.094 1 23.11 17 LEU B C 1
ATOM 3119 O O . LEU B 1 17 ? -11.383 30.906 16.219 1 23.11 17 LEU B O 1
ATOM 3123 N N . CYS B 1 18 ? -9.914 31.922 17.594 1 24.14 18 CYS B N 1
ATOM 3124 C CA . CYS B 1 18 ? -8.859 31.109 17.016 1 24.14 18 CYS B CA 1
ATOM 3125 C C . CYS B 1 18 ? -9.055 29.641 17.391 1 24.14 18 CYS B C 1
ATOM 3127 O O . CYS B 1 18 ? -8.234 28.781 17.031 1 24.14 18 CYS B O 1
ATOM 3129 N N . ALA B 1 19 ? -9.875 29.297 18.469 1 24.95 19 ALA B N 1
ATOM 3130 C CA . ALA B 1 19 ? -9.719 28.062 19.219 1 24.95 19 ALA B CA 1
ATOM 3131 C C . ALA B 1 19 ? -10.219 26.859 18.406 1 24.95 19 ALA B C 1
ATOM 3133 O O . ALA B 1 19 ? -10.367 25.766 18.938 1 24.95 19 ALA B O 1
ATOM 3134 N N . CYS B 1 20 ? -10.703 27.125 17.203 1 25.64 20 CYS B N 1
ATOM 3135 C CA . CYS B 1 20 ? -11.664 26.062 16.922 1 25.64 20 CYS B CA 1
ATOM 3136 C C . CYS B 1 20 ? -10.977 24.719 16.781 1 25.64 20 CYS B C 1
ATOM 3138 O O . CYS B 1 20 ? -11.602 23.672 16.984 1 25.64 20 CYS B O 1
ATOM 3140 N N . PHE B 1 21 ? -9.906 24.703 15.953 1 27.09 21 PHE B N 1
ATOM 3141 C CA . PHE B 1 21 ? -9.641 23.359 15.461 1 27.09 21 PHE B CA 1
ATOM 3142 C C . PHE B 1 21 ? -8.844 22.562 16.5 1 27.09 21 PHE B C 1
ATOM 3144 O O . PHE B 1 21 ? -8.266 21.516 16.172 1 27.09 21 PHE B O 1
ATOM 3151 N N . ASP B 1 22 ? -8.508 23.188 17.719 1 26.06 22 ASP B N 1
ATOM 3152 C CA . ASP B 1 22 ? -7.488 22.594 18.578 1 26.06 22 ASP B CA 1
ATOM 3153 C C . ASP B 1 22 ? -7.762 21.109 18.828 1 26.06 22 ASP B C 1
ATOM 3155 O O . ASP B 1 22 ? -6.906 20.266 18.547 1 26.06 22 ASP B O 1
ATOM 3159 N N . SER B 1 23 ? -8.297 20.797 20.156 1 27.42 23 SER B N 1
ATOM 3160 C CA . SER B 1 23 ? -8.164 19.688 21.094 1 27.42 23 SER B CA 1
ATOM 3161 C C . SER B 1 23 ? -9.094 18.531 20.719 1 27.42 23 SER B C 1
ATOM 3163 O O . SER B 1 23 ? -10.305 18.609 20.922 1 27.42 23 SER B O 1
ATOM 3165 N N . LEU B 1 24 ? -8.891 17.891 19.672 1 32.56 24 LEU B N 1
ATOM 3166 C CA . LEU B 1 24 ? -9.609 16.625 19.703 1 32.56 24 LEU B CA 1
ATOM 3167 C C . LEU B 1 24 ? -9.391 15.906 21.031 1 32.56 24 LEU B C 1
ATOM 3169 O O . LEU B 1 24 ? -8.375 15.227 21.219 1 32.56 24 LEU B O 1
ATOM 3173 N N . ARG B 1 25 ? -9.594 16.562 22.203 1 28.86 25 ARG B N 1
ATOM 3174 C CA . ARG B 1 25 ? -9.562 15.898 23.5 1 28.86 25 ARG B CA 1
ATOM 3175 C C . ARG B 1 25 ? -10.297 14.562 23.453 1 28.86 25 ARG B C 1
ATOM 3177 O O . ARG B 1 25 ? -11.383 14.461 22.875 1 28.86 25 ARG B O 1
ATOM 3184 N N . ALA B 1 26 ? -9.547 13.453 23.797 1 32.25 26 ALA B N 1
ATOM 3185 C CA . ALA B 1 26 ? -10.156 12.164 24.094 1 32.25 26 ALA B CA 1
ATOM 3186 C C . ALA B 1 26 ? -11.32 12.32 25.078 1 32.25 26 ALA B C 1
ATOM 3188 O O . ALA B 1 26 ? -11.102 12.562 26.266 1 32.25 26 ALA B O 1
ATOM 3189 N N . VAL B 1 27 ? -12.375 13.055 24.859 1 32.06 27 VAL B N 1
ATOM 3190 C CA . VAL B 1 27 ? -13.5 13.031 25.797 1 32.06 27 VAL B CA 1
ATOM 3191 C C . VAL B 1 27 ? -13.867 11.586 26.125 1 32.06 27 VAL B C 1
ATOM 3193 O O . VAL B 1 27 ? -13.836 10.719 25.25 1 32.06 27 VAL B O 1
ATOM 3196 N N . PRO B 1 28 ? -13.82 11.227 27.359 1 35.78 28 PRO B N 1
ATOM 3197 C CA . PRO B 1 28 ? -14.336 9.898 27.703 1 35.78 28 PRO B CA 1
ATOM 3198 C C . PRO B 1 28 ? -15.617 9.555 26.953 1 35.78 28 PRO B C 1
ATOM 3200 O O . PRO B 1 28 ? -16.406 10.445 26.625 1 35.78 28 PRO B O 1
ATOM 3203 N N . PRO B 1 29 ? -15.719 8.43 26.25 1 38.47 29 PRO B N 1
ATOM 3204 C CA . PRO B 1 29 ? -16.891 8.086 25.438 1 38.47 29 PRO B CA 1
ATOM 3205 C C . PRO B 1 29 ? -18.203 8.391 26.141 1 38.47 29 PRO B C 1
ATOM 3207 O O . PRO B 1 29 ? -18.688 7.582 26.953 1 38.47 29 PRO B O 1
ATOM 3210 N N . ALA B 1 30 ? -18.344 9.391 26.891 1 36.09 30 ALA B N 1
ATOM 3211 C CA . ALA B 1 30 ? -19.781 9.516 27.109 1 36.09 30 ALA B CA 1
ATOM 3212 C C . ALA B 1 30 ? -20.562 9.414 25.797 1 36.09 30 ALA B C 1
ATOM 3214 O O . ALA B 1 30 ? -20.203 10.047 24.812 1 36.09 30 ALA B O 1
ATOM 3215 N N . ALA B 1 31 ? -21.297 8.359 25.578 1 42.44 31 ALA B N 1
ATOM 3216 C CA . ALA B 1 31 ? -22.047 7.941 24.391 1 42.44 31 ALA B CA 1
ATOM 3217 C C . ALA B 1 31 ? -22.891 9.086 23.844 1 42.44 31 ALA B C 1
ATOM 3219 O O . ALA B 1 31 ? -23.969 9.375 24.375 1 42.44 31 ALA B O 1
ATOM 3220 N N . LYS B 1 32 ? -22.359 10.188 23.531 1 47.34 32 LYS B N 1
ATOM 3221 C CA . LYS B 1 32 ? -23.266 11.109 22.859 1 47.34 32 LYS B CA 1
ATOM 3222 C C . LYS B 1 32 ? -24.062 10.406 21.766 1 47.34 32 LYS B C 1
ATOM 3224 O O . LYS B 1 32 ? -23.547 9.484 21.109 1 47.34 32 LYS B O 1
ATOM 3229 N N . PRO B 1 33 ? -25.281 10.508 21.688 1 53.97 33 PRO B N 1
ATOM 3230 C CA . PRO B 1 33 ? -26.156 9.828 20.734 1 53.97 33 PRO B CA 1
ATOM 3231 C C . PRO B 1 33 ? -25.672 9.93 19.281 1 53.97 33 PRO B C 1
ATOM 3233 O O . PRO B 1 33 ? -25.312 11.023 18.828 1 53.97 33 PRO B O 1
ATOM 3236 N N . VAL B 1 34 ? -25.062 8.867 18.797 1 62.59 34 VAL B N 1
ATOM 3237 C CA . VAL B 1 34 ? -24.594 8.758 17.406 1 62.59 34 VAL B CA 1
ATOM 3238 C C . VAL B 1 34 ? -25.719 9.156 16.453 1 62.59 34 VAL B C 1
ATOM 3240 O O . VAL B 1 34 ? -26.828 8.617 16.531 1 62.59 34 VAL B O 1
ATOM 3243 N N . ARG B 1 35 ? -25.609 10.312 15.852 1 76.19 35 ARG B N 1
ATOM 3244 C CA . ARG B 1 35 ? -26.578 10.836 14.898 1 76.19 35 ARG B CA 1
ATOM 3245 C C . ARG B 1 35 ? -27 9.758 13.906 1 76.19 35 ARG B C 1
ATOM 3247 O O . ARG B 1 35 ? -28.156 9.711 13.492 1 76.19 35 ARG B O 1
ATOM 3254 N N . HIS B 1 36 ? -26 8.805 13.594 1 86.06 36 HIS B N 1
ATOM 3255 C CA . HIS B 1 36 ? -26.297 7.746 12.633 1 86.06 36 HIS B CA 1
ATOM 3256 C C . HIS B 1 36 ? -26.016 6.371 13.219 1 86.06 36 HIS B C 1
ATOM 3258 O O . HIS B 1 36 ? -24.969 6.16 13.836 1 86.06 36 HIS B O 1
ATOM 3264 N N . ARG B 1 37 ? -26.938 5.535 13.086 1 87.5 37 ARG B N 1
ATOM 3265 C CA . ARG B 1 37 ? -26.688 4.164 13.508 1 87.5 37 ARG B CA 1
ATOM 3266 C C . ARG B 1 37 ? -25.984 3.367 12.422 1 87.5 37 ARG B C 1
ATOM 3268 O O . ARG B 1 37 ? -25.109 2.553 12.703 1 87.5 37 ARG B O 1
ATOM 3275 N N . LYS B 1 38 ? -26.406 3.641 11.211 1 93.75 38 LYS B N 1
ATOM 3276 C CA . LYS B 1 38 ? -25.844 2.932 10.062 1 93.75 38 LYS B CA 1
ATOM 3277 C C . LYS B 1 38 ? -25.656 3.871 8.875 1 93.75 38 LYS B C 1
ATOM 3279 O O . LYS B 1 38 ? -26.5 4.727 8.617 1 93.75 38 LYS B O 1
ATOM 3284 N N . ILE B 1 39 ? -24.562 3.717 8.156 1 93.25 39 ILE B N 1
ATOM 3285 C CA . ILE B 1 39 ? -24.234 4.445 6.934 1 93.25 39 ILE B CA 1
ATOM 3286 C C . ILE B 1 39 ? -23.828 3.465 5.836 1 93.25 39 ILE B C 1
ATOM 3288 O O . ILE B 1 39 ? -22.719 2.92 5.863 1 93.25 39 ILE B O 1
ATOM 3292 N N . GLY B 1 40 ? -24.75 3.24 4.879 1 92 40 GLY B N 1
ATOM 3293 C CA . GLY B 1 40 ? -24.453 2.213 3.895 1 92 40 GLY B CA 1
ATOM 3294 C C . GLY B 1 40 ? -24.266 0.839 4.508 1 92 40 GLY B C 1
ATOM 3295 O O . GLY B 1 40 ? -25.109 0.365 5.27 1 92 40 GLY B O 1
ATOM 3296 N N . ALA B 1 41 ? -23.156 0.229 4.215 1 92.5 41 ALA B N 1
ATOM 3297 C CA . ALA B 1 41 ? -22.828 -1.104 4.719 1 92.5 41 ALA B CA 1
ATOM 3298 C C . ALA B 1 41 ? -22.125 -1.025 6.07 1 92.5 41 ALA B C 1
ATOM 3300 O O . ALA B 1 41 ? -21.656 -2.039 6.59 1 92.5 41 ALA B O 1
ATOM 3301 N N . TYR B 1 42 ? -22.141 0.149 6.715 1 96.06 42 TYR B N 1
ATOM 3302 C CA . TYR B 1 42 ? -21.297 0.364 7.879 1 96.06 42 TYR B CA 1
ATOM 3303 C C . TYR B 1 42 ? -22.125 0.696 9.109 1 96.06 42 TYR B C 1
ATOM 3305 O O . TYR B 1 42 ? -22.906 1.649 9.102 1 96.06 42 TYR B O 1
ATOM 3313 N N . ARG B 1 43 ? -21.906 -0.038 10.125 1 97.06 43 ARG B N 1
ATOM 3314 C CA . ARG B 1 43 ? -22.469 0.296 11.43 1 97.06 43 ARG B CA 1
ATOM 3315 C C . ARG B 1 43 ? -21.609 1.329 12.148 1 97.06 43 ARG B C 1
ATOM 3317 O O . ARG B 1 43 ? -20.375 1.191 12.211 1 97.06 43 ARG B O 1
ATOM 3324 N N . VAL B 1 44 ? -22.219 2.338 12.68 1 96.44 44 VAL B N 1
ATOM 3325 C CA . VAL B 1 44 ? -21.469 3.387 13.359 1 96.44 44 VAL B CA 1
ATOM 3326 C C . VAL B 1 44 ? -21.203 2.973 14.805 1 96.44 44 VAL B C 1
ATOM 3328 O O . VAL B 1 44 ? -22.125 2.639 15.547 1 96.44 44 VAL B O 1
ATOM 3331 N N . LEU B 1 45 ? -20 2.936 15.133 1 95.31 45 LEU B N 1
ATOM 3332 C CA . LEU B 1 45 ? -19.594 2.492 16.469 1 95.31 45 LEU B CA 1
ATOM 3333 C C . LEU B 1 45 ? -19.438 3.68 17.406 1 95.31 45 LEU B C 1
ATOM 3335 O O . LEU B 1 45 ? -19.594 3.543 18.625 1 95.31 45 LEU B O 1
ATOM 3339 N N . GLY B 1 46 ? -19.047 4.871 16.844 1 93.88 46 GLY B N 1
ATOM 3340 C CA . GLY B 1 46 ? -18.844 6.07 17.641 1 93.88 46 GLY B CA 1
ATOM 3341 C C . GLY B 1 46 ? -18.141 7.184 16.875 1 93.88 46 GLY B C 1
ATOM 3342 O O . GLY B 1 46 ? -17.828 7.031 15.695 1 93.88 46 GLY B O 1
ATOM 3343 N N . GLU B 1 47 ? -17.922 8.297 17.656 1 92.25 47 GLU B N 1
ATOM 3344 C CA . GLU B 1 47 ? -17.25 9.453 17.078 1 92.25 47 GLU B CA 1
ATOM 3345 C C . GLU B 1 47 ? -15.734 9.375 17.312 1 92.25 47 GLU B C 1
ATOM 3347 O O . GLU B 1 47 ? -15.289 9.008 18.391 1 92.25 47 GLU B O 1
ATOM 3352 N N . LEU B 1 48 ? -14.992 9.617 16.266 1 89.88 48 LEU B N 1
ATOM 3353 C CA . LEU B 1 48 ? -13.531 9.641 16.359 1 89.88 48 LEU B CA 1
ATOM 3354 C C . LEU B 1 48 ? -13.023 11.062 16.547 1 89.88 48 LEU B C 1
ATOM 3356 O O . LEU B 1 48 ? -12.008 11.281 17.219 1 89.88 48 LEU B O 1
ATOM 3360 N N . GLY B 1 49 ? -13.625 11.953 15.883 1 85.81 49 GLY B N 1
ATOM 3361 C CA . GLY B 1 49 ? -13.195 13.344 15.961 1 85.81 49 GLY B CA 1
ATOM 3362 C C . GLY B 1 49 ? -14.141 14.297 15.258 1 85.81 49 GLY B C 1
ATOM 3363 O O . GLY B 1 49 ? -14.953 13.875 14.43 1 85.81 49 GLY B O 1
ATOM 3364 N N . ARG B 1 50 ? -13.969 15.57 15.703 1 81.88 50 ARG B N 1
ATOM 3365 C CA . ARG B 1 50 ? -14.836 16.609 15.156 1 81.88 50 ARG B CA 1
ATOM 3366 C C . ARG B 1 50 ? -14.039 17.859 14.805 1 81.88 50 ARG B C 1
ATOM 3368 O O . ARG B 1 50 ? -13.18 18.297 15.578 1 81.88 50 ARG B O 1
ATOM 3375 N N . GLY B 1 51 ? -14.18 18.219 13.609 1 73.94 51 GLY B N 1
ATOM 3376 C CA . GLY B 1 51 ? -13.633 19.5 13.195 1 73.94 51 GLY B CA 1
ATOM 3377 C C . GLY B 1 51 ? -14.703 20.516 12.812 1 73.94 51 GLY B C 1
ATOM 3378 O O . GLY B 1 51 ? -15.891 20.266 13.008 1 73.94 51 GLY B O 1
ATOM 3379 N N . GLY B 1 52 ? -14.281 21.719 12.391 1 66.38 52 GLY B N 1
ATOM 3380 C CA . GLY B 1 52 ? -15.203 22.781 12.016 1 66.38 52 GLY B CA 1
ATOM 3381 C C . GLY B 1 52 ? -16.062 22.422 10.812 1 66.38 52 GLY B C 1
ATOM 3382 O O . GLY B 1 52 ? -17.203 22.875 10.703 1 66.38 52 GLY B O 1
ATOM 3383 N N . MET B 1 53 ? -15.594 21.562 9.984 1 74.31 53 MET B N 1
ATOM 3384 C CA . MET B 1 53 ? -16.312 21.328 8.734 1 74.31 53 MET B CA 1
ATOM 3385 C C . MET B 1 53 ? -16.719 19.859 8.602 1 74.31 53 MET B C 1
ATOM 3387 O O . MET B 1 53 ? -17.562 19.531 7.766 1 74.31 53 MET B O 1
ATOM 3391 N N . ALA B 1 54 ? -16.172 19.031 9.469 1 84.12 54 ALA B N 1
ATOM 3392 C CA . ALA B 1 54 ? -16.438 17.625 9.25 1 84.12 54 ALA B CA 1
ATOM 3393 C C . ALA B 1 54 ? -16.422 16.844 10.562 1 84.12 54 ALA B C 1
ATOM 3395 O O . ALA B 1 54 ? -15.828 17.297 11.547 1 84.12 54 ALA B O 1
ATOM 3396 N N . LEU B 1 55 ? -17.156 15.844 10.547 1 89.5 55 LEU B N 1
ATOM 3397 C CA . LEU B 1 55 ? -17.203 14.867 11.633 1 89.5 55 LEU B CA 1
ATOM 3398 C C . LEU B 1 55 ? -16.719 13.5 11.164 1 89.5 55 LEU B C 1
ATOM 3400 O O . LEU B 1 55 ? -17.047 13.07 10.055 1 89.5 55 LEU B O 1
ATOM 3404 N N . VAL B 1 56 ? -15.922 12.852 12.016 1 93.25 56 VAL B N 1
ATOM 3405 C CA . VAL B 1 56 ? -15.414 11.531 11.648 1 93.25 56 VAL B CA 1
ATOM 3406 C C . VAL B 1 56 ? -15.914 10.492 12.641 1 93.25 56 VAL B C 1
ATOM 3408 O O . VAL B 1 56 ? -15.812 10.68 13.859 1 93.25 56 VAL B O 1
ATOM 3411 N N . TYR B 1 57 ? -16.453 9.383 12.078 1 95.19 57 TYR B N 1
ATOM 3412 C CA . TYR B 1 57 ? -16.953 8.266 12.875 1 95.19 57 TYR B CA 1
ATOM 3413 C C . TYR B 1 57 ? -16.062 7.043 12.719 1 95.19 57 TYR B C 1
ATOM 3415 O O . TYR B 1 57 ? -15.406 6.871 11.688 1 95.19 57 TYR B O 1
ATOM 3423 N N . ARG B 1 58 ? -16.062 6.293 13.805 1 96.62 58 ARG B N 1
ATOM 3424 C CA . ARG B 1 58 ? -15.625 4.91 13.68 1 96.62 58 ARG B CA 1
ATOM 3425 C C . ARG B 1 58 ? -16.75 4.016 13.18 1 96.62 58 ARG B C 1
ATOM 3427 O O . ARG B 1 58 ? -17.859 4.059 13.703 1 96.62 58 ARG B O 1
ATOM 3434 N N . GLY B 1 59 ? -16.547 3.301 12.141 1 96.81 59 GLY B N 1
ATOM 3435 C CA . GLY B 1 59 ? -17.547 2.404 11.586 1 96.81 59 GLY B CA 1
ATOM 3436 C C . GLY B 1 59 ? -17.047 0.982 11.414 1 96.81 59 GLY B C 1
ATOM 3437 O O . GLY B 1 59 ? -15.844 0.727 11.5 1 96.81 59 GLY B O 1
ATOM 3438 N N . LEU B 1 60 ? -17.953 0.057 11.305 1 96.5 60 LEU B N 1
ATOM 3439 C CA . LEU B 1 60 ? -17.672 -1.353 11.07 1 96.5 60 LEU B CA 1
ATOM 3440 C C . LEU B 1 60 ? -18.406 -1.864 9.844 1 96.5 60 LEU B C 1
ATOM 3442 O O . LEU B 1 60 ? -19.641 -1.787 9.781 1 96.5 60 LEU B O 1
ATOM 3446 N N . HIS B 1 61 ? -17.656 -2.293 8.852 1 95.12 61 HIS B N 1
ATOM 3447 C CA . HIS B 1 61 ? -18.312 -3.01 7.754 1 95.12 61 HIS B CA 1
ATOM 3448 C C . HIS B 1 61 ? -18.906 -4.324 8.234 1 95.12 61 HIS B C 1
ATOM 3450 O O . HIS B 1 61 ? -18.172 -5.258 8.578 1 95.12 61 HIS B O 1
ATOM 3456 N N . GLU B 1 62 ? -20.078 -4.469 8.148 1 92.12 62 GLU B N 1
ATOM 3457 C CA . GLU B 1 62 ? -20.781 -5.555 8.836 1 92.12 62 GLU B CA 1
ATOM 3458 C C . GLU B 1 62 ? -20.406 -6.91 8.242 1 92.12 62 GLU B C 1
ATOM 3460 O O . GLU B 1 62 ? -20.234 -7.887 8.977 1 92.12 62 GLU B O 1
ATOM 3465 N N . MET B 1 63 ? -20.281 -7.023 6.973 1 90.19 63 MET B N 1
ATOM 3466 C CA . MET B 1 63 ? -19.969 -8.312 6.352 1 90.19 63 MET B CA 1
ATOM 3467 C C . MET B 1 63 ? -18.484 -8.625 6.457 1 90.19 63 MET B C 1
ATOM 3469 O O . MET B 1 63 ? -18.109 -9.781 6.66 1 90.19 63 MET B O 1
ATOM 3473 N N . LEU B 1 64 ? -17.672 -7.59 6.348 1 92.62 64 LEU B N 1
ATOM 3474 C CA . LEU B 1 64 ? -16.219 -7.797 6.297 1 92.62 64 LEU B CA 1
ATOM 3475 C C . LEU B 1 64 ? -15.609 -7.711 7.691 1 92.62 64 LEU B C 1
ATOM 3477 O O . LEU B 1 64 ? -14.445 -8.055 7.883 1 92.62 64 LEU B O 1
ATOM 3481 N N . GLN B 1 65 ? -16.359 -7.207 8.633 1 92.38 65 GLN B N 1
ATOM 3482 C CA . GLN B 1 65 ? -15.875 -7.016 9.992 1 92.38 65 GLN B CA 1
ATOM 3483 C C . GLN B 1 65 ? -14.594 -6.188 10.008 1 92.38 65 GLN B C 1
ATOM 3485 O O . GLN B 1 65 ? -13.641 -6.535 10.711 1 92.38 65 GLN B O 1
ATOM 3490 N N . ARG B 1 66 ? -14.562 -5.242 9.148 1 93.69 66 ARG B N 1
ATOM 3491 C CA . ARG B 1 66 ? -13.438 -4.312 9.062 1 93.69 66 ARG B CA 1
ATOM 3492 C C . ARG B 1 66 ? -13.82 -2.943 9.617 1 93.69 66 ARG B C 1
ATOM 3494 O O . ARG B 1 66 ? -14.82 -2.355 9.203 1 93.69 66 ARG B O 1
ATOM 3501 N N . GLU B 1 67 ? -13.016 -2.51 10.523 1 95 67 GLU B N 1
ATOM 3502 C CA . GLU B 1 67 ? -13.242 -1.16 11.031 1 95 67 GLU B CA 1
ATOM 3503 C C . GLU B 1 67 ? -12.781 -0.106 10.031 1 95 67 GLU B C 1
ATOM 3505 O O . GLU B 1 67 ? -11.797 -0.311 9.312 1 95 67 GLU B O 1
ATOM 3510 N N . VAL B 1 68 ? -13.57 1.001 9.984 1 96.69 68 VAL B N 1
ATOM 3511 C CA . VAL B 1 68 ? -13.312 2.068 9.031 1 96.69 68 VAL B CA 1
ATOM 3512 C C . VAL B 1 68 ? -13.508 3.426 9.695 1 96.69 68 VAL B C 1
ATOM 3514 O O . VAL B 1 68 ? -14.062 3.508 10.797 1 96.69 68 VAL B O 1
ATOM 3517 N N . ALA B 1 69 ? -12.93 4.434 9.102 1 96.56 69 ALA B N 1
ATOM 3518 C CA . ALA B 1 69 ? -13.234 5.82 9.445 1 96.56 69 ALA B CA 1
ATOM 3519 C C . ALA B 1 69 ? -14.227 6.422 8.453 1 96.56 69 ALA B C 1
ATOM 3521 O O . ALA B 1 69 ? -14.047 6.312 7.238 1 96.56 69 ALA B O 1
ATOM 3522 N N . ILE B 1 70 ? -15.266 7.059 9 1 96.69 70 ILE B N 1
ATOM 3523 C CA . ILE B 1 70 ? -16.297 7.66 8.164 1 96.69 70 ILE B CA 1
ATOM 3524 C C . ILE B 1 70 ? -16.328 9.172 8.391 1 96.69 70 ILE B C 1
ATOM 3526 O O . ILE B 1 70 ? -16.703 9.633 9.477 1 96.69 70 ILE B O 1
ATOM 3530 N N . LYS B 1 71 ? -15.977 9.945 7.336 1 93.56 71 LYS B N 1
ATOM 3531 C CA . LYS B 1 71 ? -15.969 11.406 7.398 1 93.56 71 LYS B CA 1
ATOM 3532 C C . LYS B 1 71 ? -17.266 11.984 6.836 1 93.56 71 LYS B C 1
ATOM 3534 O O . LYS B 1 71 ? -17.641 11.688 5.703 1 93.56 71 LYS B O 1
ATOM 3539 N N . GLU B 1 72 ? -17.922 12.742 7.656 1 92.5 72 GLU B N 1
ATOM 3540 C CA . GLU B 1 72 ? -19.172 13.383 7.27 1 92.5 72 GLU B CA 1
ATOM 3541 C C . GLU B 1 72 ? -18.984 14.898 7.125 1 92.5 72 GLU B C 1
ATOM 3543 O O . GLU B 1 72 ? -18.422 15.547 8.008 1 92.5 72 GLU B O 1
ATOM 3548 N N . LEU B 1 73 ? -19.422 15.359 5.992 1 85.19 73 LEU B N 1
ATOM 3549 C CA . LEU B 1 73 ? -19.5 16.812 5.871 1 85.19 73 LEU B CA 1
ATOM 3550 C C . LEU B 1 73 ? -20.688 17.375 6.648 1 85.19 73 LEU B C 1
ATOM 3552 O O . LEU B 1 73 ? -21.828 16.938 6.441 1 85.19 73 LEU B O 1
ATOM 3556 N N . LEU B 1 74 ? -20.453 18.25 7.547 1 78.75 74 LEU B N 1
ATOM 3557 C CA . LEU B 1 74 ? -21.5 18.828 8.391 1 78.75 74 LEU B CA 1
ATOM 3558 C C . LEU B 1 74 ? -22.422 19.719 7.578 1 78.75 74 LEU B C 1
ATOM 3560 O O . LEU B 1 74 ? -22.047 20.188 6.5 1 78.75 74 LEU B O 1
ATOM 3564 N N . PRO B 1 75 ? -23.609 19.859 8.086 1 74.56 75 PRO B N 1
ATOM 3565 C CA . PRO B 1 75 ? -24.656 20.547 7.34 1 74.56 75 PRO B CA 1
ATOM 3566 C C . PRO B 1 75 ? -24.219 21.922 6.82 1 74.56 75 PRO B C 1
ATOM 3568 O O . PRO B 1 75 ? -24.547 22.297 5.691 1 74.56 75 PRO B O 1
ATOM 3571 N N . ASP B 1 76 ? -23.562 22.656 7.648 1 72.25 76 ASP B N 1
ATOM 3572 C CA . ASP B 1 76 ? -23.125 23.969 7.188 1 72.25 76 ASP B CA 1
ATOM 3573 C C . ASP B 1 76 ? -22.203 23.844 5.98 1 72.25 76 ASP B C 1
ATOM 3575 O O . ASP B 1 76 ? -22.234 24.672 5.066 1 72.25 76 ASP B O 1
ATOM 3579 N N . GLY B 1 77 ? -21.5 22.844 5.949 1 67.12 77 GLY B N 1
ATOM 3580 C CA . GLY B 1 77 ? -20.609 22.562 4.824 1 67.12 77 GLY B CA 1
ATOM 3581 C C . GLY B 1 77 ? -21.344 22.047 3.602 1 67.12 77 GLY B C 1
ATOM 3582 O O . GLY B 1 77 ? -20.953 22.344 2.469 1 67.12 77 GLY B O 1
ATOM 3583 N N . GLN B 1 78 ? -22.484 21.484 3.861 1 74.62 78 GLN B N 1
ATOM 3584 C CA . GLN B 1 78 ? -23.266 20.891 2.781 1 74.62 78 GLN B CA 1
ATOM 3585 C C . GLN B 1 78 ? -24.016 21.969 1.998 1 74.62 78 GLN B C 1
ATOM 3587 O O . GLN B 1 78 ? -24.312 21.797 0.815 1 74.62 78 GLN B O 1
ATOM 3592 N N . ARG B 1 79 ? -24.188 22.969 2.729 1 75.31 79 ARG B N 1
ATOM 3593 C CA . ARG B 1 79 ? -24.938 24.047 2.111 1 75.31 79 ARG B CA 1
ATOM 3594 C C . ARG B 1 79 ? -24.047 24.938 1.261 1 75.31 79 ARG B C 1
ATOM 3596 O O . ARG B 1 79 ? -24.516 25.641 0.36 1 75.31 79 ARG B O 1
ATOM 3603 N N . ASP B 1 80 ? -22.812 24.797 1.609 1 78.44 80 ASP B N 1
ATOM 3604 C CA . ASP B 1 80 ? -21.844 25.562 0.836 1 78.44 80 ASP B CA 1
ATOM 3605 C C . ASP B 1 80 ? -21.344 24.766 -0.371 1 78.44 80 ASP B C 1
ATOM 3607 O O . ASP B 1 80 ? -20.672 23.75 -0.216 1 78.44 80 ASP B O 1
ATOM 3611 N N . ARG B 1 81 ? -21.734 25.188 -1.542 1 80.5 81 ARG B N 1
ATOM 3612 C CA . ARG B 1 81 ? -21.422 24.5 -2.787 1 80.5 81 ARG B CA 1
ATOM 3613 C C . ARG B 1 81 ? -19.922 24.281 -2.936 1 80.5 81 ARG B C 1
ATOM 3615 O O . ARG B 1 81 ? -19.484 23.234 -3.42 1 80.5 81 ARG B O 1
ATOM 3622 N N . GLU B 1 82 ? -19.219 25.219 -2.473 1 80.56 82 GLU B N 1
ATOM 3623 C CA . GLU B 1 82 ? -17.766 25.109 -2.605 1 80.56 82 GLU B CA 1
ATOM 3624 C C . GLU B 1 82 ? -17.203 24.016 -1.709 1 80.56 82 GLU B C 1
ATOM 3626 O O . GLU B 1 82 ? -16.344 23.234 -2.131 1 80.56 82 GLU B O 1
ATOM 3631 N N . THR B 1 83 ? -17.75 23.984 -0.548 1 81.31 83 THR B N 1
ATOM 3632 C CA . THR B 1 83 ? -17.297 22.969 0.402 1 81.31 83 THR B CA 1
ATOM 3633 C C . THR B 1 83 ? -17.656 21.578 -0.091 1 81.31 83 THR B C 1
ATOM 3635 O O . THR B 1 83 ? -16.844 20.656 0.002 1 81.31 83 THR B O 1
ATOM 3638 N N . LEU B 1 84 ? -18.766 21.469 -0.628 1 83.38 84 LEU B N 1
ATOM 3639 C CA . LEU B 1 84 ? -19.219 20.188 -1.16 1 83.38 84 LEU B CA 1
ATOM 3640 C C . LEU B 1 84 ? -18.359 19.766 -2.344 1 83.38 84 LEU B C 1
ATOM 3642 O O . LEU B 1 84 ? -17.969 18.594 -2.453 1 83.38 84 LEU B O 1
ATOM 3646 N N . SER B 1 85 ? -18.125 20.688 -3.129 1 85.75 85 SER B N 1
ATOM 3647 C CA . SER B 1 85 ? -17.297 20.406 -4.293 1 85.75 85 SER B CA 1
ATOM 3648 C C . SER B 1 85 ? -15.891 19.969 -3.875 1 85.75 85 SER B C 1
ATOM 3650 O O . SER B 1 85 ? -15.336 19.031 -4.461 1 85.75 85 SER B O 1
ATOM 3652 N N . ARG B 1 86 ? -15.383 20.578 -2.854 1 83.56 86 ARG B N 1
ATOM 3653 C CA . ARG B 1 86 ? -14.062 20.203 -2.342 1 83.56 86 ARG B CA 1
ATOM 3654 C C . ARG B 1 86 ? -14.078 18.797 -1.749 1 83.56 86 ARG B C 1
ATOM 3656 O O . ARG B 1 86 ? -13.125 18.047 -1.926 1 83.56 86 ARG B O 1
ATOM 3663 N N . PHE B 1 87 ? -15.148 18.578 -1.102 1 87.38 87 PHE B N 1
ATOM 3664 C CA . PHE B 1 87 ? -15.305 17.266 -0.489 1 87.38 87 PHE B CA 1
ATOM 3665 C C . PHE B 1 87 ? -15.328 16.172 -1.551 1 87.38 87 PHE B C 1
ATOM 3667 O O . PHE B 1 87 ? -14.68 15.133 -1.399 1 87.38 87 PHE B O 1
ATOM 3674 N N . ARG B 1 88 ? -15.938 16.438 -2.615 1 87.94 88 ARG B N 1
ATOM 3675 C CA . ARG B 1 88 ? -16.031 15.492 -3.721 1 87.94 88 ARG B CA 1
ATOM 3676 C C . ARG B 1 88 ? -14.688 15.344 -4.426 1 87.94 88 ARG B C 1
ATOM 3678 O O . ARG B 1 88 ? -14.281 14.227 -4.766 1 87.94 88 ARG B O 1
ATOM 3685 N N . ARG B 1 89 ? -14.047 16.375 -4.566 1 86.94 89 ARG B N 1
ATOM 3686 C CA . ARG B 1 89 ? -12.75 16.344 -5.234 1 86.94 89 ARG B CA 1
ATOM 3687 C C . ARG B 1 89 ? -11.727 15.578 -4.402 1 86.94 89 ARG B C 1
ATOM 3689 O O . ARG B 1 89 ? -10.883 14.859 -4.953 1 86.94 89 ARG B O 1
ATOM 3696 N N . GLU B 1 90 ? -11.812 15.797 -3.16 1 88.25 90 GLU B N 1
ATOM 3697 C CA . GLU B 1 90 ? -10.945 15.023 -2.27 1 88.25 90 GLU B CA 1
ATOM 3698 C C . GLU B 1 90 ? -11.188 13.531 -2.422 1 88.25 90 GLU B C 1
ATOM 3700 O O . GLU B 1 90 ? -10.234 12.75 -2.525 1 88.25 90 GLU B O 1
ATOM 3705 N N . ALA B 1 91 ? -12.414 13.156 -2.447 1 90.56 91 ALA B N 1
ATOM 3706 C CA . ALA B 1 91 ? -12.766 11.742 -2.586 1 90.56 91 ALA B CA 1
ATOM 3707 C C . ALA B 1 91 ? -12.266 11.18 -3.912 1 90.56 91 ALA B C 1
ATOM 3709 O O . ALA B 1 91 ? -11.711 10.078 -3.957 1 90.56 91 ALA B O 1
ATOM 3710 N N . LEU B 1 92 ? -12.398 11.977 -4.887 1 88.5 92 LEU B N 1
ATOM 3711 C CA . LEU B 1 92 ? -11.969 11.531 -6.211 1 88.5 92 LEU B CA 1
ATOM 3712 C C . LEU B 1 92 ? -10.453 11.375 -6.266 1 88.5 92 LEU B C 1
ATOM 3714 O O . LEU B 1 92 ? -9.945 10.422 -6.852 1 88.5 92 LEU B O 1
ATOM 3718 N N . ALA B 1 93 ? -9.789 12.289 -5.66 1 86.88 93 ALA B N 1
ATOM 3719 C CA . ALA B 1 93 ? -8.336 12.195 -5.594 1 86.88 93 ALA B CA 1
ATOM 3720 C C . ALA B 1 93 ? -7.906 10.93 -4.852 1 86.88 93 ALA B C 1
ATOM 3722 O O . ALA B 1 93 ? -7.09 10.156 -5.355 1 86.88 93 ALA B O 1
ATOM 3723 N N . LEU B 1 94 ? -8.492 10.695 -3.748 1 89.81 94 LEU B N 1
ATOM 3724 C CA . LEU B 1 94 ? -8.148 9.531 -2.936 1 89.81 94 LEU B CA 1
ATOM 3725 C C . LEU B 1 94 ? -8.461 8.234 -3.676 1 89.81 94 LEU B C 1
ATOM 3727 O O . LEU B 1 94 ? -7.723 7.258 -3.564 1 89.81 94 LEU B O 1
ATOM 3731 N N . ALA B 1 95 ? -9.539 8.305 -4.375 1 89.69 95 ALA B N 1
ATOM 3732 C CA . ALA B 1 95 ? -9.969 7.121 -5.109 1 89.69 95 ALA B CA 1
ATOM 3733 C C . ALA B 1 95 ? -8.961 6.742 -6.191 1 89.69 95 ALA B C 1
ATOM 3735 O O . ALA B 1 95 ? -8.891 5.586 -6.605 1 89.69 95 ALA B O 1
ATOM 3736 N N . ALA B 1 96 ? -8.219 7.703 -6.539 1 84.62 96 ALA B N 1
ATOM 3737 C CA . ALA B 1 96 ? -7.262 7.488 -7.621 1 84.62 96 ALA B CA 1
ATOM 3738 C C . ALA B 1 96 ? -5.957 6.902 -7.086 1 84.62 96 ALA B C 1
ATOM 3740 O O . ALA B 1 96 ? -5.129 6.41 -7.855 1 84.62 96 ALA B O 1
ATOM 3741 N N . PHE B 1 97 ? -5.812 6.938 -5.805 1 84.75 97 PHE B N 1
ATOM 3742 C CA . PHE B 1 97 ? -4.527 6.551 -5.234 1 84.75 97 PHE B CA 1
ATOM 3743 C C . PHE B 1 97 ? -4.57 5.113 -4.73 1 84.75 97 PHE B C 1
ATOM 3745 O O . PHE B 1 97 ? -5.57 4.68 -4.152 1 84.75 97 PHE B O 1
ATOM 3752 N N . ARG B 1 98 ? -3.529 4.398 -5.078 1 83.25 98 ARG B N 1
ATOM 3753 C CA . ARG B 1 98 ? -3.18 3.133 -4.438 1 83.25 98 ARG B CA 1
ATOM 3754 C C . ARG B 1 98 ? -1.728 3.141 -3.969 1 83.25 98 ARG B C 1
ATOM 3756 O O . ARG B 1 98 ? -0.822 2.793 -4.73 1 83.25 98 ARG B O 1
ATOM 3763 N N . HIS B 1 99 ? -1.557 3.59 -2.852 1 87.94 99 HIS B N 1
ATOM 3764 C CA . HIS B 1 99 ? -0.212 3.752 -2.309 1 87.94 99 HIS B CA 1
ATOM 3765 C C . HIS B 1 99 ? -0.178 3.439 -0.817 1 87.94 99 HIS B C 1
ATOM 3767 O O . HIS B 1 99 ? -1.098 3.805 -0.081 1 87.94 99 HIS B O 1
ATOM 3773 N N . GLN B 1 100 ? 0.831 2.84 -0.404 1 87.56 100 GLN B N 1
ATOM 3774 C CA . GLN B 1 100 ? 0.945 2.361 0.969 1 87.56 100 GLN B CA 1
ATOM 3775 C C . GLN B 1 100 ? 0.944 3.523 1.959 1 87.56 100 GLN B C 1
ATOM 3777 O O . GLN B 1 100 ? 0.538 3.361 3.111 1 87.56 100 GLN B O 1
ATOM 3782 N N . ASN B 1 101 ? 1.413 4.68 1.541 1 94.69 101 ASN B N 1
ATOM 3783 C CA . ASN B 1 101 ? 1.563 5.801 2.461 1 94.69 101 ASN B CA 1
ATOM 3784 C C . ASN B 1 101 ? 0.443 6.824 2.289 1 94.69 101 ASN B C 1
ATOM 3786 O O . ASN B 1 101 ? 0.554 7.957 2.758 1 94.69 101 ASN B O 1
ATOM 3790 N N . ILE B 1 102 ? -0.575 6.477 1.595 1 94.62 102 ILE B N 1
ATOM 3791 C CA . ILE B 1 102 ? -1.777 7.293 1.465 1 94.62 102 ILE B CA 1
ATOM 3792 C C . ILE B 1 102 ? -2.988 6.512 1.972 1 94.62 102 ILE B C 1
ATOM 3794 O O . ILE B 1 102 ? -3.146 5.328 1.661 1 94.62 102 ILE B O 1
ATOM 3798 N N . VAL B 1 103 ? -3.779 7.133 2.723 1 95.06 103 VAL B N 1
ATOM 3799 C CA . VAL B 1 103 ? -4.957 6.484 3.285 1 95.06 103 VAL B CA 1
ATOM 3800 C C . VAL B 1 103 ? -5.844 5.957 2.158 1 95.06 103 VAL B C 1
ATOM 3802 O O . VAL B 1 103 ? -6.031 6.625 1.142 1 95.06 103 VAL B O 1
ATOM 3805 N N . THR B 1 104 ? -6.422 4.805 2.395 1 93.06 104 THR B N 1
ATOM 3806 C CA . THR B 1 104 ? -7.246 4.164 1.374 1 93.06 104 THR B CA 1
ATOM 3807 C C . THR B 1 104 ? -8.703 4.598 1.505 1 93.06 104 THR B C 1
ATOM 3809 O O . THR B 1 104 ? -9.25 4.637 2.611 1 93.06 104 THR B O 1
ATOM 3812 N N . LEU B 1 105 ? -9.297 4.988 0.41 1 94.81 105 LEU B N 1
ATOM 3813 C CA . LEU B 1 105 ? -10.727 5.254 0.347 1 94.81 105 LEU B CA 1
ATOM 3814 C C . LEU B 1 105 ? -11.492 4 -0.071 1 94.81 105 LEU B C 1
ATOM 3816 O O . LEU B 1 105 ? -11.203 3.408 -1.112 1 94.81 105 LEU B O 1
ATOM 3820 N N . TYR B 1 106 ? -12.438 3.6 0.712 1 93.88 106 TYR B N 1
ATOM 3821 C CA . TYR B 1 106 ? -13.18 2.387 0.401 1 93.88 106 TYR B CA 1
ATOM 3822 C C . TYR B 1 106 ? -14.461 2.713 -0.353 1 93.88 106 TYR B C 1
ATOM 3824 O O . TYR B 1 106 ? -14.852 1.99 -1.275 1 93.88 106 TYR B O 1
ATOM 3832 N N . ASP B 1 107 ? -15.102 3.857 0.12 1 93.94 107 ASP B N 1
ATOM 3833 C CA . ASP B 1 107 ? -16.453 4.094 -0.381 1 93.94 107 ASP B CA 1
ATOM 3834 C C . ASP B 1 107 ? -16.859 5.555 -0.207 1 93.94 107 ASP B C 1
ATOM 3836 O O . ASP B 1 107 ? -16.188 6.312 0.497 1 93.94 107 ASP B O 1
ATOM 3840 N N . MET B 1 108 ? -17.781 5.953 -0.992 1 93.56 108 MET B N 1
ATOM 3841 C CA . MET B 1 108 ? -18.516 7.199 -0.816 1 93.56 108 MET B CA 1
ATOM 3842 C C . MET B 1 108 ? -20.016 6.949 -0.794 1 93.56 108 MET B C 1
ATOM 3844 O O . MET B 1 108 ? -20.562 6.32 -1.705 1 93.56 108 MET B O 1
ATOM 3848 N N . VAL B 1 109 ? -20.656 7.395 0.277 1 93.31 109 VAL B N 1
ATOM 3849 C CA . VAL B 1 109 ? -22.047 7.066 0.501 1 93.31 109 VAL B CA 1
ATOM 3850 C C . VAL B 1 109 ? -22.859 8.352 0.652 1 93.31 109 VAL B C 1
ATOM 3852 O O . VAL B 1 109 ? -22.438 9.289 1.323 1 93.31 109 VAL B O 1
ATOM 3855 N N . GLU B 1 110 ? -23.922 8.398 -0.056 1 89.94 110 GLU B N 1
ATOM 3856 C CA . GLU B 1 110 ? -24.906 9.469 0.137 1 89.94 110 GLU B CA 1
ATOM 3857 C C . GLU B 1 110 ? -26.078 8.992 0.978 1 89.94 110 GLU B C 1
ATOM 3859 O O . GLU B 1 110 ? -26.656 7.934 0.713 1 89.94 110 GLU B O 1
ATOM 3864 N N . LYS B 1 111 ? -26.422 9.656 1.992 1 87.38 111 LYS B N 1
ATOM 3865 C CA . LYS B 1 111 ? -27.562 9.383 2.85 1 87.38 111 LYS B CA 1
ATOM 3866 C C . LYS B 1 111 ? -28.312 10.672 3.215 1 87.38 111 LYS B C 1
ATOM 3868 O O . LYS B 1 111 ? -27.781 11.492 3.967 1 87.38 111 LYS B O 1
ATOM 3873 N N . GLY B 1 112 ? -29.516 10.719 2.676 1 82.31 112 GLY B N 1
ATOM 3874 C CA . GLY B 1 112 ? -30.219 11.984 2.857 1 82.31 112 GLY B CA 1
ATOM 3875 C C . GLY B 1 112 ? -29.5 13.156 2.217 1 82.31 112 GLY B C 1
ATOM 3876 O O . GLY B 1 112 ? -29.188 13.125 1.025 1 82.31 112 GLY B O 1
ATOM 3877 N N . GLU B 1 113 ? -29.156 14.148 3.047 1 80.06 113 GLU B N 1
ATOM 3878 C CA . GLU B 1 113 ? -28.484 15.344 2.537 1 80.06 113 GLU B CA 1
ATOM 3879 C C . GLU B 1 113 ? -27 15.312 2.861 1 80.06 113 GLU B C 1
ATOM 3881 O O . GLU B 1 113 ? -26.266 16.25 2.543 1 80.06 113 GLU B O 1
ATOM 3886 N N . SER B 1 114 ? -26.703 14.164 3.346 1 86.31 114 SER B N 1
ATOM 3887 C CA . SER B 1 114 ? -25.312 14.117 3.799 1 86.31 114 SER B CA 1
ATOM 3888 C C . SER B 1 114 ? -24.469 13.227 2.898 1 86.31 114 SER B C 1
ATOM 3890 O O . SER B 1 114 ? -24.969 12.258 2.326 1 86.31 114 SER B O 1
ATOM 3892 N N . LEU B 1 115 ? -23.25 13.656 2.742 1 89.44 115 LEU B N 1
ATOM 3893 C CA . LEU B 1 115 ? -22.25 12.898 2.008 1 89.44 115 LEU B CA 1
ATOM 3894 C C . LEU B 1 115 ? -21.172 12.375 2.947 1 89.44 115 LEU B C 1
ATOM 3896 O O . LEU B 1 115 ? -20.703 13.102 3.826 1 89.44 115 LEU B O 1
ATOM 3900 N N . PHE B 1 116 ? -20.812 11.078 2.732 1 93.88 116 PHE B N 1
ATOM 3901 C CA . PHE B 1 116 ? -19.859 10.414 3.619 1 93.88 116 PHE B CA 1
ATOM 3902 C C . PHE B 1 116 ? -18.719 9.812 2.828 1 93.88 116 PHE B C 1
ATOM 3904 O O . PHE B 1 116 ? -18.922 9.195 1.781 1 93.88 116 PHE B O 1
ATOM 3911 N N . MET B 1 117 ? -17.531 10.047 3.291 1 94.94 117 MET B N 1
ATOM 3912 C CA . MET B 1 117 ? -16.375 9.312 2.797 1 94.94 117 MET B CA 1
ATOM 3913 C C . MET B 1 117 ? -15.984 8.188 3.75 1 94.94 117 MET B C 1
ATOM 3915 O O . MET B 1 117 ? -15.789 8.422 4.945 1 94.94 117 MET B O 1
ATOM 3919 N N . VAL B 1 118 ? -15.914 6.965 3.232 1 96.25 118 VAL B N 1
ATOM 3920 C CA . VAL B 1 118 ? -15.5 5.812 4.031 1 96.25 118 VAL B CA 1
ATOM 3921 C C . VAL B 1 118 ? -14.055 5.457 3.711 1 96.25 118 VAL B C 1
ATOM 3923 O O . VAL B 1 118 ? -13.734 5.09 2.578 1 96.25 118 VAL B O 1
ATOM 3926 N N . MET B 1 119 ? -13.203 5.539 4.746 1 95.81 119 MET B N 1
ATOM 3927 C CA . MET B 1 119 ? -11.773 5.359 4.496 1 95.81 119 MET B CA 1
ATOM 3928 C C . MET B 1 119 ? -11.148 4.43 5.527 1 95.81 119 MET B C 1
ATOM 3930 O O . MET B 1 119 ? -11.805 4.043 6.5 1 95.81 119 MET B O 1
ATOM 3934 N N . GLU B 1 120 ? -9.961 4.074 5.262 1 93.94 120 GLU B N 1
ATOM 3935 C CA . GLU B 1 120 ? -9.156 3.268 6.172 1 93.94 120 GLU B CA 1
ATOM 3936 C C . GLU B 1 120 ? -9.062 3.912 7.555 1 93.94 120 GLU B C 1
ATOM 3938 O O . GLU B 1 120 ? -8.883 5.125 7.664 1 93.94 120 GLU B O 1
ATOM 3943 N N . LEU B 1 121 ? -9.305 3.088 8.562 1 95.06 121 LEU B N 1
ATOM 3944 C CA . LEU B 1 121 ? -9.055 3.562 9.922 1 95.06 121 LEU B CA 1
ATOM 3945 C C . LEU B 1 121 ? -7.582 3.438 10.281 1 95.06 121 LEU B C 1
ATOM 3947 O O . LEU B 1 121 ? -7.059 2.328 10.406 1 95.06 121 LEU B O 1
ATOM 3951 N N . VAL B 1 122 ? -6.922 4.516 10.375 1 93.38 122 VAL B N 1
ATOM 3952 C CA . VAL B 1 122 ? -5.512 4.516 10.742 1 93.38 122 VAL B CA 1
ATOM 3953 C C . VAL B 1 122 ? -5.375 4.445 12.266 1 93.38 122 VAL B C 1
ATOM 3955 O O . VAL B 1 122 ? -5.879 5.316 12.977 1 93.38 122 VAL B O 1
ATOM 3958 N N . ASP B 1 123 ? -4.734 3.379 12.672 1 89.81 123 ASP B N 1
ATOM 3959 C CA . ASP B 1 123 ? -4.59 3.137 14.102 1 89.81 123 ASP B CA 1
ATOM 3960 C C . ASP B 1 123 ? -3.291 3.742 14.633 1 89.81 123 ASP B C 1
ATOM 3962 O O . ASP B 1 123 ? -2.266 3.062 14.703 1 89.81 123 ASP B O 1
ATOM 3966 N N . GLY B 1 124 ? -3.285 4.953 15.094 1 93 124 GLY B N 1
ATOM 3967 C CA . GLY B 1 124 ? -2.1 5.59 15.648 1 93 124 GLY B CA 1
ATOM 3968 C C . GLY B 1 124 ? -2.232 7.094 15.773 1 93 124 GLY B C 1
ATOM 3969 O O . GLY B 1 124 ? -3.283 7.66 15.461 1 93 124 GLY B O 1
ATOM 3970 N N . PRO B 1 125 ? -1.173 7.703 16.266 1 95.06 125 PRO B N 1
ATOM 3971 C CA . PRO B 1 125 ? -1.202 9.148 16.5 1 95.06 125 PRO B CA 1
ATOM 3972 C C . PRO B 1 125 ? -0.87 9.953 15.242 1 95.06 125 PRO B C 1
ATOM 3974 O O . PRO B 1 125 ? -0.253 9.43 14.312 1 95.06 125 PRO B O 1
ATOM 3977 N N . THR B 1 126 ? -1.311 11.195 15.258 1 95.31 126 THR B N 1
ATOM 3978 C CA . THR B 1 126 ? -0.848 12.141 14.25 1 95.31 126 THR B CA 1
ATOM 3979 C C . THR B 1 126 ? 0.562 12.625 14.57 1 95.31 126 THR B C 1
ATOM 3981 O O . THR B 1 126 ? 0.998 12.562 15.727 1 95.31 126 THR B O 1
ATOM 3984 N N . LEU B 1 127 ? 1.229 13.047 13.57 1 97 127 LEU B N 1
ATOM 3985 C CA . LEU B 1 127 ? 2.529 13.664 13.805 1 97 127 LEU B CA 1
ATOM 3986 C C . LEU B 1 127 ? 2.389 14.914 14.672 1 97 127 LEU B C 1
ATOM 3988 O O . LEU B 1 127 ? 3.297 15.25 15.43 1 97 127 LEU B O 1
ATOM 3992 N N . HIS B 1 128 ? 1.27 15.602 14.547 1 95.38 128 HIS B N 1
ATOM 3993 C CA . HIS B 1 128 ? 1.012 16.766 15.383 1 95.38 128 HIS B CA 1
ATOM 3994 C C . HIS B 1 128 ? 1.089 16.406 16.859 1 95.38 128 HIS B C 1
ATOM 3996 O O . HIS B 1 128 ? 1.755 17.094 17.641 1 95.38 128 HIS B O 1
ATOM 4002 N N . THR B 1 129 ? 0.432 15.312 17.234 1 95.19 129 THR B N 1
ATOM 4003 C CA . THR B 1 129 ? 0.426 14.852 18.625 1 95.19 129 THR B CA 1
ATOM 4004 C C . THR B 1 129 ? 1.835 14.477 19.078 1 95.19 129 THR B C 1
ATOM 4006 O O . THR B 1 129 ? 2.244 14.812 20.188 1 95.19 129 THR B O 1
ATOM 4009 N N . LEU B 1 130 ? 2.562 13.852 18.25 1 96.94 130 LEU B N 1
ATOM 4010 C CA . LEU B 1 130 ? 3.904 13.398 18.578 1 96.94 130 LEU B CA 1
ATOM 4011 C C . LEU B 1 130 ? 4.859 14.57 18.734 1 96.94 130 LEU B C 1
ATOM 4013 O O . LEU B 1 130 ? 5.688 14.594 19.656 1 96.94 130 LEU B O 1
ATOM 4017 N N . ILE B 1 131 ? 4.762 15.555 17.875 1 96.56 131 ILE B N 1
ATOM 4018 C CA . ILE B 1 131 ? 5.641 16.719 17.922 1 96.56 131 ILE B CA 1
ATOM 4019 C C . ILE B 1 131 ? 5.344 17.547 19.172 1 96.56 131 ILE B C 1
ATOM 4021 O O . ILE B 1 131 ? 6.258 18.094 19.781 1 96.56 131 ILE B O 1
ATOM 4025 N N . LYS B 1 132 ? 4.07 17.625 19.5 1 94.94 132 LYS B N 1
ATOM 4026 C CA . LYS B 1 132 ? 3.674 18.359 20.688 1 94.94 132 LYS B CA 1
ATOM 4027 C C . LYS B 1 132 ? 4.34 17.797 21.938 1 94.94 132 LYS B C 1
ATOM 4029 O O . LYS B 1 132 ? 4.625 18.531 22.891 1 94.94 132 LYS B O 1
ATOM 4034 N N . GLU B 1 133 ? 4.621 16.547 21.891 1 95.44 133 GLU B N 1
ATOM 4035 C CA . GLU B 1 133 ? 5.266 15.891 23.031 1 95.44 133 GLU B CA 1
ATOM 4036 C C . GLU B 1 133 ? 6.773 16.125 23.016 1 95.44 133 GLU B C 1
ATOM 4038 O O . GLU B 1 133 ? 7.445 15.898 24.031 1 95.44 133 GLU B O 1
ATOM 4043 N N . GLY B 1 134 ? 7.285 16.5 21.891 1 95.25 134 GLY B N 1
ATOM 4044 C CA . GLY B 1 134 ? 8.703 16.812 21.766 1 95.25 134 GLY B CA 1
ATOM 4045 C C . GLY B 1 134 ? 9.234 16.562 20.359 1 95.25 134 GLY B C 1
ATOM 4046 O O . GLY B 1 134 ? 8.586 15.898 19.547 1 95.25 134 GLY B O 1
ATOM 4047 N N . PRO B 1 135 ? 10.398 17.125 20.188 1 96.31 135 PRO B N 1
ATOM 4048 C CA . PRO B 1 135 ? 11.008 16.906 18.875 1 96.31 135 PRO B CA 1
ATOM 4049 C C . PRO B 1 135 ? 11.266 15.43 18.578 1 96.31 135 PRO B C 1
ATOM 4051 O O . PRO B 1 135 ? 11.422 14.633 19.516 1 96.31 135 PRO B O 1
ATOM 4054 N N . LEU B 1 136 ? 11.266 15.07 17.344 1 97.31 136 LEU B N 1
ATOM 4055 C CA . LEU B 1 136 ? 11.516 13.695 16.938 1 97.31 136 LEU B CA 1
ATOM 4056 C C . LEU B 1 136 ? 13 13.477 16.641 1 97.31 136 LEU B C 1
ATOM 4058 O O . LEU B 1 136 ? 13.695 14.391 16.203 1 97.31 136 LEU B O 1
ATOM 4062 N N . PRO B 1 137 ? 13.445 12.227 16.859 1 96 137 PRO B N 1
ATOM 4063 C CA . PRO B 1 137 ? 14.812 11.898 16.469 1 96 137 PRO B CA 1
ATOM 4064 C C . PRO B 1 137 ? 15.039 12 14.961 1 96 137 PRO B C 1
ATOM 4066 O O . PRO B 1 137 ? 14.125 11.758 14.172 1 96 137 PRO B O 1
ATOM 4069 N N . ALA B 1 138 ? 16.281 12.266 14.625 1 96.69 138 ALA B N 1
ATOM 4070 C CA . ALA B 1 138 ? 16.625 12.523 13.234 1 96.69 138 ALA B CA 1
ATOM 4071 C C . ALA B 1 138 ? 16.359 11.297 12.367 1 96.69 138 ALA B C 1
ATOM 4073 O O . ALA B 1 138 ? 15.891 11.422 11.227 1 96.69 138 ALA B O 1
ATOM 4074 N N . ASP B 1 139 ? 16.672 10.141 12.852 1 95.12 139 ASP B N 1
ATOM 4075 C CA . ASP B 1 139 ? 16.469 8.922 12.078 1 95.12 139 ASP B CA 1
ATOM 4076 C C . ASP B 1 139 ? 14.984 8.648 11.852 1 95.12 139 ASP B C 1
ATOM 4078 O O . ASP B 1 139 ? 14.57 8.359 10.727 1 95.12 139 ASP B O 1
ATOM 4082 N N . VAL B 1 140 ? 14.203 8.844 12.883 1 96.31 140 VAL B N 1
ATOM 4083 C CA . VAL B 1 140 ? 12.758 8.695 12.797 1 96.31 140 VAL B CA 1
ATOM 4084 C C . VAL B 1 140 ? 12.195 9.711 11.805 1 96.31 140 VAL B C 1
ATOM 4086 O O . VAL B 1 140 ? 11.422 9.352 10.914 1 96.31 140 VAL B O 1
ATOM 4089 N N . THR B 1 141 ? 12.648 10.914 11.953 1 98.31 141 THR B N 1
ATOM 4090 C CA . THR B 1 141 ? 12.203 11.992 11.078 1 98.31 141 THR B CA 1
ATOM 4091 C C . THR B 1 141 ? 12.562 11.688 9.625 1 98.31 141 THR B C 1
ATOM 4093 O O . THR B 1 141 ? 11.766 11.93 8.719 1 98.31 141 THR B O 1
ATOM 4096 N N . GLY B 1 142 ? 13.758 11.203 9.445 1 97.81 142 GLY B N 1
ATOM 4097 C CA . GLY B 1 142 ? 14.188 10.836 8.109 1 97.81 142 GLY B CA 1
ATOM 4098 C C . GLY B 1 142 ? 13.312 9.773 7.469 1 97.81 142 GLY B C 1
ATOM 4099 O O . GLY B 1 142 ? 12.961 9.875 6.293 1 97.81 142 GLY B O 1
ATOM 4100 N N . VAL B 1 143 ? 12.938 8.773 8.234 1 95.88 143 VAL B N 1
ATOM 4101 C CA . VAL B 1 143 ? 12.086 7.695 7.73 1 95.88 143 VAL B CA 1
ATOM 4102 C C . VAL B 1 143 ? 10.719 8.25 7.359 1 95.88 143 VAL B C 1
ATOM 4104 O O . VAL B 1 143 ? 10.195 7.965 6.277 1 95.88 143 VAL B O 1
ATOM 4107 N N . ILE B 1 144 ? 10.18 9.047 8.203 1 98.25 144 ILE B N 1
ATOM 4108 C CA . ILE B 1 144 ? 8.875 9.656 7.961 1 98.25 144 ILE B CA 1
ATOM 4109 C C . ILE B 1 144 ? 8.938 10.508 6.695 1 98.25 144 ILE B C 1
ATOM 4111 O O . ILE B 1 144 ? 8.055 10.422 5.836 1 98.25 144 ILE B O 1
ATOM 4115 N N . ALA B 1 145 ? 9.977 11.25 6.559 1 98.56 145 ALA B N 1
ATOM 4116 C CA . ALA B 1 145 ? 10.164 12.141 5.41 1 98.56 145 ALA B CA 1
ATOM 4117 C C . ALA B 1 145 ? 10.188 11.344 4.105 1 98.56 145 ALA B C 1
ATOM 4119 O O . ALA B 1 145 ? 9.539 11.719 3.133 1 98.56 145 ALA B O 1
ATOM 4120 N N . ALA B 1 146 ? 10.93 10.297 4.148 1 96.69 146 ALA B N 1
ATOM 4121 C CA . ALA B 1 146 ? 11.07 9.477 2.947 1 96.69 146 ALA B CA 1
ATOM 4122 C C . ALA B 1 146 ? 9.727 8.875 2.537 1 96.69 146 ALA B C 1
ATOM 4124 O O . ALA B 1 146 ? 9.406 8.805 1.346 1 96.69 146 ALA B O 1
ATOM 4125 N N . ARG B 1 147 ? 8.953 8.469 3.498 1 96.12 147 ARG B N 1
ATOM 4126 C CA . ARG B 1 147 ? 7.648 7.887 3.217 1 96.12 147 ARG B CA 1
ATOM 4127 C C . ARG B 1 147 ? 6.68 8.938 2.684 1 96.12 147 ARG B C 1
ATOM 4129 O O . ARG B 1 147 ? 5.93 8.672 1.742 1 96.12 147 ARG B O 1
ATOM 4136 N N . ILE B 1 148 ? 6.738 10.102 3.229 1 98.19 148 ILE B N 1
ATOM 4137 C CA . ILE B 1 148 ? 5.891 11.18 2.74 1 98.19 148 ILE B CA 1
ATOM 4138 C C . ILE B 1 148 ? 6.305 11.562 1.318 1 98.19 148 ILE B C 1
ATOM 4140 O O . ILE B 1 148 ? 5.453 11.742 0.446 1 98.19 148 ILE B O 1
ATOM 4144 N N . ALA B 1 149 ? 7.602 11.656 1.115 1 97.62 149 ALA B N 1
ATOM 4145 C CA . ALA B 1 149 ? 8.102 12 -0.216 1 97.62 149 ALA B CA 1
ATOM 4146 C C . ALA B 1 149 ? 7.652 10.961 -1.246 1 97.62 149 ALA B C 1
ATOM 4148 O O . ALA B 1 149 ? 7.324 11.312 -2.383 1 97.62 149 ALA B O 1
ATOM 4149 N N . SER B 1 150 ? 7.605 9.758 -0.825 1 93.38 150 SER B N 1
ATOM 4150 C CA . SER B 1 150 ? 7.121 8.703 -1.703 1 93.38 150 SER B CA 1
ATOM 4151 C C . SER B 1 150 ? 5.652 8.898 -2.051 1 93.38 150 SER B C 1
ATOM 4153 O O . SER B 1 150 ? 5.258 8.75 -3.211 1 93.38 150 SER B O 1
ATOM 4155 N N . ALA B 1 151 ? 4.891 9.172 -1.13 1 95.31 151 ALA B N 1
ATOM 4156 C CA . ALA B 1 151 ? 3.465 9.43 -1.333 1 95.31 151 ALA B CA 1
ATOM 4157 C C . ALA B 1 151 ? 3.252 10.633 -2.244 1 95.31 151 ALA B C 1
ATOM 4159 O O . ALA B 1 151 ? 2.424 10.594 -3.158 1 95.31 151 ALA B O 1
ATOM 4160 N N . LEU B 1 152 ? 4.027 11.68 -1.995 1 96.19 152 LEU B N 1
ATOM 4161 C CA . LEU B 1 152 ? 3.906 12.883 -2.803 1 96.19 152 LEU B CA 1
ATOM 4162 C C . LEU B 1 152 ? 4.301 12.617 -4.25 1 96.19 152 LEU B C 1
ATOM 4164 O O . LEU B 1 152 ? 3.654 13.109 -5.176 1 96.19 152 LEU B O 1
ATOM 4168 N N . ASP B 1 153 ? 5.344 11.898 -4.395 1 92.38 153 ASP B N 1
ATOM 4169 C CA . ASP B 1 153 ? 5.77 11.539 -5.742 1 92.38 153 ASP B CA 1
ATOM 4170 C C . ASP B 1 153 ? 4.645 10.844 -6.504 1 92.38 153 ASP B C 1
ATOM 4172 O O . ASP B 1 153 ? 4.379 11.164 -7.664 1 92.38 153 ASP B O 1
ATOM 4176 N N . HIS B 1 154 ? 4.004 9.93 -5.816 1 88.56 154 HIS B N 1
ATOM 4177 C CA . HIS B 1 154 ? 2.877 9.203 -6.391 1 88.56 154 HIS B CA 1
ATOM 4178 C C . HIS B 1 154 ? 1.742 10.148 -6.766 1 88.56 154 HIS B C 1
ATOM 4180 O O . HIS B 1 154 ? 1.186 10.055 -7.859 1 88.56 154 HIS B O 1
ATOM 4186 N N . ALA B 1 155 ? 1.41 11.023 -5.965 1 92.56 155 ALA B N 1
ATOM 4187 C CA . ALA B 1 155 ? 0.332 11.984 -6.195 1 92.56 155 ALA B CA 1
ATOM 4188 C C . ALA B 1 155 ? 0.676 12.93 -7.336 1 92.56 155 ALA B C 1
ATOM 4190 O O . ALA B 1 155 ? -0.144 13.164 -8.227 1 92.56 155 ALA B O 1
ATOM 4191 N N . HIS B 1 156 ? 1.933 13.43 -7.32 1 92.19 156 HIS B N 1
ATOM 4192 C CA . HIS B 1 156 ? 2.363 14.406 -8.312 1 92.19 156 HIS B CA 1
ATOM 4193 C C . HIS B 1 156 ? 2.408 13.797 -9.711 1 92.19 156 HIS B C 1
ATOM 4195 O O . HIS B 1 156 ? 2.139 14.477 -10.703 1 92.19 156 HIS B O 1
ATOM 4201 N N . PHE B 1 157 ? 2.75 12.633 -9.711 1 82.62 157 PHE B N 1
ATOM 4202 C CA . PHE B 1 157 ? 2.775 11.922 -10.992 1 82.62 157 PHE B CA 1
ATOM 4203 C C . PHE B 1 157 ? 1.385 11.883 -11.617 1 82.62 157 PHE B C 1
ATOM 4205 O O . PHE B 1 157 ? 1.249 11.883 -12.836 1 82.62 157 PHE B O 1
ATOM 4212 N N . ARG B 1 158 ? 0.4 11.898 -10.82 1 83.25 158 ARG B N 1
ATOM 4213 C CA . ARG B 1 158 ? -0.986 11.891 -11.273 1 83.25 158 ARG B CA 1
ATOM 4214 C C . ARG B 1 158 ? -1.55 13.305 -11.336 1 83.25 158 ARG B C 1
ATOM 4216 O O . ARG B 1 158 ? -2.768 13.492 -11.398 1 83.25 158 ARG B O 1
ATOM 4223 N N . HIS B 1 159 ? -0.715 14.219 -11.125 1 87.88 159 HIS B N 1
ATOM 4224 C CA . HIS B 1 159 ? -1.009 15.641 -11.258 1 87.88 159 HIS B CA 1
ATOM 4225 C C . HIS B 1 159 ? -1.925 16.125 -10.141 1 87.88 159 HIS B C 1
ATOM 4227 O O . HIS B 1 159 ? -2.781 16.984 -10.352 1 87.88 159 HIS B O 1
ATOM 4233 N N . ILE B 1 160 ? -1.78 15.555 -9.07 1 90.31 160 ILE B N 1
ATOM 4234 C CA . ILE B 1 160 ? -2.502 15.992 -7.879 1 90.31 160 ILE B CA 1
ATOM 4235 C C . ILE B 1 160 ? -1.517 16.562 -6.859 1 90.31 160 ILE B C 1
ATOM 4237 O O . ILE B 1 160 ? -0.587 15.875 -6.434 1 90.31 160 ILE B O 1
ATOM 4241 N N . ILE B 1 161 ? -1.695 17.781 -6.559 1 92.94 161 ILE B N 1
ATOM 4242 C CA . ILE B 1 161 ? -0.878 18.453 -5.555 1 92.94 161 ILE B CA 1
ATOM 4243 C C . ILE B 1 161 ? -1.603 18.453 -4.211 1 92.94 161 ILE B C 1
ATOM 4245 O O . ILE B 1 161 ? -2.801 18.734 -4.141 1 92.94 161 ILE B O 1
ATOM 4249 N N . HIS B 1 162 ? -0.962 18.047 -3.123 1 92.81 162 HIS B N 1
ATOM 4250 C CA . HIS B 1 162 ? -1.59 17.938 -1.812 1 92.81 162 HIS B CA 1
ATOM 4251 C C . HIS B 1 162 ? -2.064 19.281 -1.302 1 92.81 162 HIS B C 1
ATOM 4253 O O . HIS B 1 162 ? -3.234 19.453 -0.943 1 92.81 162 HIS B O 1
ATOM 4259 N N . ARG B 1 163 ? -1.135 20.328 -1.198 1 90.06 163 ARG B N 1
ATOM 4260 C CA . ARG B 1 163 ? -1.353 21.75 -0.944 1 90.06 163 ARG B CA 1
ATOM 4261 C C . ARG B 1 163 ? -1.6 22.016 0.538 1 90.06 163 ARG B C 1
ATOM 4263 O O . ARG B 1 163 ? -1.64 23.156 0.974 1 90.06 163 ARG B O 1
ATOM 4270 N N . ASP B 1 164 ? -1.74 21 1.346 1 89.25 164 ASP B N 1
ATOM 4271 C CA . ASP B 1 164 ? -2.018 21.188 2.768 1 89.25 164 ASP B CA 1
ATOM 4272 C C . ASP B 1 164 ? -1.219 20.203 3.617 1 89.25 164 ASP B C 1
ATOM 4274 O O . ASP B 1 164 ? -1.76 19.594 4.543 1 89.25 164 ASP B O 1
ATOM 4278 N N . LEU B 1 165 ? -0.026 20 3.281 1 94.88 165 LEU B N 1
ATOM 4279 C CA . LEU B 1 165 ? 0.843 19.109 4.055 1 94.88 165 LEU B CA 1
ATOM 4280 C C . LEU B 1 165 ? 1.224 19.75 5.383 1 94.88 165 LEU B C 1
ATOM 4282 O O . LEU B 1 165 ? 1.778 20.859 5.41 1 94.88 165 LEU B O 1
ATOM 4286 N N . LYS B 1 166 ? 0.829 19.141 6.488 1 93.94 166 LYS B N 1
ATOM 4287 C CA . LYS B 1 166 ? 1.098 19.547 7.863 1 93.94 166 LYS B CA 1
ATOM 4288 C C . LYS B 1 166 ? 1.05 18.344 8.812 1 93.94 166 LYS B C 1
ATOM 4290 O O . LYS B 1 166 ? 0.534 17.281 8.453 1 93.94 166 LYS B O 1
ATOM 4295 N N . PRO B 1 167 ? 1.604 18.453 9.961 1 96.06 167 PRO B N 1
ATOM 4296 C CA . PRO B 1 167 ? 1.698 17.328 10.883 1 96.06 167 PRO B CA 1
ATOM 4297 C C . PRO B 1 167 ? 0.337 16.719 11.211 1 96.06 167 PRO B C 1
ATOM 4299 O O . PRO B 1 167 ? 0.229 15.5 11.406 1 96.06 167 PRO B O 1
ATOM 4302 N N . ALA B 1 168 ? -0.74 17.516 11.203 1 92.19 168 ALA B N 1
ATOM 4303 C CA . ALA B 1 168 ? -2.076 17.031 11.547 1 92.19 168 ALA B CA 1
ATOM 4304 C C . ALA B 1 168 ? -2.617 16.094 10.477 1 92.19 168 ALA B C 1
ATOM 4306 O O . ALA B 1 168 ? -3.561 15.344 10.719 1 92.19 168 ALA B O 1
ATOM 4307 N N . ASN B 1 169 ? -1.991 16.109 9.281 1 93.31 169 ASN B N 1
ATOM 4308 C CA . ASN B 1 169 ? -2.471 15.305 8.164 1 93.31 169 ASN B CA 1
ATOM 4309 C C . ASN B 1 169 ? -1.565 14.102 7.914 1 93.31 169 ASN B C 1
ATOM 4311 O O . ASN B 1 169 ? -1.622 13.492 6.848 1 93.31 169 ASN B O 1
ATOM 4315 N N . VAL B 1 170 ? -0.69 13.82 8.875 1 97.19 170 VAL B N 1
ATOM 4316 C CA . VAL B 1 170 ? 0.202 12.672 8.805 1 97.19 170 VAL B CA 1
ATOM 4317 C C . VAL B 1 170 ? 0.039 11.812 10.062 1 97.19 170 VAL B C 1
ATOM 4319 O O . VAL B 1 170 ? 0.117 12.328 11.18 1 97.19 170 VAL B O 1
ATOM 4322 N N . MET B 1 171 ? -0.174 10.547 9.852 1 96.94 171 MET B N 1
ATOM 4323 C CA . MET B 1 171 ? -0.341 9.641 10.984 1 96.94 171 MET B CA 1
ATOM 4324 C C . MET B 1 171 ? 0.666 8.492 10.922 1 96.94 171 MET B C 1
ATOM 4326 O O . MET B 1 171 ? 1.098 8.102 9.836 1 96.94 171 MET B O 1
ATOM 4330 N N . LEU B 1 172 ? 1.071 8.031 12.07 1 96.19 172 LEU B N 1
ATOM 4331 C CA . LEU B 1 172 ? 1.886 6.832 12.203 1 96.19 172 LEU B CA 1
ATOM 4332 C C . LEU B 1 172 ? 1.059 5.672 12.742 1 96.19 172 LEU B C 1
ATOM 4334 O O . LEU B 1 172 ? 0.486 5.766 13.836 1 96.19 172 LEU B O 1
ATOM 4338 N N . THR B 1 173 ? 1.018 4.609 11.977 1 93.69 173 THR B N 1
ATOM 4339 C CA . THR B 1 173 ? 0.276 3.445 12.445 1 93.69 173 THR B CA 1
ATOM 4340 C C . THR B 1 173 ? 1.066 2.693 13.516 1 93.69 173 THR B C 1
ATOM 4342 O O . THR B 1 173 ? 2.287 2.838 13.609 1 93.69 173 THR B O 1
ATOM 4345 N N . LYS B 1 174 ? 0.372 1.893 14.242 1 90.19 174 LYS B N 1
ATOM 4346 C CA . LYS B 1 174 ? 1.01 1.083 15.281 1 90.19 174 LYS B CA 1
ATOM 4347 C C . LYS B 1 174 ? 1.984 0.08 14.672 1 90.19 174 LYS B C 1
ATOM 4349 O O . LYS B 1 174 ? 2.934 -0.351 15.328 1 90.19 174 LYS B O 1
ATOM 4354 N N . SER B 1 175 ? 1.797 -0.224 13.445 1 86.19 175 SER B N 1
ATOM 4355 C CA . SER B 1 175 ? 2.664 -1.187 12.773 1 86.19 175 SER B CA 1
ATOM 4356 C C . SER B 1 175 ? 3.869 -0.499 12.141 1 86.19 175 SER B C 1
ATOM 4358 O O . SER B 1 175 ? 4.68 -1.144 11.469 1 86.19 175 SER B O 1
ATOM 4360 N N . GLY B 1 176 ? 3.934 0.792 12.281 1 89.12 176 GLY B N 1
ATOM 4361 C CA . GLY B 1 176 ? 5.117 1.496 11.805 1 89.12 176 GLY B CA 1
ATOM 4362 C C . GLY B 1 176 ? 4.984 1.995 10.383 1 89.12 176 GLY B C 1
ATOM 4363 O O . GLY B 1 176 ? 5.973 2.068 9.648 1 89.12 176 GLY B O 1
ATOM 4364 N N . GLU B 1 177 ? 3.836 2.24 9.953 1 91.44 177 GLU B N 1
ATOM 4365 C CA . GLU B 1 177 ? 3.598 2.846 8.648 1 91.44 177 GLU B CA 1
ATOM 4366 C C . GLU B 1 177 ? 3.256 4.328 8.781 1 91.44 177 GLU B C 1
ATOM 4368 O O . GLU B 1 177 ? 2.732 4.758 9.805 1 91.44 177 GLU B O 1
ATOM 4373 N N . VAL B 1 178 ? 3.604 5.039 7.723 1 96.56 178 VAL B N 1
ATOM 4374 C CA . VAL B 1 178 ? 3.256 6.457 7.645 1 96.56 178 VAL B CA 1
ATOM 4375 C C . VAL B 1 178 ? 2.086 6.648 6.68 1 96.56 178 VAL B C 1
ATOM 4377 O O . VAL B 1 178 ? 2.1 6.125 5.566 1 96.56 178 VAL B O 1
ATOM 4380 N N . LYS B 1 179 ? 1.075 7.34 7.109 1 96.62 179 LYS B N 1
ATOM 4381 C CA . LYS B 1 179 ? -0.107 7.547 6.277 1 96.62 179 LYS B CA 1
ATOM 4382 C C . LYS B 1 179 ? -0.404 9.031 6.105 1 96.62 179 LYS B C 1
ATOM 4384 O O . LYS B 1 179 ? -0.54 9.766 7.09 1 96.62 179 LYS B O 1
ATOM 4389 N N . LEU B 1 180 ? -0.461 9.43 4.867 1 95.88 180 LEU B N 1
ATOM 4390 C CA . LEU B 1 180 ? -0.896 10.781 4.527 1 95.88 180 LEU B CA 1
ATOM 4391 C C . LEU B 1 180 ? -2.414 10.844 4.383 1 95.88 180 LEU B C 1
ATOM 4393 O O . LEU B 1 180 ? -3.021 9.961 3.773 1 95.88 180 LEU B O 1
ATOM 4397 N N . MET B 1 181 ? -2.992 11.836 4.957 1 90.5 181 MET B N 1
ATOM 4398 C CA . MET B 1 181 ? -4.438 12.031 4.953 1 90.5 181 MET B CA 1
ATOM 4399 C C . MET B 1 181 ? -4.805 13.406 4.398 1 90.5 181 MET B C 1
ATOM 4401 O O . MET B 1 181 ? -3.936 14.266 4.238 1 90.5 181 MET B O 1
ATOM 4405 N N . ASP B 1 182 ? -6.098 13.602 4.078 1 85.31 182 ASP B N 1
ATOM 4406 C CA . ASP B 1 182 ? -6.766 14.883 3.838 1 85.31 182 ASP B CA 1
ATOM 4407 C C . ASP B 1 182 ? -6.098 15.641 2.695 1 85.31 182 ASP B C 1
ATOM 4409 O O . ASP B 1 182 ? -5.594 16.75 2.893 1 85.31 182 ASP B O 1
ATOM 4413 N N . PHE B 1 183 ? -6.18 15.234 1.574 1 83 183 PHE B N 1
ATOM 4414 C CA . PHE B 1 183 ? -5.688 15.93 0.396 1 83 183 PHE B CA 1
ATOM 4415 C C . PHE B 1 183 ? -6.516 17.188 0.122 1 83 183 PHE B C 1
ATOM 4417 O O . PHE B 1 183 ? -7.738 17.109 0.003 1 83 183 PHE B O 1
ATOM 4424 N N . GLY B 1 184 ? -6.062 18.328 0.438 1 70.81 184 GLY B N 1
ATOM 4425 C CA . GLY B 1 184 ? -6.66 19.656 0.344 1 70.81 184 GLY B CA 1
ATOM 4426 C C . GLY B 1 184 ? -6.918 20.094 -1.086 1 70.81 184 GLY B C 1
ATOM 4427 O O . GLY B 1 184 ? -6.445 21.141 -1.512 1 70.81 184 GLY B O 1
ATOM 4428 N N . ILE B 1 185 ? -7.699 19.266 -1.802 1 59.44 185 ILE B N 1
ATOM 4429 C CA . ILE B 1 185 ? -7.883 19.516 -3.229 1 59.44 185 ILE B CA 1
ATOM 4430 C C . ILE B 1 185 ? -8.68 20.797 -3.438 1 59.44 185 ILE B C 1
ATOM 4432 O O . ILE B 1 185 ? -9.711 21 -2.801 1 59.44 185 ILE B O 1
ATOM 4436 N N . ALA B 1 186 ? -8.086 21.938 -3.951 1 55.47 186 ALA B N 1
ATOM 4437 C CA . ALA B 1 186 ? -8.727 23.156 -4.441 1 55.47 186 ALA B CA 1
ATOM 4438 C C . ALA B 1 186 ? -8.477 24.328 -3.496 1 55.47 186 ALA B C 1
ATOM 4440 O O . ALA B 1 186 ? -9.227 25.312 -3.498 1 55.47 186 ALA B O 1
ATOM 4441 N N . LYS B 1 187 ? -7.605 24.234 -2.602 1 53.56 187 LYS B N 1
ATOM 4442 C CA . LYS B 1 187 ? -7.391 25.453 -1.817 1 53.56 187 LYS B CA 1
ATOM 4443 C C . LYS B 1 187 ? -6.781 26.547 -2.674 1 53.56 187 LYS B C 1
ATOM 4445 O O . LYS B 1 187 ? -5.613 26.469 -3.066 1 53.56 187 LYS B O 1
ATOM 4450 N N . ASP B 1 188 ? -7.465 26.922 -3.799 1 47.62 188 ASP B N 1
ATOM 4451 C CA . ASP B 1 188 ? -7.02 28.156 -4.43 1 47.62 188 ASP B CA 1
ATOM 4452 C C . ASP B 1 188 ? -7.098 29.328 -3.457 1 47.62 188 ASP B C 1
ATOM 4454 O O . ASP B 1 188 ? -8.18 29.672 -2.977 1 47.62 188 ASP B O 1
ATOM 4458 N N . VAL B 1 189 ? -6.168 29.406 -2.619 1 44.31 189 VAL B N 1
ATOM 4459 C CA . VAL B 1 189 ? -6.219 30.531 -1.685 1 44.31 189 VAL B CA 1
ATOM 4460 C C . VAL B 1 189 ? -6.074 31.844 -2.445 1 44.31 189 VAL B C 1
ATOM 4462 O O . VAL B 1 189 ? -5.035 32.094 -3.062 1 44.31 189 VAL B O 1
ATOM 4465 N N . GLY B 1 190 ? -7.008 32.375 -3.041 1 43.88 190 GLY B N 1
ATOM 4466 C CA . GLY B 1 190 ? -6.781 33.781 -3.332 1 43.88 190 GLY B CA 1
ATOM 4467 C C . GLY B 1 190 ? -6.281 34.562 -2.131 1 43.88 190 GLY B C 1
ATOM 4468 O O . GLY B 1 190 ? -6.711 34.312 -1.003 1 43.88 190 GLY B O 1
ATOM 4469 N N . MET B 1 191 ? -5.043 35.156 -2.256 1 44.03 191 MET B N 1
ATOM 4470 C CA . MET B 1 191 ? -4.352 35.938 -1.239 1 44.03 191 MET B CA 1
ATOM 4471 C C . MET B 1 191 ? -5.344 36.75 -0.422 1 44.03 191 MET B C 1
ATOM 4473 O O . MET B 1 191 ? -5.188 36.906 0.792 1 44.03 191 MET B O 1
ATOM 4477 N N . GLU B 1 192 ? -6.062 37.469 -1.167 1 44.91 192 GLU B N 1
ATOM 4478 C CA . GLU B 1 192 ? -6.938 38.469 -0.552 1 44.91 192 GLU B CA 1
ATOM 4479 C C . GLU B 1 192 ? -7.867 37.812 0.475 1 44.91 192 GLU B C 1
ATOM 4481 O O . GLU B 1 192 ? -8.141 38.406 1.523 1 44.91 192 GLU B O 1
ATOM 4486 N N . ALA B 1 193 ? -8.305 36.75 0.173 1 45.66 193 ALA B N 1
ATOM 4487 C CA . ALA B 1 193 ? -9.297 36.125 1.036 1 45.66 193 ALA B CA 1
ATOM 4488 C C . ALA B 1 193 ? -8.648 35.594 2.32 1 45.66 193 ALA B C 1
ATOM 4490 O O . ALA B 1 193 ? -9.266 35.625 3.389 1 45.66 193 ALA B O 1
ATOM 4491 N N . LEU B 1 194 ? -7.41 35.219 2.223 1 48.19 194 LEU B N 1
ATOM 4492 C CA . LEU B 1 194 ? -6.688 34.688 3.375 1 48.19 194 LEU B CA 1
ATOM 4493 C C . LEU B 1 194 ? -6.43 35.781 4.402 1 48.19 194 LEU B C 1
ATOM 4495 O O . LEU B 1 194 ? -6.516 35.562 5.609 1 48.19 194 LEU B O 1
ATOM 4499 N N . THR B 1 195 ? -6.047 37.031 3.879 1 45.88 195 THR B N 1
ATOM 4500 C CA . THR B 1 195 ? -5.75 38.156 4.766 1 45.88 195 THR B CA 1
ATOM 4501 C C . THR B 1 195 ? -7.035 38.75 5.332 1 45.88 195 THR B C 1
ATOM 4503 O O . THR B 1 195 ? -7.047 39.25 6.453 1 45.88 195 THR B O 1
ATOM 4506 N N . GLN B 1 196 ? -8.008 38.781 4.516 1 43.97 196 GLN B N 1
ATOM 4507 C CA . GLN B 1 196 ? -9.219 39.5 4.93 1 43.97 196 GLN B CA 1
ATOM 4508 C C . GLN B 1 196 ? -10 38.688 5.965 1 43.97 196 GLN B C 1
ATOM 4510 O O . GLN B 1 196 ? -10.68 39.281 6.816 1 43.97 196 GLN B O 1
ATOM 4515 N N . GLN B 1 197 ? -10.016 37.375 5.695 1 44.97 197 GLN B N 1
ATOM 4516 C CA . GLN B 1 197 ? -10.977 36.688 6.559 1 44.97 197 GLN B CA 1
ATOM 4517 C C . GLN B 1 197 ? -10.391 36.438 7.941 1 44.97 197 GLN B C 1
ATOM 4519 O O . GLN B 1 197 ? -11.055 35.844 8.805 1 44.97 197 GLN B O 1
ATOM 4524 N N . GLY B 1 198 ? -9.359 37.125 8.352 1 42.88 198 GLY B N 1
ATOM 4525 C CA . GLY B 1 198 ? -8.906 36.906 9.719 1 42.88 198 GLY B CA 1
ATOM 4526 C C . GLY B 1 198 ? -8.359 35.531 9.953 1 42.88 198 GLY B C 1
ATOM 4527 O O . GLY B 1 198 ? -8.602 34.938 11 1 42.88 198 GLY B O 1
ATOM 4528 N N . MET B 1 199 ? -7.797 34.938 8.938 1 47.16 199 MET B N 1
ATOM 4529 C CA . MET B 1 199 ? -7.336 33.594 9.156 1 47.16 199 MET B CA 1
ATOM 4530 C C . MET B 1 199 ? -6.391 33.5 10.352 1 47.16 199 MET B C 1
ATOM 4532 O O .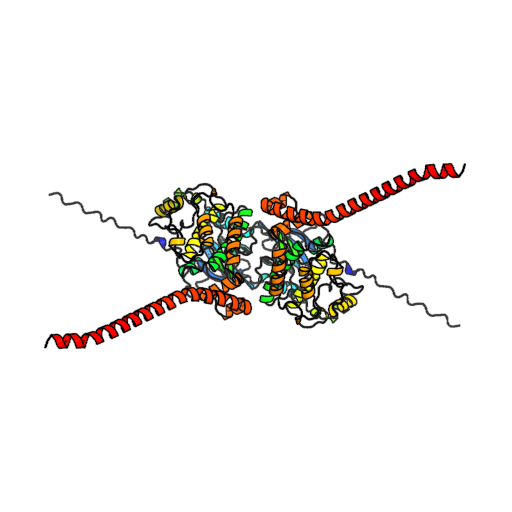 MET B 1 199 ? -5.535 34.375 10.523 1 47.16 199 MET B O 1
ATOM 4536 N N . ALA B 1 200 ? -6.766 32.75 11.32 1 44.56 200 ALA B N 1
ATOM 4537 C CA . ALA B 1 200 ? -5.926 32.469 12.484 1 44.56 200 ALA B CA 1
ATOM 4538 C C . ALA B 1 200 ? -4.484 32.188 12.07 1 44.56 200 ALA B C 1
ATOM 4540 O O . ALA B 1 200 ? -4.234 31.625 11.008 1 44.56 200 ALA B O 1
ATOM 4541 N N . VAL B 1 201 ? -3.488 32.969 12.625 1 42 201 VAL B N 1
ATOM 4542 C CA . VAL B 1 201 ? -2.037 32.906 12.484 1 42 201 VAL B CA 1
ATOM 4543 C C . VAL B 1 201 ? -1.599 31.484 12.203 1 42 201 VAL B C 1
ATOM 4545 O O . VAL B 1 201 ? -0.625 31.25 11.477 1 42 201 VAL B O 1
ATOM 4548 N N . GLY B 1 202 ? -2.211 30.375 12.625 1 50.59 202 GLY B N 1
ATOM 4549 C CA . GLY B 1 202 ? -1.684 29.016 12.586 1 50.59 202 GLY B CA 1
ATOM 4550 C C . GLY B 1 202 ? -1.848 28.344 11.234 1 50.59 202 GLY B C 1
ATOM 4551 O O . GLY B 1 202 ? -1.115 27.422 10.906 1 50.59 202 GLY B O 1
ATOM 4552 N N . THR B 1 203 ? -2.709 28.859 10.391 1 57.81 203 THR B N 1
ATOM 4553 C CA . THR B 1 203 ? -3.145 28.125 9.211 1 57.81 203 THR B CA 1
ATOM 4554 C C . THR B 1 203 ? -2.109 28.234 8.094 1 57.81 203 THR B C 1
ATOM 4556 O O . THR B 1 203 ? -1.742 27.219 7.48 1 57.81 203 THR B O 1
ATOM 4559 N N . PRO B 1 204 ? -1.388 29.312 8.039 1 69.06 204 PRO B N 1
ATOM 4560 C CA . PRO B 1 204 ? -0.56 29.5 6.844 1 69.06 204 PRO B CA 1
ATOM 4561 C C . PRO B 1 204 ? 0.872 29 7.039 1 69.06 204 PRO B C 1
ATOM 4563 O O . PRO B 1 204 ? 1.665 29.016 6.094 1 69.06 204 PRO B O 1
ATOM 4566 N N . SER B 1 205 ? 1.121 28.359 8.156 1 86.94 205 SER B N 1
ATOM 4567 C CA . SER B 1 205 ? 2.52 28.219 8.555 1 86.94 205 SER B CA 1
ATOM 4568 C C . SER B 1 205 ? 3.238 27.203 7.688 1 86.94 205 SER B C 1
ATOM 4570 O O . SER B 1 205 ? 4.469 27.172 7.648 1 86.94 205 SER B O 1
ATOM 4572 N N . TYR B 1 206 ? 2.486 26.469 6.953 1 93.31 206 TYR B N 1
ATOM 4573 C CA . TYR B 1 206 ? 3.137 25.422 6.172 1 93.31 206 TYR B CA 1
ATOM 4574 C C . TYR B 1 206 ? 3.051 25.719 4.68 1 93.31 206 TYR B C 1
ATOM 4576 O O . TYR B 1 206 ? 3.576 24.953 3.859 1 93.31 206 TYR B O 1
ATOM 4584 N N . MET B 1 207 ? 2.439 26.812 4.379 1 92.75 207 MET B N 1
ATOM 4585 C CA . MET B 1 207 ? 2.256 27.172 2.979 1 92.75 207 MET B CA 1
ATOM 4586 C C . MET B 1 207 ? 3.584 27.578 2.344 1 92.75 207 MET B C 1
ATOM 4588 O O . MET B 1 207 ? 4.445 28.156 3.012 1 92.75 207 MET B O 1
ATOM 4592 N N . SER B 1 208 ? 3.623 27.375 1.072 1 95.31 208 SER B N 1
ATOM 4593 C CA . SER B 1 208 ? 4.812 27.766 0.326 1 95.31 208 SER B CA 1
ATOM 4594 C C . SER B 1 208 ? 4.758 29.234 -0.064 1 95.31 208 SER B C 1
ATOM 4596 O O . SER B 1 208 ? 3.695 29.859 -0.003 1 95.31 208 SER B O 1
ATOM 4598 N N . PRO B 1 209 ? 5.941 29.781 -0.398 1 95.81 209 PRO B N 1
ATOM 4599 C CA . PRO B 1 209 ? 5.965 31.172 -0.866 1 95.81 209 PRO B CA 1
ATOM 4600 C C . PRO B 1 209 ? 5.039 31.406 -2.059 1 95.81 209 PRO B C 1
ATOM 4602 O O . PRO B 1 209 ? 4.352 32.438 -2.119 1 95.81 209 PRO B O 1
ATOM 4605 N N . GLU B 1 210 ? 5.02 30.484 -3.037 1 94.88 210 GLU B N 1
ATOM 4606 C CA . GLU B 1 210 ? 4.137 30.641 -4.191 1 94.88 210 GLU B CA 1
ATOM 4607 C C . GLU B 1 210 ? 2.67 30.562 -3.775 1 94.88 210 GLU B C 1
ATOM 4609 O O . GLU B 1 210 ? 1.812 31.203 -4.391 1 94.88 210 GLU B O 1
ATOM 4614 N N . GLN B 1 211 ? 2.334 29.812 -2.779 1 91.5 211 GLN B N 1
ATOM 4615 C CA . GLN B 1 211 ? 0.97 29.781 -2.264 1 91.5 211 GLN B CA 1
ATOM 4616 C C . GLN B 1 211 ? 0.587 31.109 -1.615 1 91.5 211 GLN B C 1
ATOM 4618 O O . GLN B 1 211 ? -0.498 31.625 -1.866 1 91.5 211 GLN B O 1
ATOM 4623 N N . VAL B 1 212 ? 1.458 31.641 -0.803 1 89.31 212 VAL B N 1
ATOM 4624 C CA . VAL B 1 212 ? 1.146 32.844 -0.049 1 89.31 212 VAL B CA 1
ATOM 4625 C C . VAL B 1 212 ? 1.077 34.062 -0.997 1 89.31 212 VAL B C 1
ATOM 4627 O O . VAL B 1 212 ? 0.357 35 -0.735 1 89.31 212 VAL B O 1
ATOM 4630 N N . THR B 1 213 ? 1.818 33.969 -2.09 1 90.12 213 THR B N 1
ATOM 4631 C CA . THR B 1 213 ? 1.85 35.094 -3.035 1 90.12 213 THR B CA 1
ATOM 4632 C C . THR B 1 213 ? 0.816 34.875 -4.141 1 90.12 213 THR B C 1
ATOM 4634 O O . THR B 1 213 ? 0.598 35.781 -4.965 1 90.12 213 THR B O 1
ATOM 4637 N N . GLY B 1 214 ? 0.227 33.688 -4.246 1 87.75 214 GLY B N 1
ATOM 4638 C CA . GLY B 1 214 ? -0.854 33.438 -5.184 1 87.75 214 GLY B CA 1
ATOM 4639 C C . GLY B 1 214 ? -0.363 33.094 -6.582 1 87.75 214 GLY B C 1
ATOM 4640 O O . GLY B 1 214 ? -1.094 33.281 -7.559 1 87.75 214 GLY B O 1
ATOM 4641 N N . VAL B 1 215 ? 0.82 32.75 -6.672 1 88.75 215 VAL B N 1
ATOM 4642 C CA . VAL B 1 215 ? 1.341 32.344 -7.973 1 88.75 215 VAL B CA 1
ATOM 4643 C C . VAL B 1 215 ? 1.044 30.875 -8.219 1 88.75 215 VAL B C 1
ATOM 4645 O O . VAL B 1 215 ? 0.803 30.125 -7.273 1 88.75 215 VAL B O 1
ATOM 4648 N N . PRO B 1 216 ? 0.938 30.469 -9.461 1 90.12 216 PRO B N 1
ATOM 4649 C CA . PRO B 1 216 ? 0.63 29.078 -9.758 1 90.12 216 PRO B CA 1
ATOM 4650 C C . PRO B 1 216 ? 1.56 28.094 -9.039 1 90.12 216 PRO B C 1
ATOM 4652 O O . PRO B 1 216 ? 2.754 28.375 -8.898 1 90.12 216 PRO B O 1
ATOM 4655 N N . VAL B 1 217 ? 0.965 27.031 -8.648 1 92.5 217 VAL B N 1
ATOM 4656 C CA . VAL B 1 217 ? 1.712 26.062 -7.848 1 92.5 217 VAL B CA 1
ATOM 4657 C C . VAL B 1 217 ? 1.914 24.781 -8.641 1 92.5 217 VAL B C 1
ATOM 4659 O O . VAL B 1 217 ? 1.136 24.469 -9.547 1 92.5 217 VAL B O 1
ATOM 4662 N N . ASP B 1 218 ? 3.012 24.109 -8.359 1 94.62 218 ASP B N 1
ATOM 4663 C CA . ASP B 1 218 ? 3.242 22.734 -8.805 1 94.62 218 ASP B CA 1
ATOM 4664 C C . ASP B 1 218 ? 3.713 21.844 -7.656 1 94.62 218 ASP B C 1
ATOM 4666 O O . ASP B 1 218 ? 3.602 22.234 -6.488 1 94.62 218 ASP B O 1
ATOM 4670 N N . GLY B 1 219 ? 4.121 20.672 -7.914 1 95.75 219 GLY B N 1
ATOM 4671 C CA . GLY B 1 219 ? 4.457 19.688 -6.891 1 95.75 219 GLY B CA 1
ATOM 4672 C C . GLY B 1 219 ? 5.5 20.203 -5.906 1 95.75 219 GLY B C 1
ATOM 4673 O O . GLY B 1 219 ? 5.57 19.719 -4.773 1 95.75 219 GLY B O 1
ATOM 4674 N N . ARG B 1 220 ? 6.309 21.188 -6.336 1 97.69 220 ARG B N 1
ATOM 4675 C CA . ARG B 1 220 ? 7.387 21.719 -5.504 1 97.69 220 ARG B CA 1
ATOM 4676 C C . ARG B 1 220 ? 6.832 22.5 -4.32 1 97.69 220 ARG B C 1
ATOM 4678 O O . ARG B 1 220 ? 7.539 22.734 -3.338 1 97.69 220 ARG B O 1
ATOM 4685 N N . THR B 1 221 ? 5.574 22.875 -4.375 1 96.5 221 THR B N 1
ATOM 4686 C CA . THR B 1 221 ? 4.898 23.5 -3.238 1 96.5 221 THR B CA 1
ATOM 4687 C C . THR B 1 221 ? 4.824 22.516 -2.064 1 96.5 221 THR B C 1
ATOM 4689 O O . THR B 1 221 ? 5.059 22.906 -0.917 1 96.5 221 THR B O 1
ATOM 4692 N N . ASP B 1 222 ? 4.527 21.297 -2.389 1 97.19 222 ASP B N 1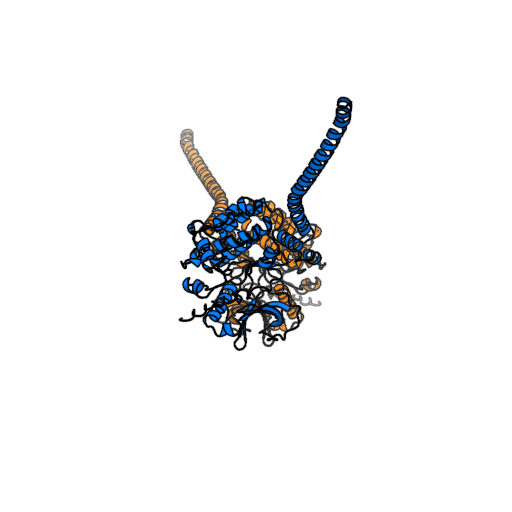
ATOM 4693 C CA . ASP B 1 222 ? 4.445 20.266 -1.354 1 97.19 222 ASP B CA 1
ATOM 4694 C C . ASP B 1 222 ? 5.824 19.953 -0.778 1 97.19 222 ASP B C 1
ATOM 4696 O O . ASP B 1 222 ? 5.949 19.625 0.402 1 97.19 222 ASP B O 1
ATOM 4700 N N . ILE B 1 223 ? 6.832 20.078 -1.571 1 98.56 223 ILE B N 1
ATOM 4701 C CA . ILE B 1 223 ? 8.195 19.859 -1.119 1 98.56 223 ILE B CA 1
ATOM 4702 C C . ILE B 1 223 ? 8.578 20.906 -0.076 1 98.56 223 ILE B C 1
ATOM 4704 O O . ILE B 1 223 ? 9.18 20.578 0.948 1 98.56 223 ILE B O 1
ATOM 4708 N N . PHE B 1 224 ? 8.188 22.109 -0.357 1 98.31 224 PHE B N 1
ATOM 4709 C CA . PHE B 1 224 ? 8.422 23.172 0.614 1 98.31 224 PHE B CA 1
ATOM 4710 C C . PHE B 1 224 ? 7.719 22.859 1.931 1 98.31 224 PHE B C 1
ATOM 4712 O O . PHE B 1 224 ? 8.336 22.922 2.996 1 98.31 224 PHE B O 1
ATOM 4719 N N . SER B 1 225 ? 6.438 22.516 1.835 1 97.5 225 SER B N 1
ATOM 4720 C CA . SER B 1 225 ? 5.656 22.219 3.029 1 97.5 225 SER B CA 1
ATOM 4721 C C . SER B 1 225 ? 6.258 21.047 3.805 1 97.5 225 SER B C 1
ATOM 4723 O O . SER B 1 225 ? 6.23 21.031 5.035 1 97.5 225 SER B O 1
ATOM 4725 N N . LEU B 1 226 ? 6.773 20.094 3.078 1 98.56 226 LEU B N 1
ATOM 4726 C CA . LEU B 1 226 ? 7.441 18.969 3.729 1 98.56 226 LEU B CA 1
ATOM 4727 C C . LEU B 1 226 ? 8.672 19.438 4.496 1 98.56 226 LEU B C 1
ATOM 4729 O O . LEU B 1 226 ? 8.922 18.984 5.617 1 98.56 226 LEU B O 1
ATOM 4733 N N . GLY B 1 227 ? 9.438 20.328 3.875 1 98.69 227 GLY B N 1
ATOM 4734 C CA . GLY B 1 227 ? 10.57 20.906 4.578 1 98.69 227 GLY B CA 1
ATOM 4735 C C . GLY B 1 227 ? 10.18 21.578 5.887 1 98.69 227 GLY B C 1
ATOM 4736 O O . GLY B 1 227 ? 10.82 21.359 6.914 1 98.69 227 GLY B O 1
ATOM 4737 N N . VAL B 1 228 ? 9.141 22.344 5.84 1 98.25 228 VAL B N 1
ATOM 4738 C CA . VAL B 1 228 ? 8.656 23.062 7.02 1 98.25 228 VAL B CA 1
ATOM 4739 C C . VAL B 1 228 ? 8.234 22.047 8.086 1 98.25 228 VAL B C 1
ATOM 4741 O O . VAL B 1 228 ? 8.578 22.203 9.266 1 98.25 228 VAL B O 1
ATOM 4744 N N . LEU B 1 229 ? 7.488 21.062 7.676 1 97.94 229 LEU B N 1
ATOM 4745 C CA . LEU B 1 229 ? 7.035 20.016 8.57 1 97.94 229 LEU B CA 1
ATOM 4746 C C . LEU B 1 229 ? 8.219 19.328 9.258 1 97.94 229 LEU B C 1
ATOM 4748 O O . LEU B 1 229 ? 8.195 19.109 10.469 1 97.94 229 LEU B O 1
ATOM 4752 N N . LEU B 1 230 ? 9.227 19.031 8.508 1 98.62 230 LEU B N 1
ATOM 4753 C CA . LEU B 1 230 ? 10.383 18.328 9.039 1 98.62 230 LEU B CA 1
ATOM 4754 C C . LEU B 1 230 ? 11.188 19.234 9.977 1 98.62 230 LEU B C 1
ATOM 4756 O O . LEU B 1 230 ? 11.719 18.781 10.984 1 98.62 230 LEU B O 1
ATOM 4760 N N . TYR B 1 231 ? 11.281 20.5 9.594 1 98.5 231 TYR B N 1
ATOM 4761 C CA . TYR B 1 231 ? 11.891 21.484 10.484 1 98.5 231 TYR B CA 1
ATOM 4762 C C . TYR B 1 231 ? 11.219 21.469 11.852 1 98.5 231 TYR B C 1
ATOM 4764 O O . TYR B 1 231 ? 11.898 21.391 12.883 1 98.5 231 TYR B O 1
ATOM 4772 N N . GLU B 1 232 ? 9.969 21.484 11.844 1 97.81 232 GLU B N 1
ATOM 4773 C CA . GLU B 1 232 ? 9.203 21.484 13.086 1 97.81 232 GLU B CA 1
ATOM 4774 C C . GLU B 1 232 ? 9.398 20.172 13.852 1 97.81 232 GLU B C 1
ATOM 4776 O O . GLU B 1 232 ? 9.531 20.188 15.07 1 97.81 232 GLU B O 1
ATOM 4781 N N . ALA B 1 233 ? 9.375 19.078 13.156 1 98.25 233 ALA B N 1
ATOM 4782 C CA . ALA B 1 233 ? 9.516 17.766 13.781 1 98.25 233 ALA B CA 1
ATOM 4783 C C . ALA B 1 233 ? 10.836 17.656 14.531 1 98.25 233 ALA B C 1
ATOM 4785 O O . ALA B 1 233 ? 10.898 17.047 15.594 1 98.25 233 ALA B O 1
ATOM 4786 N N . LEU B 1 234 ? 11.859 18.25 13.961 1 98.25 234 LEU B N 1
ATOM 4787 C CA . LEU B 1 234 ? 13.203 18.094 14.5 1 98.25 234 LEU B CA 1
ATOM 4788 C C . LEU B 1 234 ? 13.477 19.125 15.586 1 98.25 234 LEU B C 1
ATOM 4790 O O . LEU B 1 234 ? 14.258 18.875 16.5 1 98.25 234 LEU B O 1
ATOM 4794 N N . SER B 1 235 ? 12.844 20.281 15.5 1 97.31 235 SER B N 1
ATOM 4795 C CA . SER B 1 235 ? 13.172 21.375 16.406 1 97.31 235 SER B CA 1
ATOM 4796 C C . SER B 1 235 ? 12.078 21.562 17.453 1 97.31 235 SER B C 1
ATOM 4798 O O . SER B 1 235 ? 12.312 22.188 18.5 1 97.31 235 SER B O 1
ATOM 4800 N N . GLY B 1 236 ? 10.891 21.125 17.094 1 95.62 236 GLY B N 1
ATOM 4801 C CA . GLY B 1 236 ? 9.766 21.328 18 1 95.62 236 GLY B CA 1
ATOM 4802 C C . GLY B 1 236 ? 9.031 22.641 17.75 1 95.62 236 GLY B C 1
ATOM 4803 O O . GLY B 1 236 ? 8.008 22.906 18.375 1 95.62 236 GLY B O 1
ATOM 4804 N N . ALA B 1 237 ? 9.531 23.391 16.812 1 94.31 237 ALA B N 1
ATOM 4805 C CA . ALA B 1 237 ? 8.906 24.672 16.516 1 94.31 237 ALA B CA 1
ATOM 4806 C C . ALA B 1 237 ? 8.875 24.938 15.016 1 94.31 237 ALA B C 1
ATOM 4808 O O . ALA B 1 237 ? 9.789 24.547 14.289 1 94.31 237 ALA B O 1
ATOM 4809 N N . ARG B 1 238 ? 7.906 25.672 14.641 1 95.31 238 ARG B N 1
ATOM 4810 C CA . ARG B 1 238 ? 7.816 26.062 13.234 1 95.31 238 ARG B CA 1
ATOM 4811 C C . ARG B 1 238 ? 8.883 27.109 12.891 1 95.31 238 ARG B C 1
ATOM 4813 O O . ARG B 1 238 ? 9.258 27.922 13.734 1 95.31 238 ARG B O 1
ATOM 4820 N N . PRO B 1 239 ? 9.328 27.094 11.664 1 96.81 239 PRO B N 1
ATOM 4821 C CA . PRO B 1 239 ? 10.367 28.047 11.289 1 96.81 239 PRO B CA 1
ATOM 4822 C C . PRO B 1 239 ? 9.844 29.469 11.141 1 96.81 239 PRO B C 1
ATOM 4824 O O . PRO B 1 239 ? 10.562 30.438 11.43 1 96.81 239 PRO B O 1
ATOM 4827 N N . PHE B 1 240 ? 8.617 29.578 10.703 1 95.69 240 PHE B N 1
ATOM 4828 C CA . PHE B 1 240 ? 8.062 30.906 10.453 1 95.69 240 PHE B CA 1
ATOM 4829 C C . PHE B 1 240 ? 7.062 31.281 11.531 1 95.69 240 PHE B C 1
ATOM 4831 O O . PHE B 1 240 ? 5.984 30.688 11.625 1 95.69 240 PHE B O 1
ATOM 4838 N N . HIS B 1 241 ? 7.48 32.219 12.328 1 88.5 241 HIS B N 1
ATOM 4839 C CA . HIS B 1 241 ? 6.652 32.719 13.43 1 88.5 241 HIS B CA 1
ATOM 4840 C C . HIS B 1 241 ? 6.34 34.188 13.281 1 88.5 241 HIS B C 1
ATOM 4842 O O . HIS B 1 241 ? 7.109 34.938 12.672 1 88.5 241 HIS B O 1
ATOM 4848 N N . GLY B 1 242 ? 5.156 34.469 13.758 1 86.62 242 GLY B N 1
ATOM 4849 C CA . GLY B 1 242 ? 4.77 35.844 13.781 1 86.62 242 GLY B CA 1
ATOM 4850 C C . GLY B 1 242 ? 3.574 36.125 14.672 1 86.62 242 GLY B C 1
ATOM 4851 O O . GLY B 1 242 ? 2.867 35.188 15.07 1 86.62 242 GLY B O 1
ATOM 4852 N N . LYS B 1 243 ? 3.383 37.375 14.992 1 84.81 243 LYS B N 1
ATOM 4853 C CA . LYS B 1 243 ? 2.268 37.781 15.844 1 84.81 243 LYS B CA 1
ATOM 4854 C C . LYS B 1 243 ? 0.967 37.844 15.055 1 84.81 243 LYS B C 1
ATOM 4856 O O . LYS B 1 243 ? -0.119 37.688 15.617 1 84.81 243 LYS B O 1
ATOM 4861 N N . THR B 1 244 ? 1.15 38.094 13.766 1 84.12 244 THR B N 1
ATOM 4862 C CA . THR B 1 244 ? 0.002 38.156 12.867 1 84.12 244 THR B CA 1
ATOM 4863 C C . THR B 1 244 ? 0.213 37.281 11.648 1 84.12 244 THR B C 1
ATOM 4865 O O . THR B 1 244 ? 1.343 36.875 11.352 1 84.12 244 THR B O 1
ATOM 4868 N N . ALA B 1 245 ? -0.872 36.969 10.977 1 83.31 245 ALA B N 1
ATOM 4869 C CA . ALA B 1 245 ? -0.794 36.188 9.742 1 83.31 245 ALA B CA 1
ATOM 4870 C C . ALA B 1 245 ? 0.065 36.875 8.703 1 83.31 245 ALA B C 1
ATOM 4872 O O . ALA B 1 245 ? 0.833 36.25 7.98 1 83.31 245 ALA B O 1
ATOM 4873 N N . GLY B 1 246 ? -0.12 38.188 8.688 1 84.5 246 GLY B N 1
ATOM 4874 C CA . GLY B 1 246 ? 0.652 38.969 7.738 1 84.5 246 GLY B CA 1
ATOM 4875 C C . GLY B 1 246 ? 2.15 38.844 7.941 1 84.5 246 GLY B C 1
ATOM 4876 O O . GLY B 1 246 ? 2.908 38.75 6.977 1 84.5 246 GLY B O 1
ATOM 4877 N N . GLU B 1 247 ? 2.518 38.875 9.203 1 88.44 247 GLU B N 1
ATOM 4878 C CA . GLU B 1 247 ? 3.936 38.719 9.523 1 88.44 247 GLU B CA 1
ATOM 4879 C C . GLU B 1 247 ? 4.465 37.344 9.102 1 88.44 247 GLU B C 1
ATOM 4881 O O . GLU B 1 247 ? 5.57 37.25 8.57 1 88.44 247 GLU B O 1
ATOM 4886 N N . VAL B 1 248 ? 3.686 36.375 9.32 1 91.69 248 VAL B N 1
ATOM 4887 C CA . VAL B 1 248 ? 4.074 35 8.953 1 91.69 248 VAL B CA 1
ATOM 4888 C C . VAL B 1 248 ? 4.199 34.906 7.434 1 91.69 248 VAL B C 1
ATOM 4890 O O . VAL B 1 248 ? 5.172 34.344 6.922 1 91.69 248 VAL B O 1
ATOM 4893 N N . PHE B 1 249 ? 3.309 35.438 6.68 1 90.69 249 PHE B N 1
ATOM 4894 C CA . PHE B 1 249 ? 3.34 35.438 5.219 1 90.69 249 PHE B CA 1
ATOM 4895 C C . PHE B 1 249 ? 4.609 36.094 4.703 1 90.69 249 PHE B C 1
ATOM 4897 O O . PHE B 1 249 ? 5.254 35.594 3.783 1 90.69 249 PHE B O 1
ATOM 4904 N N . ALA B 1 250 ? 4.875 37.219 5.355 1 92.38 250 ALA B N 1
ATOM 4905 C CA . ALA B 1 250 ? 6.059 37.969 4.93 1 92.38 250 ALA B CA 1
ATOM 4906 C C . ALA B 1 250 ? 7.328 37.125 5.141 1 92.38 250 ALA B C 1
ATOM 4908 O O . ALA B 1 250 ? 8.211 37.125 4.281 1 92.38 250 ALA B O 1
ATOM 4909 N N . LYS B 1 251 ? 7.367 36.5 6.262 1 95 251 LYS B N 1
ATOM 4910 C CA . LYS B 1 251 ? 8.539 35.688 6.57 1 95 251 LYS B CA 1
ATOM 4911 C C . LYS B 1 251 ? 8.664 34.5 5.605 1 95 251 LYS B C 1
ATOM 4913 O O . LYS B 1 251 ? 9.766 34.156 5.188 1 95 251 LYS B O 1
ATOM 4918 N N . ILE B 1 252 ? 7.555 33.906 5.238 1 96.12 252 ILE B N 1
ATOM 4919 C CA . ILE B 1 252 ? 7.547 32.812 4.281 1 96.12 252 ILE B CA 1
ATOM 4920 C C . ILE B 1 252 ? 8 33.312 2.914 1 96.12 252 ILE B C 1
ATOM 4922 O O . ILE B 1 252 ? 8.883 32.719 2.287 1 96.12 252 ILE B O 1
ATOM 4926 N N . ARG B 1 253 ? 7.434 34.375 2.473 1 94.25 253 ARG B N 1
ATOM 4927 C CA . ARG B 1 253 ? 7.734 35 1.178 1 94.25 253 ARG B CA 1
ATOM 4928 C C . ARG B 1 253 ? 9.219 35.312 1.06 1 94.25 253 ARG B C 1
ATOM 4930 O O . ARG B 1 253 ? 9.828 35.094 0.005 1 94.25 253 ARG B O 1
ATOM 4937 N N . ASP B 1 254 ? 9.758 35.781 2.211 1 95.81 254 ASP B N 1
ATOM 4938 C CA . ASP B 1 254 ? 11.125 36.281 2.178 1 95.81 254 ASP B CA 1
ATOM 4939 C C . ASP B 1 254 ? 12.133 35.188 2.57 1 95.81 254 ASP B C 1
ATOM 4941 O O . ASP B 1 254 ? 13.344 35.406 2.459 1 95.81 254 ASP B O 1
ATOM 4945 N N . GLY B 1 255 ? 11.641 34.125 3.016 1 95.88 255 GLY B N 1
ATOM 4946 C CA . GLY B 1 255 ? 12.523 33.062 3.457 1 95.88 255 GLY B CA 1
ATOM 4947 C C . GLY B 1 255 ? 13.273 33.375 4.734 1 95.88 255 GLY B C 1
ATOM 4948 O O . GLY B 1 255 ? 14.453 33.062 4.867 1 95.88 255 GLY B O 1
ATOM 4949 N N . LYS B 1 256 ? 12.617 34.094 5.621 1 96.38 256 LYS B N 1
ATOM 4950 C CA . LYS B 1 256 ? 13.266 34.531 6.859 1 96.38 256 LYS B CA 1
ATOM 4951 C C . LYS B 1 256 ? 12.914 33.594 8.016 1 96.38 256 LYS B C 1
ATOM 4953 O O . LYS B 1 256 ? 11.828 33.688 8.586 1 96.38 256 LYS B O 1
ATOM 4958 N N . TYR B 1 257 ? 13.797 32.75 8.391 1 97.12 257 TYR B N 1
ATOM 4959 C CA . TYR B 1 257 ? 13.664 31.844 9.523 1 97.12 257 TYR B CA 1
ATOM 4960 C C . TYR B 1 257 ? 15.031 31.5 10.109 1 97.12 257 TYR B C 1
ATOM 4962 O O . TYR B 1 257 ? 16.062 31.766 9.492 1 97.12 257 TYR B O 1
ATOM 4970 N N . THR B 1 258 ? 15.078 31.016 11.352 1 97.38 258 THR B N 1
ATOM 4971 C CA . THR B 1 258 ? 16.312 30.562 11.969 1 97.38 258 THR B CA 1
ATOM 4972 C C . THR B 1 258 ? 16.766 29.219 11.375 1 97.38 258 THR B C 1
ATOM 4974 O O . THR B 1 258 ? 15.977 28.281 11.32 1 97.38 258 THR B O 1
ATOM 4977 N N . PRO B 1 259 ? 17.984 29.141 10.938 1 97.44 259 PRO B N 1
ATOM 4978 C CA . PRO B 1 259 ? 18.453 27.875 10.375 1 97.44 259 PRO B CA 1
ATOM 4979 C C . PRO B 1 259 ? 18.328 26.703 11.352 1 97.44 259 PRO B C 1
ATOM 4981 O O . PRO B 1 259 ? 18.547 26.875 12.555 1 97.44 259 PRO B O 1
ATOM 4984 N N . LEU B 1 260 ? 18 25.562 10.805 1 98 260 LEU B N 1
ATOM 4985 C CA . LEU B 1 260 ? 17.766 24.375 11.617 1 98 260 LEU B CA 1
ATOM 4986 C C . LEU B 1 260 ? 19 24.016 12.43 1 98 260 LEU B C 1
ATOM 4988 O O . LEU B 1 260 ? 18.891 23.578 13.578 1 98 260 LEU B O 1
ATOM 4992 N N . SER B 1 261 ? 20.172 24.172 11.836 1 96.88 261 SER B N 1
ATOM 4993 C CA . SER B 1 261 ? 21.422 23.828 12.492 1 96.88 261 SER B CA 1
ATOM 4994 C C . SER B 1 261 ? 21.625 24.625 13.773 1 96.88 261 SER B C 1
ATOM 4996 O O . SER B 1 261 ? 22.328 24.203 14.68 1 96.88 261 SER B O 1
ATOM 4998 N N . LYS B 1 262 ? 21.016 25.766 13.867 1 96.69 262 LYS B N 1
ATOM 4999 C CA . LYS B 1 262 ? 21.125 26.641 15.031 1 96.69 262 LYS B CA 1
ATOM 5000 C C . LYS B 1 262 ? 20.125 26.234 16.109 1 96.69 262 LYS B C 1
ATOM 5002 O O . LYS B 1 262 ? 20.453 26.281 17.312 1 96.69 262 LYS B O 1
ATOM 5007 N N . VAL B 1 263 ? 18.984 25.875 15.711 1 96.31 263 VAL B N 1
ATOM 5008 C CA . VAL B 1 263 ? 17.906 25.594 16.656 1 96.31 263 VAL B CA 1
ATOM 5009 C C . VAL B 1 263 ? 18.031 24.156 17.141 1 96.31 263 VAL B C 1
ATOM 5011 O O . VAL B 1 263 ? 17.609 23.828 18.266 1 96.31 263 VAL B O 1
ATOM 5014 N N . ALA B 1 264 ? 18.516 23.297 16.344 1 96.19 264 ALA B N 1
ATOM 5015 C CA . ALA B 1 264 ? 18.703 21.891 16.641 1 96.19 264 ALA B CA 1
ATOM 5016 C C . ALA B 1 264 ? 20.078 21.406 16.203 1 96.19 264 ALA B C 1
ATOM 5018 O O . ALA B 1 264 ? 20.203 20.641 15.234 1 96.19 264 ALA B O 1
ATOM 5019 N N . PRO B 1 265 ? 21.062 21.656 16.953 1 94.56 265 PRO B N 1
ATOM 5020 C CA . PRO B 1 265 ? 22.453 21.406 16.531 1 94.56 265 PRO B CA 1
ATOM 5021 C C . PRO B 1 265 ? 22.781 19.922 16.453 1 94.56 265 PRO B C 1
ATOM 5023 O O . PRO B 1 265 ? 23.766 19.531 15.828 1 94.56 265 PRO B O 1
ATOM 5026 N N . ASN B 1 266 ? 22 19.062 17.031 1 93.69 266 ASN B N 1
ATOM 5027 C CA . ASN B 1 266 ? 22.281 17.625 17.047 1 93.69 266 ASN B CA 1
ATOM 5028 C C . ASN B 1 266 ? 21.797 16.938 15.773 1 93.69 266 ASN B C 1
ATOM 5030 O O . ASN B 1 266 ? 22.078 15.766 15.547 1 93.69 266 ASN B O 1
ATOM 5034 N N . VAL B 1 267 ? 21.125 17.641 14.984 1 96.81 267 VAL B N 1
ATOM 5035 C CA . VAL B 1 267 ? 20.641 17.062 13.734 1 96.81 267 VAL B CA 1
ATOM 5036 C C . VAL B 1 267 ? 21.797 16.891 12.766 1 96.81 267 VAL B C 1
ATOM 5038 O O . VAL B 1 267 ? 22.578 17.812 12.531 1 96.81 267 VAL B O 1
ATOM 5041 N N . PRO B 1 268 ? 21.938 15.664 12.242 1 97.06 268 PRO B N 1
ATOM 5042 C CA . PRO B 1 268 ? 23.031 15.422 11.297 1 97.06 268 PRO B CA 1
ATOM 5043 C C . PRO B 1 268 ? 23 16.375 10.109 1 97.06 268 PRO B C 1
ATOM 5045 O O . PRO B 1 268 ? 21.938 16.672 9.57 1 97.06 268 PRO B O 1
ATOM 5048 N N . ALA B 1 269 ? 24.125 16.766 9.602 1 97 269 ALA B N 1
ATOM 5049 C CA . ALA B 1 269 ? 24.297 17.797 8.586 1 97 269 ALA B CA 1
ATOM 5050 C C . ALA B 1 269 ? 23.594 17.406 7.285 1 97 269 ALA B C 1
ATOM 5052 O O . ALA B 1 269 ? 22.969 18.234 6.637 1 97 269 ALA B O 1
ATOM 5053 N N . PRO B 1 270 ? 23.688 16.156 6.883 1 97.12 270 PRO B N 1
ATOM 5054 C CA . PRO B 1 270 ? 23.016 15.797 5.633 1 97.12 270 PRO B CA 1
ATOM 5055 C C . PRO B 1 270 ? 21.5 16.047 5.676 1 97.12 270 PRO B C 1
ATOM 5057 O O . PRO B 1 270 ? 20.922 16.5 4.691 1 97.12 270 PRO B O 1
ATOM 5060 N N . LEU B 1 271 ? 20.922 15.75 6.805 1 98 271 LEU B N 1
ATOM 5061 C CA . LEU B 1 271 ? 19.484 15.969 6.938 1 98 271 LEU B CA 1
ATOM 5062 C C . LEU B 1 271 ? 19.156 17.453 6.969 1 98 271 LEU B C 1
ATOM 5064 O O . LEU B 1 271 ? 18.156 17.891 6.375 1 98 271 LEU B O 1
ATOM 5068 N N . VAL B 1 272 ? 20 18.219 7.598 1 98.44 272 VAL B N 1
ATOM 5069 C CA . VAL B 1 272 ? 19.844 19.672 7.629 1 98.44 272 VAL B CA 1
ATOM 5070 C C . VAL B 1 272 ? 19.875 20.219 6.207 1 98.44 272 VAL B C 1
ATOM 5072 O O . VAL B 1 272 ? 19.031 21.047 5.844 1 98.44 272 VAL B O 1
ATOM 5075 N N . ARG B 1 273 ? 20.766 19.766 5.406 1 98.31 273 ARG B N 1
ATOM 5076 C CA . ARG B 1 273 ? 20.922 20.25 4.039 1 98.31 273 ARG B CA 1
ATOM 5077 C C . ARG B 1 273 ? 19.703 19.906 3.193 1 98.31 273 ARG B C 1
ATOM 5079 O O . ARG B 1 273 ? 19.266 20.719 2.373 1 98.31 273 ARG B O 1
ATOM 5086 N N . ILE B 1 274 ? 19.188 18.734 3.412 1 98.62 274 ILE B N 1
ATOM 5087 C CA . ILE B 1 274 ? 18.016 18.297 2.674 1 98.62 274 ILE B CA 1
ATOM 5088 C C . ILE B 1 274 ? 16.844 19.219 2.998 1 98.62 274 ILE B C 1
ATOM 5090 O O . ILE B 1 274 ? 16.141 19.688 2.096 1 98.62 274 ILE B O 1
ATOM 5094 N N . ILE B 1 275 ? 16.625 19.484 4.242 1 98.81 275 ILE B N 1
ATOM 5095 C CA . ILE B 1 275 ? 15.508 20.297 4.699 1 98.81 275 ILE B CA 1
ATOM 5096 C C . ILE B 1 275 ? 15.68 21.734 4.219 1 98.81 275 ILE B C 1
ATOM 5098 O O . ILE B 1 275 ? 14.727 22.359 3.746 1 98.81 275 ILE B O 1
ATOM 5102 N N . GLN B 1 276 ? 16.891 22.203 4.277 1 98.5 276 GLN B N 1
ATOM 5103 C CA . GLN B 1 276 ? 17.172 23.562 3.809 1 98.5 276 GLN B CA 1
ATOM 5104 C C . GLN B 1 276 ? 16.875 23.703 2.32 1 98.5 276 GLN B C 1
ATOM 5106 O O . GLN B 1 276 ? 16.266 24.688 1.894 1 98.5 276 GLN B O 1
ATOM 5111 N N . ARG B 1 277 ? 17.25 22.719 1.582 1 98.69 277 ARG B N 1
ATOM 5112 C CA . ARG B 1 277 ? 16.984 22.766 0.146 1 98.69 277 ARG B CA 1
ATOM 5113 C C . ARG B 1 277 ? 15.492 22.703 -0.144 1 98.69 277 ARG B C 1
ATOM 5115 O O . ARG B 1 277 ? 15 23.391 -1.034 1 98.69 277 ARG B O 1
ATOM 5122 N N . ALA B 1 278 ? 14.797 21.906 0.561 1 98.81 278 ALA B N 1
ATOM 5123 C CA . ALA B 1 278 ? 13.352 21.797 0.388 1 98.81 278 ALA B CA 1
ATOM 5124 C C . ALA B 1 278 ? 12.656 23.125 0.662 1 98.81 278 ALA B C 1
ATOM 5126 O O . ALA B 1 278 ? 11.625 23.422 0.051 1 98.81 278 ALA B O 1
ATOM 5127 N N . MET B 1 279 ? 13.234 23.969 1.494 1 98.5 279 MET B N 1
ATOM 5128 C CA . MET B 1 279 ? 12.57 25.172 1.971 1 98.5 279 MET B CA 1
ATOM 5129 C C . MET B 1 279 ? 13.094 26.406 1.24 1 98.5 279 MET B C 1
ATOM 5131 O O . MET B 1 279 ? 12.906 27.531 1.7 1 98.5 279 MET B O 1
ATOM 5135 N N . GLU B 1 280 ? 13.742 26.156 0.186 1 98.56 280 GLU B N 1
ATOM 5136 C CA . GLU B 1 280 ? 14.156 27.312 -0.615 1 98.56 280 GLU B CA 1
ATOM 5137 C C . GLU B 1 280 ? 12.953 28.109 -1.109 1 98.56 280 GLU B C 1
ATOM 5139 O O . GLU B 1 280 ? 11.93 27.516 -1.483 1 98.56 280 GLU B O 1
ATOM 5144 N N . VAL B 1 281 ? 13.086 29.391 -1.186 1 98 281 VAL B N 1
ATOM 5145 C CA . VAL B 1 281 ? 11.984 30.281 -1.532 1 98 281 VAL B CA 1
ATOM 5146 C C . VAL B 1 281 ? 11.57 30.047 -2.984 1 98 281 VAL B C 1
ATOM 5148 O O . VAL B 1 281 ? 10.383 29.859 -3.279 1 98 281 VAL B O 1
ATOM 5151 N N . LYS B 1 282 ? 12.523 30.047 -3.887 1 97.56 282 LYS B N 1
ATOM 5152 C CA . LYS B 1 282 ? 12.242 29.812 -5.301 1 97.56 282 LYS B CA 1
ATOM 5153 C C . LYS B 1 282 ? 12.07 28.328 -5.594 1 97.56 282 LYS B C 1
ATOM 5155 O O . LYS B 1 282 ? 12.953 27.516 -5.285 1 97.56 282 LYS B O 1
ATOM 5160 N N . PRO B 1 283 ? 11.008 27.969 -6.203 1 97.75 283 PRO B N 1
ATOM 5161 C CA . PRO B 1 283 ? 10.781 26.547 -6.492 1 97.75 283 PRO B CA 1
ATOM 5162 C C . PRO B 1 283 ? 11.922 25.906 -7.281 1 97.75 283 PRO B C 1
ATOM 5164 O O . PRO B 1 283 ? 12.25 24.734 -7.078 1 97.75 283 PRO B O 1
ATOM 5167 N N . GLU B 1 284 ? 12.625 26.672 -8.156 1 96.94 284 GLU B N 1
ATOM 5168 C CA . GLU B 1 284 ? 13.68 26.141 -9.016 1 96.94 284 GLU B CA 1
ATOM 5169 C C . GLU B 1 284 ? 14.906 25.766 -8.195 1 96.94 284 GLU B C 1
ATOM 5171 O O . GLU B 1 284 ? 15.766 25.016 -8.664 1 96.94 284 GLU B O 1
ATOM 5176 N N . ASP B 1 285 ? 14.969 26.297 -6.992 1 98.12 285 ASP B N 1
ATOM 5177 C CA . ASP B 1 285 ? 16.125 26.031 -6.133 1 98.12 285 ASP B CA 1
ATOM 5178 C C . ASP B 1 285 ? 15.859 24.844 -5.219 1 98.12 285 ASP B C 1
ATOM 5180 O O . ASP B 1 285 ? 16.766 24.391 -4.508 1 98.12 285 ASP B O 1
ATOM 5184 N N . ARG B 1 286 ? 14.672 24.328 -5.281 1 98.5 286 ARG B N 1
ATOM 5185 C CA . ARG B 1 286 ? 14.312 23.141 -4.496 1 98.5 286 ARG B CA 1
ATOM 5186 C C . ARG B 1 286 ? 14.617 21.859 -5.266 1 98.5 286 ARG B C 1
ATOM 5188 O O . ARG B 1 286 ? 15.344 21.891 -6.262 1 98.5 286 ARG B O 1
ATOM 5195 N N . PHE B 1 287 ? 14.227 20.766 -4.672 1 97.5 287 PHE B N 1
ATOM 5196 C CA . PHE B 1 287 ? 14.273 19.531 -5.438 1 97.5 287 PHE B CA 1
ATOM 5197 C C . PHE B 1 287 ? 13.32 19.594 -6.629 1 97.5 287 PHE B C 1
ATOM 5199 O O . PHE B 1 287 ? 12.211 20.109 -6.52 1 97.5 287 PHE B O 1
ATOM 5206 N N . PRO B 1 288 ? 13.727 19.125 -7.762 1 94.56 288 PRO B N 1
ATOM 5207 C CA . PRO B 1 288 ? 12.859 19.203 -8.938 1 94.56 288 PRO B CA 1
ATOM 5208 C C . PRO B 1 288 ? 11.562 18.406 -8.758 1 94.56 288 PRO B C 1
ATOM 5210 O O . PRO B 1 288 ? 10.547 18.734 -9.383 1 94.56 288 PRO B O 1
ATOM 5213 N N . ASP B 1 289 ? 11.586 17.375 -7.945 1 94.19 289 ASP B N 1
ATOM 5214 C CA . ASP B 1 289 ? 10.406 16.562 -7.637 1 94.19 289 ASP B CA 1
ATOM 5215 C C . ASP B 1 289 ? 10.594 15.797 -6.332 1 94.19 289 ASP B C 1
ATOM 5217 O O . ASP B 1 289 ? 11.688 15.797 -5.75 1 94.19 289 ASP B O 1
ATOM 5221 N N . ALA B 1 290 ? 9.547 15.242 -5.898 1 96.31 290 ALA B N 1
ATOM 5222 C CA . ALA B 1 290 ? 9.562 14.531 -4.625 1 96.31 290 ALA B CA 1
ATOM 5223 C C . ALA B 1 290 ? 10.477 13.312 -4.688 1 96.31 290 ALA B C 1
ATOM 5225 O O . ALA B 1 290 ? 11.094 12.938 -3.688 1 96.31 290 ALA B O 1
ATOM 5226 N N . ALA B 1 291 ? 10.617 12.742 -5.824 1 90.38 291 ALA B N 1
ATOM 5227 C CA . ALA B 1 291 ? 11.5 11.586 -6 1 90.38 291 ALA B CA 1
ATOM 5228 C C . ALA B 1 291 ? 12.953 11.969 -5.742 1 90.38 291 ALA B C 1
ATOM 5230 O O . ALA B 1 291 ? 13.711 11.188 -5.152 1 90.38 291 ALA B O 1
ATOM 5231 N N . ALA B 1 292 ? 13.328 13.062 -6.242 1 92.12 292 ALA B N 1
ATOM 5232 C CA . ALA B 1 292 ? 14.695 13.539 -6.027 1 92.12 292 ALA B CA 1
ATOM 5233 C C . ALA B 1 292 ? 14.977 13.742 -4.543 1 92.12 292 ALA B C 1
ATOM 5235 O O . ALA B 1 292 ? 16.047 13.367 -4.051 1 92.12 292 ALA B O 1
ATOM 5236 N N . MET B 1 293 ? 14.031 14.297 -3.852 1 96.31 293 MET B N 1
ATOM 5237 C CA . MET B 1 293 ? 14.188 14.469 -2.408 1 96.31 293 MET B CA 1
ATOM 5238 C C . MET B 1 293 ? 14.266 13.117 -1.706 1 96.31 293 MET B C 1
ATOM 5240 O O . MET B 1 293 ? 15.102 12.922 -0.823 1 96.31 293 MET B O 1
ATOM 5244 N N . ARG B 1 294 ? 13.453 12.227 -2.105 1 93.94 294 ARG B N 1
ATOM 5245 C CA . ARG B 1 294 ? 13.43 10.891 -1.516 1 93.94 294 ARG B CA 1
ATOM 5246 C C . ARG B 1 294 ? 14.773 10.195 -1.694 1 93.94 294 ARG B C 1
ATOM 5248 O O . ARG B 1 294 ? 15.258 9.516 -0.783 1 93.94 294 ARG B O 1
ATOM 5255 N N . ARG B 1 295 ? 15.367 10.359 -2.832 1 88.62 295 ARG B N 1
ATOM 5256 C CA . ARG B 1 295 ? 16.656 9.734 -3.1 1 88.62 295 ARG B CA 1
ATOM 5257 C C . ARG B 1 295 ? 17.719 10.211 -2.111 1 88.62 295 ARG B C 1
ATOM 5259 O O . ARG B 1 295 ? 18.484 9.406 -1.583 1 88.62 295 ARG B O 1
ATOM 5266 N N . GLU B 1 296 ? 17.719 11.445 -1.892 1 93.62 296 GLU B N 1
ATOM 5267 C CA . GLU B 1 296 ? 18.688 11.977 -0.935 1 93.62 296 GLU B CA 1
ATOM 5268 C C . GLU B 1 296 ? 18.375 11.5 0.482 1 93.62 296 GLU B C 1
ATOM 5270 O O . GLU B 1 296 ? 19.297 11.211 1.258 1 93.62 296 GLU B O 1
ATOM 5275 N N . LEU B 1 297 ? 17.156 11.398 0.793 1 95.81 297 LEU B N 1
ATOM 5276 C CA . LEU B 1 297 ? 16.75 10.883 2.1 1 95.81 297 LEU B CA 1
ATOM 5277 C C . LEU B 1 297 ? 17.172 9.43 2.258 1 95.81 297 LEU B C 1
ATOM 5279 O O . LEU B 1 297 ? 17.641 9.023 3.324 1 95.81 297 LEU B O 1
ATOM 5283 N N . ASP B 1 298 ? 17.031 8.711 1.218 1 88.56 298 ASP B N 1
ATOM 5284 C CA . ASP B 1 298 ? 17.406 7.301 1.242 1 88.56 298 ASP B CA 1
ATOM 5285 C C . ASP B 1 298 ? 18.906 7.141 1.466 1 88.56 298 ASP B C 1
ATOM 5287 O O . ASP B 1 298 ? 19.344 6.234 2.18 1 88.56 298 ASP B O 1
ATOM 5291 N N . VAL B 1 299 ? 19.672 7.996 0.835 1 86.69 299 VAL B N 1
ATOM 5292 C CA . VAL B 1 299 ? 21.109 7.98 1.034 1 86.69 299 VAL B CA 1
ATOM 5293 C C . VAL B 1 299 ? 21.438 8.281 2.496 1 86.69 299 VAL B C 1
ATOM 5295 O O . VAL B 1 299 ? 22.25 7.582 3.113 1 86.69 299 VAL B O 1
ATOM 5298 N N . PHE B 1 300 ? 20.812 9.219 3.066 1 93.25 300 PHE B N 1
ATOM 5299 C CA . PHE B 1 300 ? 20.984 9.562 4.473 1 93.25 300 PHE B CA 1
ATOM 5300 C C . PHE B 1 300 ? 20.625 8.383 5.367 1 93.25 300 PHE B C 1
ATOM 5302 O O . PHE B 1 300 ? 21.391 8.023 6.262 1 93.25 300 PHE B O 1
ATOM 5309 N N . LEU B 1 301 ? 19.484 7.746 5.102 1 89.69 301 LEU B N 1
ATOM 5310 C CA . LEU B 1 301 ? 18.984 6.672 5.949 1 89.69 301 LEU B CA 1
ATOM 5311 C C . LEU B 1 301 ? 19.859 5.434 5.848 1 89.69 301 LEU B C 1
ATOM 5313 O O . LEU B 1 301 ? 20.016 4.699 6.828 1 89.69 301 LEU B O 1
ATOM 5317 N N . ALA B 1 302 ? 20.375 5.203 4.68 1 81.31 302 ALA B N 1
ATOM 5318 C CA . ALA B 1 302 ? 21.25 4.051 4.488 1 81.31 302 ALA B CA 1
ATOM 5319 C C . ALA B 1 302 ? 22.469 4.133 5.402 1 81.31 302 ALA B C 1
ATOM 5321 O O . ALA B 1 302 ? 22.984 3.107 5.852 1 81.31 302 ALA B O 1
ATOM 5322 N N . GLN B 1 303 ? 22.844 5.289 5.723 1 82.38 303 GLN B N 1
ATOM 5323 C CA . GLN B 1 303 ? 24.016 5.504 6.559 1 82.38 303 GLN B CA 1
ATOM 5324 C C . GLN B 1 303 ? 23.641 5.508 8.039 1 82.38 303 GLN B C 1
ATOM 5326 O O . GLN B 1 303 ? 24.438 5.074 8.883 1 82.38 303 GLN B O 1
ATOM 5331 N N . GLU B 1 304 ? 22.422 5.883 8.281 1 84.44 304 GLU B N 1
ATOM 5332 C CA . GLU B 1 304 ? 22.078 6.191 9.664 1 84.44 304 GLU B CA 1
ATOM 5333 C C . GLU B 1 304 ? 21.25 5.078 10.297 1 84.44 304 GLU B C 1
ATOM 5335 O O . GLU B 1 304 ? 21.203 4.945 11.516 1 84.44 304 GLU B O 1
ATOM 5340 N N . VAL B 1 305 ? 20.578 4.344 9.484 1 78.69 305 VAL B N 1
ATOM 5341 C CA . VAL B 1 305 ? 19.609 3.383 10.016 1 78.69 305 VAL B CA 1
ATOM 5342 C C . VAL B 1 305 ? 20 1.97 9.578 1 78.69 305 VAL B C 1
ATOM 5344 O O . VAL B 1 305 ? 19.984 1.653 8.391 1 78.69 305 VAL B O 1
ATOM 5347 N N . GLN B 1 306 ? 20.141 1.137 10.578 1 73.31 306 GLN B N 1
ATOM 5348 C CA . GLN B 1 306 ? 20.594 -0.222 10.297 1 73.31 306 GLN B CA 1
ATOM 5349 C C . GLN B 1 306 ? 19.484 -1.235 10.57 1 73.31 306 GLN B C 1
ATOM 5351 O O . GLN B 1 306 ? 19.719 -2.445 10.547 1 73.31 306 GLN B O 1
ATOM 5356 N N . VAL B 1 307 ? 18.359 -0.764 10.953 1 72.81 307 VAL B N 1
ATOM 5357 C CA . VAL B 1 307 ? 17.203 -1.622 11.219 1 72.81 307 VAL B CA 1
ATOM 5358 C C . VAL B 1 307 ? 16.094 -1.315 10.219 1 72.81 307 VAL B C 1
ATOM 5360 O O . VAL B 1 307 ? 16.203 -0.371 9.43 1 72.81 307 VAL B O 1
ATOM 5363 N N . SER B 1 308 ? 15.109 -2.199 10.266 1 79.31 308 SER B N 1
ATOM 5364 C CA . SER B 1 308 ? 13.969 -1.92 9.398 1 79.31 308 SER B CA 1
ATOM 5365 C C . SER B 1 308 ? 13.297 -0.61 9.789 1 79.31 308 SER B C 1
ATOM 5367 O O . SER B 1 308 ? 13.18 -0.287 10.969 1 79.31 308 SER B O 1
ATOM 5369 N N . HIS B 1 309 ? 12.914 0.113 8.766 1 84.75 309 HIS B N 1
ATOM 5370 C CA . HIS B 1 309 ? 12.25 1.391 8.992 1 84.75 309 HIS B CA 1
ATOM 5371 C C . HIS B 1 309 ? 10.992 1.215 9.836 1 84.75 309 HIS B C 1
ATOM 5373 O O . HIS B 1 309 ? 10.742 1.997 10.758 1 84.75 309 HIS B O 1
ATOM 5379 N N . ALA B 1 310 ? 10.266 0.215 9.57 1 85 310 ALA B N 1
ATOM 5380 C CA . ALA B 1 310 ? 9.047 -0.057 10.336 1 85 310 ALA B CA 1
ATOM 5381 C C . ALA B 1 310 ? 9.367 -0.358 11.797 1 85 310 ALA B C 1
ATOM 5383 O O . ALA B 1 310 ? 8.695 0.138 12.703 1 85 310 ALA B O 1
ATOM 5384 N N . ALA B 1 311 ? 10.359 -1.107 12.008 1 84.75 311 ALA B N 1
ATOM 5385 C CA . ALA B 1 311 ? 10.758 -1.459 13.367 1 84.75 311 ALA B CA 1
ATOM 5386 C C . ALA B 1 311 ? 11.195 -0.223 14.148 1 84.75 311 ALA B C 1
ATOM 5388 O O . ALA B 1 311 ? 10.898 -0.094 15.344 1 84.75 311 ALA B O 1
ATOM 5389 N N . LEU B 1 312 ? 11.914 0.594 13.477 1 89 312 LEU B N 1
ATOM 5390 C CA . LEU B 1 312 ? 12.352 1.837 14.102 1 89 312 LEU B CA 1
ATOM 5391 C C . LEU B 1 312 ? 11.148 2.67 14.547 1 89 312 LEU B C 1
ATOM 5393 O O . LEU B 1 312 ? 11.133 3.193 15.664 1 89 312 LEU B O 1
ATOM 5397 N N . LEU B 1 313 ? 10.141 2.793 13.703 1 92.69 313 LEU B N 1
ATOM 5398 C CA . LEU B 1 313 ? 8.961 3.594 14.023 1 92.69 313 LEU B CA 1
ATOM 5399 C C . LEU B 1 313 ? 8.156 2.943 15.141 1 92.69 313 LEU B C 1
ATOM 5401 O O . LEU B 1 313 ? 7.605 3.639 16 1 92.69 313 LEU B O 1
ATOM 5405 N N . VAL B 1 314 ? 8.102 1.659 15.172 1 90.25 314 VAL B N 1
ATOM 5406 C CA . VAL B 1 314 ? 7.398 0.946 16.234 1 90.25 314 VAL B CA 1
ATOM 5407 C C . VAL B 1 314 ? 8.109 1.17 17.562 1 90.25 314 VAL B C 1
ATOM 5409 O O . VAL B 1 314 ? 7.465 1.438 18.578 1 90.25 314 VAL B O 1
ATOM 5412 N N . ALA B 1 315 ? 9.398 1.036 17.484 1 89.12 315 ALA B N 1
ATOM 5413 C CA . ALA B 1 315 ? 10.188 1.276 18.703 1 89.12 315 ALA B CA 1
ATOM 5414 C C . ALA B 1 315 ? 9.992 2.699 19.203 1 89.12 315 ALA B C 1
ATOM 5416 O O . ALA B 1 315 ? 9.867 2.922 20.422 1 89.12 315 ALA B O 1
ATOM 5417 N N . PHE B 1 316 ? 9.977 3.609 18.297 1 92.94 316 PHE B N 1
ATOM 5418 C CA . PHE B 1 316 ? 9.75 5.008 18.656 1 92.94 316 PHE B CA 1
ATOM 5419 C C . PHE B 1 316 ? 8.391 5.188 19.312 1 92.94 316 PHE B C 1
ATOM 5421 O O . PHE B 1 316 ? 8.281 5.844 20.344 1 92.94 316 PHE B O 1
ATOM 5428 N N . LEU B 1 317 ? 7.352 4.613 18.734 1 93.81 317 LEU B N 1
ATOM 5429 C CA . LEU B 1 317 ? 6.004 4.727 19.281 1 93.81 317 LEU B CA 1
ATOM 5430 C C . LEU B 1 317 ? 5.926 4.098 20.656 1 93.81 317 LEU B C 1
ATOM 5432 O O . LEU B 1 317 ? 5.223 4.605 21.547 1 93.81 317 LEU B O 1
ATOM 5436 N N . ARG B 1 318 ? 6.594 3.043 20.844 1 90.12 318 ARG B N 1
ATOM 5437 C CA . ARG B 1 318 ? 6.66 2.424 22.156 1 90.12 318 ARG B CA 1
ATOM 5438 C C . ARG B 1 318 ? 7.316 3.355 23.172 1 90.12 318 ARG B C 1
ATOM 5440 O O . ARG B 1 318 ? 6.82 3.514 24.281 1 90.12 318 ARG B O 1
ATOM 5447 N N . HIS B 1 319 ? 8.375 3.914 22.719 1 89.88 319 HIS B N 1
ATOM 5448 C CA . HIS B 1 319 ? 9.086 4.844 23.594 1 89.88 319 HIS B CA 1
ATOM 5449 C C . HIS B 1 319 ? 8.203 6.023 23.984 1 89.88 319 HIS B C 1
ATOM 5451 O O . HIS B 1 319 ? 8.305 6.523 25.109 1 89.88 319 HIS B O 1
ATOM 5457 N N . ARG B 1 320 ? 7.395 6.48 23.047 1 93.5 320 ARG B N 1
ATOM 5458 C CA . ARG B 1 320 ? 6.496 7.602 23.312 1 93.5 320 ARG B CA 1
ATOM 5459 C C . ARG B 1 320 ? 5.211 7.133 23.984 1 93.5 320 ARG B C 1
ATOM 5461 O O . ARG B 1 320 ? 4.234 7.883 24.047 1 93.5 320 ARG B O 1
ATOM 5468 N N . GLN B 1 321 ? 5.102 5.855 24.312 1 91.56 321 GLN B N 1
ATOM 5469 C CA . GLN B 1 321 ? 4.004 5.25 25.062 1 91.56 321 GLN B CA 1
ATOM 5470 C C . GLN B 1 321 ? 2.705 5.285 24.266 1 91.56 321 GLN B C 1
ATOM 5472 O O . GLN B 1 321 ? 1.627 5.484 24.828 1 91.56 321 GLN B O 1
ATOM 5477 N N . LYS B 1 322 ? 2.826 5.25 22.984 1 92.69 322 LYS B N 1
ATOM 5478 C CA . LYS B 1 322 ? 1.652 5.156 22.125 1 92.69 322 LYS B CA 1
ATOM 5479 C C . LYS B 1 322 ? 1.336 3.703 21.781 1 92.69 322 LYS B C 1
ATOM 5481 O O . LYS B 1 322 ? 0.303 3.412 21.172 1 92.69 322 LYS B O 1
ATOM 5486 N N . LEU B 1 323 ? 2.254 2.863 22.156 1 88.25 323 LEU B N 1
ATOM 5487 C CA . LEU B 1 323 ? 2.158 1.424 21.938 1 88.25 323 LEU B CA 1
ATOM 5488 C C . LEU B 1 323 ? 2.664 0.658 23.156 1 88.25 323 LEU B C 1
ATOM 5490 O O . LEU B 1 323 ? 3.727 0.975 23.703 1 88.25 323 LEU B O 1
ATOM 5494 N N . THR B 1 324 ? 1.89 -0.345 23.578 1 85.81 324 THR B N 1
ATOM 5495 C CA . THR B 1 324 ? 2.348 -1.182 24.672 1 85.81 324 THR B CA 1
ATOM 5496 C C . THR B 1 324 ? 3.354 -2.221 24.188 1 85.81 324 THR B C 1
ATOM 5498 O O . THR B 1 324 ? 3.463 -2.467 22.984 1 85.81 324 THR B O 1
ATOM 5501 N N . GLU B 1 325 ? 4.012 -2.768 25.141 1 81.44 325 GLU B N 1
ATOM 5502 C CA . GLU B 1 325 ? 4.965 -3.818 24.812 1 81.44 325 GLU B CA 1
ATOM 5503 C C . GLU B 1 325 ? 4.266 -5.02 24.172 1 81.44 325 GLU B C 1
ATOM 5505 O O . GLU B 1 325 ? 4.766 -5.594 23.203 1 81.44 325 GLU B O 1
ATOM 5510 N N . THR B 1 326 ? 3.197 -5.258 24.703 1 82.94 326 THR B N 1
ATOM 5511 C CA . THR B 1 326 ? 2.436 -6.402 24.203 1 82.94 326 THR B CA 1
ATOM 5512 C C . THR B 1 326 ? 1.956 -6.152 22.781 1 82.94 326 THR B C 1
ATOM 5514 O O . THR B 1 326 ? 2.031 -7.043 21.922 1 82.94 326 THR B O 1
ATOM 5517 N N . GLU B 1 327 ? 1.555 -4.965 22.531 1 83.75 327 GLU B N 1
ATOM 5518 C CA . GLU B 1 327 ? 1.112 -4.609 21.188 1 83.75 327 GLU B CA 1
ATOM 5519 C C . GLU B 1 327 ? 2.268 -4.672 20.188 1 83.75 327 GLU B C 1
ATOM 5521 O O . GLU B 1 327 ? 2.109 -5.184 19.078 1 83.75 327 GLU B O 1
ATOM 5526 N N . ALA B 1 328 ? 3.348 -4.219 20.656 1 82.5 328 ALA B N 1
ATOM 5527 C CA . ALA B 1 328 ? 4.52 -4.188 19.781 1 82.5 328 ALA B CA 1
ATOM 5528 C C . ALA B 1 328 ? 4.957 -5.602 19.406 1 82.5 328 ALA B C 1
ATOM 5530 O O . ALA B 1 328 ? 5.328 -5.859 18.25 1 82.5 328 ALA B O 1
ATOM 5531 N N . GLN B 1 329 ? 4.84 -6.484 20.344 1 77.25 329 GLN B N 1
ATOM 5532 C CA . GLN B 1 329 ? 5.258 -7.863 20.125 1 77.25 329 GLN B CA 1
ATOM 5533 C C . GLN B 1 329 ? 4.305 -8.586 19.188 1 77.25 329 GLN B C 1
ATOM 5535 O O . GLN B 1 329 ? 4.695 -9.547 18.516 1 77.25 329 GLN B O 1
ATOM 5540 N N . GLN B 1 330 ? 3.135 -8.055 19.172 1 76.56 330 GLN B N 1
ATOM 5541 C CA . GLN B 1 330 ? 2.152 -8.648 18.266 1 76.56 330 GLN B CA 1
ATOM 5542 C C . GLN B 1 330 ? 2.346 -8.148 16.828 1 76.56 330 GLN B C 1
ATOM 5544 O O . GLN B 1 330 ? 1.92 -8.797 15.875 1 76.56 330 GLN B O 1
ATOM 5549 N N . LEU B 1 331 ? 3.025 -7.066 16.797 1 74.38 331 LEU B N 1
ATOM 5550 C CA . LEU B 1 331 ? 3.111 -6.402 15.5 1 74.38 331 LEU B CA 1
ATOM 5551 C C . LEU B 1 331 ? 4.441 -6.703 14.82 1 74.38 331 LEU B C 1
ATOM 5553 O O . LEU B 1 331 ? 4.566 -6.566 13.602 1 74.38 331 LEU B O 1
ATOM 5557 N N . MET B 1 332 ? 5.402 -7.02 15.68 1 75.81 332 MET B N 1
ATOM 5558 C CA . MET B 1 332 ? 6.742 -7.238 15.148 1 75.81 332 MET B CA 1
ATOM 5559 C C . MET B 1 332 ? 7.387 -8.469 15.781 1 75.81 332 MET B C 1
ATOM 5561 O O . MET B 1 332 ? 7.098 -8.805 16.938 1 75.81 332 MET B O 1
ATOM 5565 N N . ARG B 1 333 ? 8.266 -9.031 14.984 1 74.5 333 ARG B N 1
ATOM 5566 C CA . ARG B 1 333 ? 9.031 -10.148 15.531 1 74.5 333 ARG B CA 1
ATOM 5567 C C . ARG B 1 333 ? 9.977 -9.68 16.625 1 74.5 333 ARG B C 1
ATOM 5569 O O . ARG B 1 333 ? 10.516 -8.578 16.562 1 74.5 333 ARG B O 1
ATOM 5576 N N . PRO B 1 334 ? 10.18 -10.555 17.531 1 72.94 334 PRO B N 1
ATOM 5577 C CA . PRO B 1 334 ? 10.984 -10.156 18.688 1 72.94 334 PRO B CA 1
ATOM 5578 C C . PRO B 1 334 ? 12.383 -9.688 18.297 1 72.94 334 PRO B C 1
ATOM 5580 O O . PRO B 1 334 ? 12.867 -8.688 18.828 1 72.94 334 PRO B O 1
ATOM 5583 N N . HIS B 1 335 ? 12.945 -10.328 17.328 1 73.31 335 HIS B N 1
ATOM 5584 C CA . HIS B 1 335 ? 14.32 -9.977 16.984 1 73.31 335 HIS B CA 1
ATOM 5585 C C . HIS B 1 335 ? 14.383 -8.602 16.328 1 73.31 335 HIS B C 1
ATOM 5587 O O . HIS B 1 335 ? 15.328 -7.848 16.547 1 73.31 335 HIS B O 1
ATOM 5593 N N . GLU B 1 336 ? 13.367 -8.273 15.625 1 75.56 336 GLU B N 1
ATOM 5594 C CA . GLU B 1 336 ? 13.305 -6.969 14.977 1 75.56 336 GLU B CA 1
ATOM 5595 C C . GLU B 1 336 ? 13.07 -5.855 15.992 1 75.56 336 GLU B C 1
ATOM 5597 O O . GLU B 1 336 ? 13.711 -4.805 15.93 1 75.56 336 GLU B O 1
ATOM 5602 N N . LEU B 1 337 ? 12.219 -6.195 16.859 1 77.19 337 LEU B N 1
ATOM 5603 C CA . LEU B 1 337 ? 11.891 -5.211 17.891 1 77.19 337 LEU B CA 1
ATOM 5604 C C . LEU B 1 337 ? 13.078 -4.977 18.812 1 77.19 337 LEU B C 1
ATOM 5606 O O . LEU B 1 337 ? 13.398 -3.834 19.141 1 77.19 337 LEU B O 1
ATOM 5610 N N . ASP B 1 338 ? 13.734 -6.02 19.109 1 76 338 ASP B N 1
ATOM 5611 C CA . ASP B 1 338 ? 14.883 -5.918 20.016 1 76 338 ASP B CA 1
ATOM 5612 C C . ASP B 1 338 ? 16 -5.09 19.391 1 76 338 ASP B C 1
ATOM 5614 O O . ASP B 1 338 ? 16.594 -4.242 20.062 1 76 338 ASP B O 1
ATOM 5618 N N . ALA B 1 339 ? 16.188 -5.301 18.203 1 72.44 339 ALA B N 1
ATOM 5619 C CA . ALA B 1 339 ? 17.234 -4.547 17.516 1 72.44 339 ALA B CA 1
ATOM 5620 C C . ALA B 1 339 ? 16.875 -3.061 17.453 1 72.44 339 ALA B C 1
ATOM 5622 O O . ALA B 1 339 ? 17.734 -2.205 17.672 1 72.44 339 ALA B O 1
ATOM 5623 N N . ALA B 1 340 ? 15.641 -2.834 17.25 1 76.38 340 ALA B N 1
ATOM 5624 C CA . ALA B 1 340 ? 15.195 -1.448 17.109 1 76.38 340 ALA B CA 1
ATOM 5625 C C . ALA B 1 340 ? 15.203 -0.735 18.453 1 76.38 340 ALA B C 1
ATOM 5627 O O . ALA B 1 340 ? 15.586 0.434 18.547 1 76.38 340 ALA B O 1
ATOM 5628 N N . VAL B 1 341 ? 14.875 -1.448 19.359 1 74.31 341 VAL B N 1
ATOM 5629 C CA . VAL B 1 341 ? 14.836 -0.877 20.703 1 74.31 341 VAL B CA 1
ATOM 5630 C C . VAL B 1 341 ? 16.266 -0.592 21.188 1 74.31 341 VAL B C 1
ATOM 5632 O O . VAL B 1 341 ? 16.516 0.438 21.812 1 74.31 341 VAL B O 1
ATOM 5635 N N . GLU B 1 342 ? 17.125 -1.447 20.844 1 72.31 342 GLU B N 1
ATOM 5636 C CA . GLU B 1 342 ? 18.531 -1.253 21.219 1 72.31 342 GLU B CA 1
ATOM 5637 C C . GLU B 1 342 ? 19.109 -0.009 20.547 1 72.31 342 GLU B C 1
ATOM 5639 O O . GLU B 1 342 ? 19.781 0.798 21.188 1 72.31 342 GLU B O 1
ATOM 5644 N N . VAL B 1 343 ? 18.812 0.102 19.391 1 69.19 343 VAL B N 1
ATOM 5645 C CA . VAL B 1 343 ? 19.312 1.242 18.625 1 69.19 343 VAL B CA 1
ATOM 5646 C C . VAL B 1 343 ? 18.688 2.531 19.172 1 69.19 343 VAL B C 1
ATOM 5648 O O . VAL B 1 343 ? 19.391 3.541 19.312 1 69.19 343 VAL B O 1
ATOM 5651 N N . PHE B 1 344 ? 17.453 2.398 19.422 1 71.44 344 PHE B N 1
ATOM 5652 C CA . PHE B 1 344 ? 16.75 3.578 19.906 1 71.44 344 PHE B CA 1
ATOM 5653 C C . PHE B 1 344 ? 17.234 3.982 21.297 1 71.44 344 PHE B C 1
ATOM 5655 O O . PHE B 1 344 ? 17.438 5.168 21.562 1 71.44 344 PHE B O 1
ATOM 5662 N N . ASP B 1 345 ? 17.453 2.994 22.078 1 66.38 345 ASP B N 1
ATOM 5663 C CA . ASP B 1 345 ? 17.828 3.275 23.453 1 66.38 345 ASP B CA 1
ATOM 5664 C C . ASP B 1 345 ? 19.312 3.594 23.562 1 66.38 345 ASP B C 1
ATOM 5666 O O . ASP B 1 345 ? 19.719 4.457 24.344 1 66.38 345 ASP B O 1
ATOM 5670 N N . THR B 1 346 ? 20.172 2.768 22.891 1 59.28 346 THR B N 1
ATOM 5671 C CA . THR B 1 346 ? 21.625 2.961 22.984 1 59.28 346 THR B CA 1
ATOM 5672 C C . THR B 1 346 ? 22.016 4.305 22.391 1 59.28 346 THR B C 1
ATOM 5674 O O . THR B 1 346 ? 22.906 4.984 22.906 1 59.28 346 THR B O 1
ATOM 5677 N N . GLY B 1 347 ? 21.625 4.48 21.141 1 53.09 347 GLY B N 1
ATOM 5678 C CA . GLY B 1 347 ? 22 5.734 20.516 1 53.09 347 GLY B CA 1
ATOM 5679 C C . GLY B 1 347 ? 21.625 6.953 21.328 1 53.09 347 GLY B C 1
ATOM 5680 O O . GLY B 1 347 ? 22.312 7.965 21.312 1 53.09 347 GLY B O 1
ATOM 5681 N N . ARG B 1 348 ? 20.5 6.848 21.984 1 57.59 348 ARG B N 1
ATOM 5682 C CA . ARG B 1 348 ? 19.969 8 22.703 1 57.59 348 ARG B CA 1
ATOM 5683 C C . ARG B 1 348 ? 20.547 8.094 24.109 1 57.59 348 ARG B C 1
ATOM 5685 O O . ARG B 1 348 ? 20.641 9.188 24.672 1 57.59 348 ARG B O 1
ATOM 5692 N N . SER B 1 349 ? 20.875 6.895 24.672 1 48.03 349 SER B N 1
ATOM 5693 C CA . SER B 1 349 ? 21.609 6.973 25.922 1 48.03 349 SER B CA 1
ATOM 5694 C C . SER B 1 349 ? 23 7.562 25.719 1 48.03 349 SER B C 1
ATOM 5696 O O . SER B 1 349 ? 23.547 8.203 26.625 1 48.03 349 SER B O 1
ATOM 5698 N N . ARG B 1 350 ? 23.609 7.301 24.672 1 44.53 350 ARG B N 1
ATOM 5699 C CA . ARG B 1 350 ? 24.953 7.836 24.5 1 44.53 350 ARG B CA 1
ATOM 5700 C C . ARG B 1 350 ? 24.922 9.359 24.438 1 44.53 350 ARG B C 1
ATOM 5702 O O . ARG B 1 350 ? 25.906 10.016 24.781 1 44.53 350 ARG B O 1
ATOM 5709 N N . GLN B 1 351 ? 23.859 9.773 23.906 1 44.34 351 GLN B N 1
ATOM 5710 C CA . GLN B 1 351 ? 23.828 11.234 23.938 1 44.34 351 GLN B CA 1
ATOM 5711 C C . GLN B 1 351 ? 23.656 11.758 25.359 1 44.34 351 GLN B C 1
ATOM 5713 O O . GLN B 1 351 ? 24.203 12.805 25.719 1 44.34 351 GLN B O 1
ATOM 5718 N N . GLY B 1 352 ? 22.922 10.969 26.203 1 43.44 352 GLY B N 1
ATOM 5719 C CA . GLY B 1 352 ? 22.781 11.375 27.594 1 43.44 352 GLY B CA 1
ATOM 5720 C C . GLY B 1 352 ? 24.016 11.07 28.422 1 43.44 352 GLY B C 1
ATOM 5721 O O . GLY B 1 352 ? 24.156 11.562 29.531 1 43.44 352 GLY B O 1
ATOM 5722 N N . GLY B 1 353 ? 24.688 10.039 28.031 1 44 353 GLY B N 1
ATOM 5723 C CA . GLY B 1 353 ? 25.844 9.672 28.844 1 44 353 GLY B CA 1
ATOM 5724 C C . GLY B 1 353 ? 26.953 10.703 28.797 1 44 353 GLY B C 1
ATOM 5725 O O . GLY B 1 353 ? 27.766 10.781 29.719 1 44 353 GLY B O 1
ATOM 5726 N N . LYS B 1 354 ? 27.078 11.367 27.703 1 44.56 354 LYS B N 1
ATOM 5727 C CA . LYS B 1 354 ? 28.125 12.375 27.719 1 44.56 354 LYS B CA 1
ATOM 5728 C C . LYS B 1 354 ? 27.812 13.492 28.719 1 44.56 354 LYS B C 1
ATOM 5730 O O . LYS B 1 354 ? 28.703 14.023 29.375 1 44.56 354 LYS B O 1
ATOM 5735 N N . LEU B 1 355 ? 26.438 13.68 28.906 1 46.72 355 LEU B N 1
ATOM 5736 C CA . LEU B 1 355 ? 26.062 14.688 29.891 1 46.72 355 LEU B CA 1
ATOM 5737 C C . LEU B 1 355 ? 26.281 14.172 31.312 1 46.72 355 LEU B C 1
ATOM 5739 O O . LEU B 1 355 ? 26.75 14.906 32.188 1 46.72 355 LEU B O 1
ATOM 5743 N N . ARG B 1 356 ? 26.094 12.859 31.484 1 47.22 356 ARG B N 1
ATOM 5744 C CA . ARG B 1 356 ? 26.281 12.289 32.812 1 47.22 356 ARG B CA 1
ATOM 5745 C C . ARG B 1 356 ? 27.766 12.203 33.156 1 47.22 356 ARG B C 1
ATOM 5747 O O . ARG B 1 356 ? 28.156 12.453 34.312 1 47.22 356 ARG B O 1
ATOM 5754 N N . TRP B 1 357 ? 28.5 11.945 32.156 1 50.53 357 TRP B N 1
ATOM 5755 C CA . TRP B 1 357 ? 29.938 11.906 32.375 1 50.53 357 TRP B CA 1
ATOM 5756 C C . TRP B 1 357 ? 30.5 13.312 32.531 1 50.53 357 TRP B C 1
ATOM 5758 O O . TRP B 1 357 ? 31.375 13.555 33.375 1 50.53 357 TRP B O 1
ATOM 5768 N N . ALA B 1 358 ? 29.875 14.281 31.844 1 51.81 358 ALA B N 1
ATOM 5769 C CA . ALA B 1 358 ? 30.266 15.68 32.031 1 51.81 358 ALA B CA 1
ATOM 5770 C C . ALA B 1 358 ? 29.828 16.188 33.406 1 51.81 358 ALA B C 1
ATOM 5772 O O . ALA B 1 358 ? 30.594 16.875 34.094 1 51.81 358 ALA B O 1
ATOM 5773 N N . LEU B 1 359 ? 28.672 15.664 33.875 1 53.41 359 LEU B N 1
ATOM 5774 C CA . LEU B 1 359 ? 28.203 16.016 35.188 1 53.41 359 LEU B CA 1
ATOM 5775 C C . LEU B 1 359 ? 29 15.281 36.281 1 53.41 359 LEU B C 1
ATOM 5777 O O . LEU B 1 359 ? 29.375 15.867 37.281 1 53.41 359 LEU B O 1
ATOM 5781 N N . ALA B 1 360 ? 29.312 14.039 35.969 1 56.06 360 ALA B N 1
ATOM 5782 C CA . ALA B 1 360 ? 30.141 13.273 36.906 1 56.06 360 ALA B CA 1
ATOM 5783 C C . ALA B 1 360 ? 31.562 13.844 36.969 1 56.06 360 ALA B C 1
ATOM 5785 O O . ALA B 1 360 ? 32.125 13.961 38.062 1 56.06 360 ALA B O 1
ATOM 5786 N N . ALA B 1 361 ? 32 14.289 35.781 1 56.19 361 ALA B N 1
ATOM 5787 C CA . ALA B 1 361 ? 33.312 14.945 35.75 1 56.19 361 ALA B CA 1
ATOM 5788 C C . ALA B 1 361 ? 33.25 16.312 36.438 1 56.19 361 ALA B C 1
ATOM 5790 O O . ALA B 1 361 ? 34.188 16.672 37.156 1 56.19 361 ALA B O 1
ATOM 5791 N N . ALA B 1 362 ? 32.125 17.016 36.25 1 57.28 362 ALA B N 1
ATOM 5792 C CA . ALA B 1 362 ? 31.922 18.297 36.906 1 57.28 362 ALA B CA 1
ATOM 5793 C C . ALA B 1 362 ? 31.797 18.125 38.438 1 57.28 362 ALA B C 1
ATOM 5795 O O . ALA B 1 362 ? 32.406 18.891 39.188 1 57.28 362 ALA B O 1
ATOM 5796 N N . ILE B 1 363 ? 31.109 17.062 38.812 1 58.44 363 ILE B N 1
ATOM 5797 C CA . ILE B 1 363 ? 30.969 16.75 40.25 1 58.44 363 ILE B CA 1
ATOM 5798 C C . ILE B 1 363 ? 32.312 16.297 40.812 1 58.44 363 ILE B C 1
ATOM 5800 O O . ILE B 1 363 ? 32.719 16.719 41.906 1 58.44 363 ILE B O 1
ATOM 5804 N N . ALA B 1 364 ? 33 15.516 39.969 1 57.53 364 ALA B N 1
ATOM 5805 C CA . ALA B 1 364 ? 34.312 15.047 40.375 1 57.53 364 ALA B CA 1
ATOM 5806 C C . ALA B 1 364 ? 35.312 16.203 40.469 1 57.53 364 ALA B C 1
ATOM 5808 O O . ALA B 1 364 ? 36.094 16.281 41.438 1 57.53 364 ALA B O 1
ATOM 5809 N N . LEU B 1 365 ? 35.125 17.125 39.531 1 56.03 365 LEU B N 1
ATOM 5810 C CA . LEU B 1 365 ? 35.938 18.312 39.562 1 56.03 365 LEU B CA 1
ATOM 5811 C C . LEU B 1 365 ? 35.562 19.219 40.719 1 56.03 365 LEU B C 1
ATOM 5813 O O . LEU B 1 365 ? 36.438 19.781 41.406 1 56.03 365 LEU B O 1
ATOM 5817 N N . MET B 1 366 ? 34.281 19.25 40.969 1 56.28 366 MET B N 1
ATOM 5818 C CA . MET B 1 366 ? 33.781 20.047 42.094 1 56.28 366 MET B CA 1
ATOM 5819 C C . MET B 1 366 ? 34.188 19.438 43.406 1 56.28 366 MET B C 1
ATOM 5821 O O . MET B 1 366 ? 34.594 20.141 44.344 1 56.28 366 MET B O 1
ATOM 5825 N N . THR B 1 367 ? 34.094 18.109 43.406 1 54.66 367 THR B N 1
ATOM 5826 C CA . THR B 1 367 ? 34.531 17.406 44.594 1 54.66 367 THR B CA 1
ATOM 5827 C C . THR B 1 367 ? 36.031 17.5 44.781 1 54.66 367 THR B C 1
ATOM 5829 O O . THR B 1 367 ? 36.531 17.656 45.906 1 54.66 367 THR B O 1
ATOM 5832 N N . ALA B 1 368 ? 36.719 17.406 43.625 1 52.34 368 ALA B N 1
ATOM 5833 C CA . ALA B 1 368 ? 38.156 17.531 43.656 1 52.34 368 ALA B CA 1
ATOM 5834 C C . ALA B 1 368 ? 38.562 18.953 44.031 1 52.34 368 ALA B C 1
ATOM 5836 O O . ALA B 1 368 ? 39.531 19.141 44.812 1 52.34 368 ALA B O 1
ATOM 5837 N N . ALA B 1 369 ? 37.812 19.875 43.469 1 52.72 369 ALA B N 1
ATOM 5838 C CA . ALA B 1 369 ? 38.031 21.281 43.844 1 52.72 369 ALA B CA 1
ATOM 5839 C C . ALA B 1 369 ? 37.688 21.516 45.281 1 52.72 369 ALA B C 1
ATOM 5841 O O . ALA B 1 369 ? 38.375 22.281 45.969 1 52.72 369 ALA B O 1
ATOM 5842 N N . GLY B 1 370 ? 36.625 20.797 45.719 1 49.28 370 GLY B N 1
ATOM 5843 C CA . GLY B 1 370 ? 36.25 20.875 47.125 1 49.28 370 GLY B CA 1
ATOM 5844 C C . GLY B 1 370 ? 37.281 20.25 48.062 1 49.28 370 GLY B C 1
ATOM 5845 O O . GLY B 1 370 ? 37.562 20.797 49.125 1 49.28 370 GLY B O 1
ATOM 5846 N N . THR B 1 371 ? 37.719 19.109 47.562 1 49.69 371 THR B N 1
ATOM 5847 C CA . THR B 1 371 ? 38.719 18.406 48.375 1 49.69 371 THR B CA 1
ATOM 5848 C C . THR B 1 371 ? 40.062 19.125 48.312 1 49.69 371 THR B C 1
ATOM 5850 O O . THR B 1 371 ? 40.781 19.156 49.312 1 49.69 371 THR B O 1
ATOM 5853 N N . GLY B 1 372 ? 40.406 19.703 47.219 1 45.38 372 GLY B N 1
ATOM 5854 C CA . GLY B 1 372 ? 41.625 20.5 47.125 1 45.38 372 GLY B CA 1
ATOM 5855 C C . GLY B 1 372 ? 41.594 21.75 47.969 1 45.38 372 GLY B C 1
ATOM 5856 O O . GLY B 1 372 ? 42.594 22.109 48.594 1 45.38 372 GLY B O 1
ATOM 5857 N N . LEU B 1 373 ? 40.438 22.406 47.969 1 46.66 373 LEU B N 1
ATOM 5858 C CA . LEU B 1 373 ? 40.25 23.578 48.812 1 46.66 373 LEU B CA 1
ATOM 5859 C C . LEU B 1 373 ? 40.312 23.203 50.312 1 46.66 373 LEU B C 1
ATOM 5861 O O . LEU B 1 373 ? 40.844 23.953 51.125 1 46.66 373 LEU B O 1
ATOM 5865 N N . TYR B 1 374 ? 39.75 22.031 50.625 1 43.41 374 TYR B N 1
ATOM 5866 C CA . TYR B 1 374 ? 39.781 21.594 52 1 43.41 374 TYR B CA 1
ATOM 5867 C C . TYR B 1 374 ? 41.188 21.297 52.438 1 43.41 374 TYR B C 1
ATOM 5869 O O . TYR B 1 374 ? 41.562 21.594 53.594 1 43.41 374 TYR B O 1
ATOM 5877 N N . PHE B 1 375 ? 41.969 20.672 51.594 1 44.03 375 PHE B N 1
ATOM 5878 C CA . PHE B 1 375 ? 43.312 20.312 51.969 1 44.03 375 PHE B CA 1
ATOM 5879 C C . PHE B 1 375 ? 44.188 21.547 52.062 1 44.03 375 PHE B C 1
ATOM 5881 O O . PHE B 1 375 ? 45.188 21.578 52.812 1 44.03 375 PHE B O 1
ATOM 5888 N N . THR B 1 376 ? 43.906 22.547 51.188 1 43.31 376 THR B N 1
ATOM 5889 C CA . THR B 1 376 ? 44.75 23.719 51.25 1 43.31 376 THR B CA 1
ATOM 5890 C C . THR B 1 376 ? 44.469 24.547 52.5 1 43.31 376 THR B C 1
ATOM 5892 O O . THR B 1 376 ? 45.344 25.266 53 1 43.31 376 THR B O 1
ATOM 5895 N N . GLN B 1 377 ? 43.25 24.562 52.906 1 42.88 377 GLN B N 1
ATOM 5896 C CA . GLN B 1 377 ? 42.969 25.406 54.062 1 42.88 377 GLN B CA 1
ATOM 5897 C C . GLN B 1 377 ? 43.562 24.812 55.344 1 42.88 377 GLN B C 1
ATOM 5899 O O . GLN B 1 377 ? 43.875 25.547 56.281 1 42.88 377 GLN B O 1
ATOM 5904 N N . ALA B 1 378 ? 43.562 23.531 55.406 1 40.81 378 ALA B N 1
ATOM 5905 C CA . ALA B 1 378 ? 44 22.953 56.688 1 40.81 378 ALA B CA 1
ATOM 5906 C C . ALA B 1 378 ? 45.469 23.188 56.938 1 40.81 378 ALA B C 1
ATOM 5908 O O . ALA B 1 378 ? 45.969 23.078 58.062 1 40.81 378 ALA B O 1
ATOM 5909 N N . GLN B 1 379 ? 46.219 23.078 55.781 1 40.94 379 GLN B N 1
ATOM 5910 C CA . GLN B 1 379 ? 47.625 23.125 56.062 1 40.94 379 GLN B CA 1
ATOM 5911 C C . GLN B 1 379 ? 48.094 24.5 56.531 1 40.94 379 GLN B C 1
ATOM 5913 O O . GLN B 1 379 ? 49.188 24.656 57.062 1 40.94 379 GLN B O 1
ATOM 5918 N N . TRP B 1 380 ? 47.344 25.5 56.062 1 39.59 380 TRP B N 1
ATOM 5919 C CA . TRP B 1 380 ? 47.906 26.828 56.344 1 39.59 380 TRP B CA 1
ATOM 5920 C C . TRP B 1 380 ? 47.594 27.266 57.75 1 39.59 380 TRP B C 1
ATOM 5922 O O . TRP B 1 380 ? 48 28.344 58.188 1 39.59 380 TRP B O 1
ATOM 5932 N N . ALA B 1 381 ? 46.719 26.531 58.438 1 41.06 381 ALA B N 1
ATOM 5933 C CA . ALA B 1 381 ? 46.312 27.047 59.75 1 41.06 381 ALA B CA 1
ATOM 5934 C C . ALA B 1 381 ? 47.469 27.047 60.719 1 41.06 381 ALA B C 1
ATOM 5936 O O . ALA B 1 381 ? 47.625 27.969 61.531 1 41.06 381 ALA B O 1
ATOM 5937 N N . PRO B 1 382 ? 48.219 25.906 60.719 1 42.62 382 PRO B N 1
ATOM 5938 C CA . PRO B 1 382 ? 49.188 25.891 61.812 1 42.62 382 PRO B CA 1
ATOM 5939 C C . PRO B 1 382 ? 50.219 27 61.688 1 42.62 382 PRO B C 1
ATOM 5941 O O . PRO B 1 382 ? 50.781 27.453 62.688 1 42.62 382 PRO B O 1
ATOM 5944 N N . LEU B 1 383 ? 50.594 27.312 60.438 1 39.72 383 LEU B N 1
ATOM 5945 C CA . LEU B 1 383 ? 51.719 28.203 60.312 1 39.72 383 LEU B CA 1
ATOM 5946 C C . LEU B 1 383 ? 51.406 29.609 60.812 1 39.72 383 LEU B C 1
ATOM 5948 O O . LEU B 1 383 ? 52.25 30.281 61.406 1 39.72 383 LEU B O 1
ATOM 5952 N N . VAL B 1 384 ? 50.094 29.984 60.594 1 42.62 384 VAL B N 1
ATOM 5953 C CA . VAL B 1 384 ? 49.75 31.359 60.969 1 42.62 384 VAL B CA 1
ATOM 5954 C C . VAL B 1 384 ? 49.781 31.5 62.5 1 42.62 384 VAL B C 1
ATOM 5956 O O . VAL B 1 384 ? 50.062 32.594 63.031 1 42.62 384 VAL B O 1
ATOM 5959 N N . GLU B 1 385 ? 49.5 30.422 63.156 1 44.38 385 GLU B N 1
ATOM 5960 C CA . GLU B 1 385 ? 49.438 30.578 64.625 1 44.38 385 GLU B CA 1
ATOM 5961 C C . GLU B 1 385 ? 50.812 30.859 65.188 1 44.38 385 GLU B C 1
ATOM 5963 O O . GLU B 1 385 ? 50.938 31.469 66.25 1 44.38 385 GLU B O 1
ATOM 5968 N N . GLN B 1 386 ? 51.812 30.281 64.5 1 44.53 386 GLN B N 1
ATOM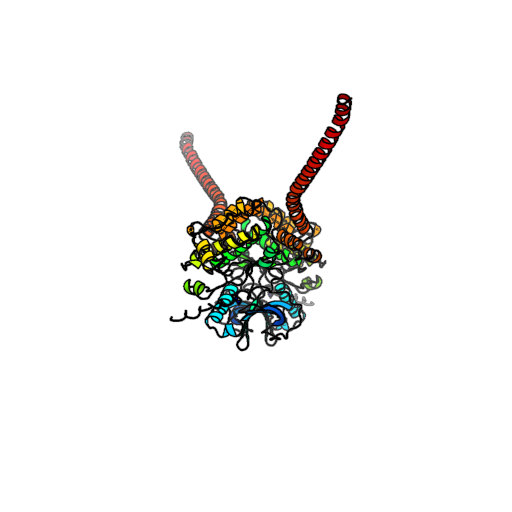 5969 C CA . GLN B 1 386 ? 53.125 30.453 65.125 1 44.53 386 GLN B CA 1
ATOM 5970 C C . GLN B 1 386 ? 53.562 31.922 65.062 1 44.53 386 GLN B C 1
ATOM 5972 O O . GLN B 1 386 ? 54.438 32.344 65.875 1 44.53 386 GLN B O 1
ATOM 5977 N N . LEU B 1 387 ? 53.188 32.562 63.938 1 40.34 387 LEU B N 1
ATOM 5978 C CA . LEU B 1 387 ? 53.781 33.906 63.781 1 40.34 387 LEU B CA 1
ATOM 5979 C C . LEU B 1 387 ? 53.188 34.875 64.812 1 40.34 387 LEU B C 1
ATOM 5981 O O . LEU B 1 387 ? 53.75 35.938 65.062 1 40.34 387 LEU B O 1
ATOM 5985 N N . THR B 1 388 ? 51.875 34.594 65.125 1 40.72 388 THR B N 1
ATOM 5986 C CA . THR B 1 388 ? 51.281 35.625 65.938 1 40.72 388 THR B CA 1
ATOM 5987 C C . THR B 1 388 ? 51.688 35.406 67.438 1 40.72 388 THR B C 1
ATOM 5989 O O . THR B 1 388 ? 51.25 36.156 68.312 1 40.72 388 THR B O 1
ATOM 5992 N N . ARG B 1 389 ? 52.469 34.375 67.688 1 32.34 389 ARG B N 1
ATOM 5993 C CA . ARG B 1 389 ? 53 34.438 69.062 1 32.34 389 ARG B CA 1
ATOM 5994 C C . ARG B 1 389 ? 54.281 35.281 69.062 1 32.34 389 ARG B C 1
ATOM 5996 O O . ARG B 1 389 ? 55.125 35.188 68.188 1 32.34 389 ARG B O 1
#

Secondary structure (DSSP, 8-state):
---------------GGGGTT-------------S-SEETTEEEEEEEEE-SSEEEEEEEETTTTEEEEEEEE-HHHHH-HHHHHHHHHHHHHHHH---TTBPPEEEEEEETTEEEEEEE---S-BHHHHHHH-PPPHHHHHHHHHHHHHHHHHHHHTT-------GGGEEE-TTS-EEE----TT----HHHHHHTT--TTGGGG--HHHHHT----THHHHHHHHHHHHHHHHSS-S---SSHHHHHHHHHHT----HHHH-TTS-HHHHHHHHHHT-SSGGGS-SSHHHHHHHHHHHHHHH--S-HHHHHHHHHHHTTSS-HHHHHHHS-HHHHHHHHHHHHHHHHHHHHHHHHHHHHHHHHHHHHHHHHHHHHHHSHHHHHHH--/---------------GGGGGG-------------S-SEETTEEEEEEEEE-SSEEEEEEEETTTTEEEEEEEE-HHHHH-HHHHHHHHHHHHHHHH---TTBPPEEEEEEETTEEEEEEE---S-BHHHHHHH-PPPHHHHHHHHHHHHHHHHHHHHTT-------GGGEEE-TTS-EEE----TT----HHHHHHTT--TTGGGG--HHHHHT----THHHHHHHHHHHHHHHHSS-S---SSHHHHHHHHHHT----HHHH-TTS-HHHHHHHHHHT-SSGGGS-SSHHHHHHHHHHHHHHH--S-HHHHHHHHHHHTTSS-HHHHHHHS-HHHHHHHHHHHHHHHHHHHHHHHHHHHHHHHHHHHHHHHHHHHHHHHHHHHHHHT-

Nearest PDB structures (foldseek):
  2owb-assembly1_A  TM=8.836E-01  e=5.277E-17  Homo sapiens
  7jov-assembly4_H  TM=8.263E-01  e=8.411E-16  Homo sapiens
  7p6n-assembly3_D  TM=8.334E-01  e=2.156E-15  Homo sapiens
  4yve-assembly1_A  TM=8.151E-01  e=3.006E-15  Homo sapiens
  6ed6-assembly1_A  TM=8.165E-01  e=7.291E-15  Homo sapiens

pLDDT: mean 78.26, std 22.86, range [20.42, 98.81]

Radius of gyration: 34.36 Å; Cα contacts (8 Å, |Δi|>4): 1187; chains: 2; bounding box: 85×154×136 Å

Sequence (778 aa):
MLGPGPEARGHILPSTLCACFDSLRAVPPAAKPVRHRKIGAYRVLGELGRGGMALVYRGLHEMLQREVAIKELLPDGQRDRETLSRFRREALALAAFRHQNIVTLYDMVEKGESLFMVMELVDGPTLHTLIKEGPLPADVTGVIAARIASALDHAHFRHIIHRDLKPANVMLTKSGEVKLMDFGIAKDVGMEALTQQGMAVGTPSYMSPEQVTGVPVDGRTDIFSLGVLLYEALSGARPFHGKTAGEVFAKIRDGKYTPLSKVAPNVPAPLVRIIQRAMEVKPEDRFPDAAAMRRELDVFLAQEVQVSHAALLVAFLRHRQKLTETEAQQLMRPHELDAAVEVFDTGRSRQGGKLRWALAAAIALMTAAGTGLYFTQAQWAPLVEQLTRMLGPGPEA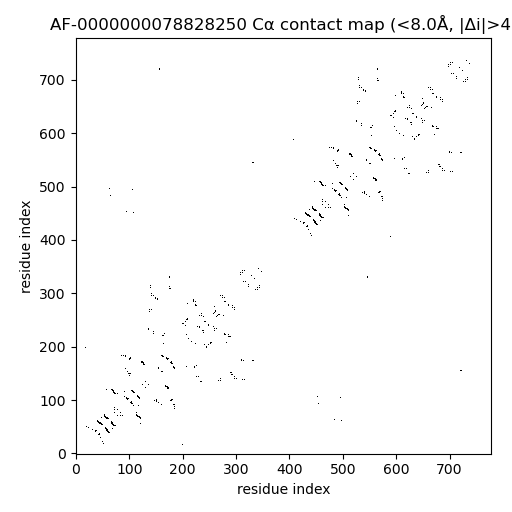RGHILPSTLCACFDSLRAVPPAAKPVRHRKIGAYRVLGELGRGGMALVYRGLHEMLQREVAIKELLPDGQRDRETLSRFRREALALAAFRHQNIVTLYDMVEKGESLFMVMELVDGPTLHTLIKEGPLPADVTGVIAARIASALDHAHFRHIIHRDLKPANVMLTKSGEVKLMDFGIAKDVGMEALTQQGMAVGTPSYMSPEQVTGVPVDGRTDIFSLGVLLYEALSGARPFHGKTAGEVFAKIRDGKYTPLSKVAPNVPAPLVRIIQRAMEVKPEDRFPDAAAMRRELDVFLAQEVQVSHAALLVAFLRHRQKLTETEAQQLMRPHELDAAVEVFDTGRSRQGGKLRWALAAAIALMTAAGTGLYFTQAQWAPLVEQLTR

InterPro domains:
  IPR000719 Protein kinase domain [PF00069] (42-288)
  IPR000719 Protein kinase domain [PS50011] (42-301)
  IPR000719 Protein kinase domain [SM00220] (42-301)
  IPR008271 Serine/threonine-protein kinase, active site [PS00108] (160-172)
  IPR011009 Protein kinase-like domain superfamily [SSF56112] (35-294)
  IPR017441 Protein kinase, ATP binding site [PS00107] (48-71)

Foldseek 3Di:
DPDDPDDPPPPPPDPPPLPAAPDQPPPPPPVPPDPDQDFVQWGFPAWDGDHPFWTWTWIARPVVRAIWIKIKGDPVLLVDPVSVVQVVVQLVLQCVDDDQAEWHWDDWGDDDSMIMTITHDAAFDFQVVVLLVHADDQLLLLLLLLSVLVVLQRSQVVPQAQQQDARRQWGAHLQQGIYGHDRRGPPQPPLVCCQPVQPNLPRCLLFALCSNVRHDDGSLRVLQSSLQRSLCNHQSDGFFDDPGNVSSSVCRNVVPGDQSCVRHVPRDPLSSVLSVQSNDRDSVSHQPGSVSSSVSSVVVNVVVPDADSSLLSNLVCVVVVRAPPVRSVVSDPPVRNVVNVCCVVVVVVVVVVVVVVVVVVVVVVVVVVVVVVVVVVVVVVVVVVVVVD/DDDDDDDPPPPPPDPPPQPFAPDQDPPPPPPDPDPDQDFVQWGFPAWDGDHPFWTWTWIARPVVRAIWIKIKGDPVLLVDPVSVVQVVVQLVLQCVDDDQQEWHWDDWGDDDSMIMTITHDAAFDFQVVVLLVHADDQLLLLLLLLSVLVVLQRSQVVPQAQQQDARRQWGAHLQQGIYGHDRRGPPQPPLVCCQPVQPNLPRCLLFALCSNVRHDDGSLRVLQSSLQRSLCNHQSDGFFDDPGNVSSSVCRNVVPGDQSCVRHVPRDPLSSVLSVQSNDRDSVSHPPGSVSSSVSSVVVNVVVPDADSSLLSNLVCVVVVRAPPVRSVVSDPPVRNVVNVCCVVVVVVVVVVVVVVVVVVVVVVVVVVVVVVVVVVVVVVVVVVVVVD

Organism: Myxococcus xanthus (strain DK1622) (NCBI:txid246197)

Solvent-accessible surface area (backbone atoms only — not comparable to full-atom values): 42326 Å² total; per-residue (Å²): 136,82,74,82,76,81,79,80,77,77,78,79,75,80,81,69,78,70,61,73,78,66,76,78,61,86,62,74,80,66,79,63,83,63,93,50,63,61,57,87,70,22,38,48,75,43,79,70,44,71,54,96,53,34,36,30,27,33,26,30,30,67,88,51,70,33,67,28,28,33,39,30,52,34,69,76,32,56,70,33,62,66,51,42,50,35,53,49,47,28,48,38,54,34,50,70,54,86,48,76,28,38,57,47,55,54,47,72,48,79,54,92,88,36,51,34,42,31,25,58,54,76,57,57,54,35,43,40,63,52,29,74,76,35,50,46,55,64,68,59,48,45,52,51,48,33,46,50,24,49,37,46,32,58,36,38,67,70,71,42,62,46,80,54,56,44,41,79,33,29,32,39,31,68,72,27,44,52,33,40,48,76,55,39,48,76,73,71,55,53,46,67,56,51,66,68,66,61,53,55,57,75,72,60,62,36,54,27,33,42,52,62,70,50,44,89,78,57,58,44,41,46,42,20,9,48,17,40,44,50,47,17,32,51,53,50,45,68,56,50,69,56,95,39,42,67,50,26,48,51,25,40,57,68,56,54,55,74,58,60,64,76,74,30,64,84,52,56,64,71,60,49,52,52,36,52,34,25,48,38,55,51,60,88,65,24,47,90,41,38,58,58,47,25,52,55,41,49,57,52,39,66,74,72,48,92,60,58,66,36,34,42,43,33,36,50,35,35,74,70,66,76,38,53,70,68,56,48,55,65,64,35,54,66,72,52,42,51,54,21,39,45,51,56,48,50,61,52,42,54,62,50,44,54,53,48,49,48,46,48,45,47,47,48,47,47,47,46,49,49,51,49,51,52,57,55,54,60,64,55,51,65,61,56,58,59,68,76,99,136,82,76,84,76,84,82,81,78,76,78,78,75,80,79,69,77,66,64,70,74,66,77,74,63,86,64,73,82,65,79,63,81,64,93,51,64,62,59,88,70,23,39,47,77,42,80,71,43,71,53,93,51,34,37,30,27,35,26,30,28,67,88,53,70,34,67,25,28,34,39,30,50,34,69,77,33,56,71,32,64,65,50,40,50,32,53,50,45,28,50,38,53,34,49,70,54,87,48,76,28,38,57,46,55,56,47,73,47,78,54,93,89,36,49,33,41,32,26,60,54,75,58,57,53,34,42,41,62,51,30,74,76,35,49,45,56,62,69,59,47,46,52,52,48,34,44,49,24,50,37,48,32,57,35,39,67,70,72,42,60,46,78,52,56,44,41,78,34,29,32,39,32,68,69,26,44,52,32,40,49,75,54,39,46,76,72,70,54,54,46,67,58,52,68,67,67,59,52,51,55,74,72,60,61,36,54,26,33,42,54,62,69,50,44,86,77,58,60,45,42,46,41,22,10,47,19,41,42,51,47,18,33,51,54,49,44,68,56,48,69,55,97,40,43,67,49,26,47,50,26,39,56,67,57,54,54,74,58,59,64,74,72,29,68,84,53,56,64,72,60,50,52,51,36,52,33,24,48,37,57,52,60,87,64,25,48,92,40,38,56,59,48,26,51,56,41,48,57,52,41,66,74,71,47,92,60,56,67,35,35,42,43,32,35,48,35,35,72,70,65,76,37,51,72,69,56,48,56,66,64,36,57,66,70,52,43,51,52,20,38,45,51,56,48,49,60,51,42,53,62,49,43,54,53,49,47,48,47,49,48,48,47,47,46,47,47,47,50,48,49,50,51,52,57,55,54,59,64,53,52,64,60,57,57,60,68,77,99